Protein AF-0000000068845310 (afdb_homodimer)

Sequence (620 aa):
MHTVSLLTPPPPLRALRRQYALLASRKSPGTARPRLSRDAAVQPSPQHAVVQPSPGSVRSASELSSASQCERVERERLPPKSVFRRQLPAPLVAFSSPQGRRNFAEAMAAGQLEPYFPLSEQFVTQDEPTFCGLTTLTMVLNALNIDPRRRWRDEAGPGWRWWSDEMLPASCTVPLEQVRAEGTTMDDFARLAVANGARVRTRYACGESLDSFRASLVERTTSAAATFAVTSFCRARLGQTGGGHFSPIGGYHAESDSALVLDVARFKYPPFWVPVEQLWEATLAVDEVTGRARGWFELSAAPLNERRRGMHTVSLLTPPPPLRALRRQYALLASRKSPGTARPRLSRDAAVQPSPQHAVVQPSPGSVRSASELSSASQCERVERERLPPKSVFRRQLPAPLVAFSSPQGRRNFAEAMAAGQLEPYFPLSEQFVTQDEPTFCGLTTLTMVLNALNIDPRRRWRDEAGPGWRWWSDEMLPASCTVPLEQVRAEGTTMDDFARLAVANGARVRTRYACGESLDSFRASLVERTTSAAATFAVTSFCRARLGQTGGGHFSPIGGYHAESDSALVLDVARFKYPPFWVPVEQLWEATLAVDEVTGRARGWFELSAAPLNERRRG

Radius of gyration: 35.62 Å; Cα contacts (8 Å, |Δi|>4): 1039; chains: 2; bounding box: 86×128×130 Å

Foldseek 3Di:
DDDDDDDDDDDDDDDDYDDDDDDDDDDDDDDDDDDYDDDYYDYDDDDDDDDDDDDDDPPDDPPVPPVPPPPPPPPDPDPPPDDFADDQDPPWAFCPDPVNVVLVVQQVVVQFQLQQVLLVVQQAAAPAPQQQLLSQLLSLCVSLVQFQVAFDPPPPDPGDTGDDSCSQVVQDPDDPVNCRVPHAALVRSCRSNVSRFKDKDFDQLVPHDLVVLLVVSRCQRNDNASKWKKFWFAQVLSVFPGGIGIFTWRGARDVQQWTWTCGNNCSHGHTTTDRSVSRSVRQQDADPVVRGGHTMMMMHGHPPVSSVVD/DDDDDDDDDDDDDDDDDDDDDDDDDDDDDYDDDDDDDDDDDDDDDDDDDDDDDDDPPCPDDPPVPVVPPPPPPPPDPDPPPDDFADDQDPPWAFCPDPVNVVLVVQQVVVQFQLQQVLLVVQQAAAPAPQQQLLSQLQSLCVSLVQFQVAFDVPPPHPGDTGDDSCSQCVQDPDDPVNCRVQHAAPVRSCRSNLSRFKDKDFDQLVPHDLVVLLVVSRCQRNDNASKWKKFWFAQVLSVFPGGIGIFTWRGARDVQQWTWTCGNNCSHGHTTTDRSVSRSVRQQDADPVVRGGHTMMMMHGHPPVSSVVD

pLDDT: mean 74.45, std 32.51, range [13.54, 98.94]

Nearest PDB structures (foldseek):
  2bu3-assembly2_B  TM=9.441E-01  e=1.642E-22  Anabaena sp.
  2btw-assembly1_A  TM=9.284E-01  e=5.020E-22  Nostoc sp. PCC 7120 = FACHB-418
  2btw-assembly2_B  TM=9.259E-01  e=4.718E-22  Nostoc sp. PCC 7120 = FACHB-418
  6tjl-assembly1_B  TM=9.422E-01  e=1.535E-21  Nostoc sp. PCC 7120 = FACHB-418
  2bu3-assembly1_A  TM=9.487E-01  e=1.956E-20  Anabaena sp.

Organism: Emiliania huxleyi (strain CCMP1516) (NCBI:txid280463)

InterPro domains:
  IPR007719 Phytochelatin synthase, N-terminal catalytic domain [PF05023] (85-296)
  IPR007719 Phytochelatin synthase, N-terminal catalytic domain [PS51443] (78-304)
  IPR038156 Phytochelatin synthase, N-terminal domain superfamily [G3DSA:3.90.70.30] (91-302)
  IPR038765 Papain-like cysteine peptidase superfamily [SSF54001] (88-299)
  IPR040409 Phytochelatin synthase [PTHR33447] (81-302)

Solvent-accessible surface area (backbone atoms only — not comparable to full-atom values): 36216 Å² total; per-residue (Å²): 138,90,78,82,89,80,86,90,82,86,87,89,80,92,84,85,82,87,91,80,88,82,92,82,82,90,81,86,90,80,87,88,80,92,82,85,87,90,84,84,89,82,88,92,82,88,82,91,83,88,82,86,89,90,91,78,89,73,83,85,85,69,81,73,62,76,75,67,69,55,57,55,49,64,76,60,74,67,58,79,72,52,40,71,50,52,81,75,39,78,85,45,33,44,41,69,37,75,66,25,44,49,46,46,53,53,14,48,76,70,46,18,34,50,33,27,48,45,38,56,72,35,38,50,64,35,88,46,95,42,26,28,46,46,36,38,48,29,25,49,40,51,46,56,65,54,79,62,64,40,71,37,92,38,80,87,51,69,16,39,29,45,68,48,55,81,59,52,33,74,56,38,89,48,54,60,69,53,29,64,74,71,30,66,50,73,66,54,48,51,50,44,39,43,71,68,37,30,35,72,48,82,45,50,33,82,84,54,49,68,66,58,51,48,51,51,50,51,50,34,11,48,34,85,58,75,35,44,38,32,40,31,30,28,30,48,69,59,66,38,87,60,51,80,44,34,26,36,48,31,25,33,25,76,92,74,44,23,33,29,37,49,41,22,55,45,64,45,33,70,32,28,34,34,46,45,68,54,53,48,56,12,9,52,42,65,36,81,88,80,70,39,42,30,22,35,34,41,35,31,65,39,56,70,76,54,43,71,68,56,131,90,88,77,86,74,85,90,81,86,92,84,86,89,78,92,80,90,82,90,86,81,92,84,87,87,79,85,91,84,87,88,89,86,88,84,90,72,87,66,87,74,89,86,88,84,90,82,88,84,75,86,72,73,82,74,81,75,82,78,79,72,83,68,62,77,73,66,70,53,58,56,51,64,74,61,74,66,58,80,73,52,40,71,51,52,82,76,36,79,84,45,34,45,41,70,37,74,66,24,44,49,45,47,53,52,14,49,74,70,46,18,32,50,32,26,49,46,39,56,72,35,38,51,63,36,87,45,94,42,27,29,47,46,35,37,48,30,24,49,40,50,46,56,65,54,78,63,63,40,68,37,89,35,78,89,53,70,15,41,30,43,68,48,53,81,60,52,32,75,54,39,89,48,56,61,69,52,30,64,72,72,30,65,53,73,65,53,50,50,50,47,39,43,70,68,37,30,35,72,48,80,43,50,34,83,84,54,48,70,67,58,52,49,50,51,51,51,50,34,11,49,33,84,59,76,34,44,38,35,38,31,31,27,31,47,68,60,65,39,86,59,53,80,45,34,26,38,49,29,26,33,25,75,92,75,45,23,33,29,36,50,42,22,56,45,63,46,33,71,31,28,34,34,45,45,69,55,53,48,56,13,9,52,42,65,37,81,89,79,70,39,41,30,24,35,36,40,36,32,63,39,56,69,77,55,43,73,68,56

Secondary structure (DSSP, 8-state):
------------------------------------------------------------SGGGGGGS-----------SS-B---PPPTT-EETTSHHHHHHHHHHHHTT--TTHHHHHTT----SSTT-HHHHHHHHHHHHTT----S--S-SSSS-B----GGGSTTTSSS-HHHHHHH---HHHHHHHHHHTTEEEEEEEGGG--HHHHHHHHHHHHH--SSEEEEEEEEGGGGT-SSSEEEEEEEEEETTTTEEEE--S-TTT---EEEEHHHHHHHHTSEETTTTEE-EEEEEEEPPHHHHTT-/------------------------------------------------------------SGGGGGGTT----------SS-B---PPPTT-EETTSHHHHHHHHHHHHTT--TTHHHHHTT----SSTT-HHHHHHHHHHHHTT----S-SS-SSSS-B----GGGSTTTSSS-HHHHHHH---HHHHHHHHHHTTEEEEEEEGGG--HHHHHHHHHHHHH--SSEEEEEEEEGGGGT-SSSEEEEEEEEEETTTTEEEE--S-TTT---EEEEHHHHHHHHTSEETTTTEE-EEEEEEEPPHHHHTT-

Structure (mmCIF, N/CA/C/O backbone):
data_AF-0000000068845310-model_v1
#
loop_
_entity.id
_entity.type
_entity.pdbx_description
1 polymer 'glutathione gamma-glutamylcysteinyltransferase'
#
loop_
_atom_site.group_PDB
_atom_site.id
_atom_site.type_symbol
_atom_site.label_atom_id
_atom_site.label_alt_id
_atom_site.label_comp_id
_atom_site.label_asym_id
_atom_site.label_entity_id
_atom_site.label_seq_id
_atom_site.pdbx_PDB_ins_code
_atom_site.Cartn_x
_atom_site.Cartn_y
_atom_site.Cartn_z
_atom_site.occupancy
_atom_site.B_iso_or_equiv
_atom_site.auth_seq_id
_atom_site.auth_comp_id
_atom_site.auth_asym_id
_atom_site.auth_atom_id
_atom_site.pdbx_PDB_model_num
ATOM 1 N N . MET A 1 1 ? -20.25 32.781 59.312 1 20.39 1 MET A N 1
ATOM 2 C CA . MET A 1 1 ? -20.719 31.547 59.906 1 20.39 1 MET A CA 1
ATOM 3 C C . MET A 1 1 ? -21.984 31.047 59.25 1 20.39 1 MET A C 1
ATOM 5 O O . MET A 1 1 ? -22.234 29.844 59.188 1 20.39 1 MET A O 1
ATOM 9 N N . HIS A 1 2 ? -23.078 31.828 59 1 20.22 2 HIS A N 1
ATOM 10 C CA . HIS A 1 2 ? -24.469 31.547 59.344 1 20.22 2 HIS A CA 1
ATOM 11 C C . HIS A 1 2 ? -25.125 30.656 58.281 1 20.22 2 HIS A C 1
ATOM 13 O O . HIS A 1 2 ? -24.859 30.828 57.094 1 20.22 2 HIS A O 1
ATOM 19 N N . THR A 1 3 ? -26.016 29.578 58.625 1 22.16 3 THR A N 1
ATOM 20 C CA . THR A 1 3 ? -26.594 28.25 58.438 1 22.16 3 THR A CA 1
ATOM 21 C C . THR A 1 3 ? -27.844 28.297 57.594 1 22.16 3 THR A C 1
ATOM 23 O O . THR A 1 3 ? -28.469 27.266 57.312 1 22.16 3 THR A O 1
ATOM 26 N N . VAL A 1 4 ? -28.312 29.359 56.875 1 18.92 4 VAL A N 1
ATOM 27 C CA . VAL A 1 4 ? -29.734 29.516 57.094 1 18.92 4 VAL A CA 1
ATOM 28 C C . VAL A 1 4 ? -30.484 28.281 56.594 1 18.92 4 VAL A C 1
ATOM 30 O O . VAL A 1 4 ? -29.969 27.516 55.781 1 18.92 4 VAL A O 1
ATOM 33 N N . SER A 1 5 ? -31.812 28.438 56.25 1 17.88 5 SER A N 1
ATOM 34 C CA . SER A 1 5 ? -33.156 28.047 56.688 1 17.88 5 SER A CA 1
ATOM 35 C C . SER A 1 5 ? -33.656 26.875 55.844 1 17.88 5 SER A C 1
ATOM 37 O O . SER A 1 5 ? -33.281 26.703 54.688 1 17.88 5 SER A O 1
ATOM 39 N N . LEU A 1 6 ? -34.594 26.031 56.344 1 19.67 6 LEU A N 1
ATOM 40 C CA . LEU A 1 6 ? -35.219 24.734 56.625 1 19.67 6 LEU A CA 1
ATOM 41 C C . LEU A 1 6 ? -36.281 24.391 55.594 1 19.67 6 LEU A C 1
ATOM 43 O O . LEU A 1 6 ? -36.688 23.25 55.469 1 19.67 6 LEU A O 1
ATOM 47 N N . LEU A 1 7 ? -37.031 25.359 54.781 1 17.95 7 LEU A N 1
ATOM 48 C CA . LEU A 1 7 ? -38.438 25.172 55 1 17.95 7 LEU A CA 1
ATOM 49 C C . LEU A 1 7 ? -38.938 23.859 54.375 1 17.95 7 LEU A C 1
ATOM 51 O O . LEU A 1 7 ? -38.25 23.312 53.469 1 17.95 7 LEU A O 1
ATOM 55 N N . THR A 1 8 ? -40.375 23.734 54.031 1 18.02 8 THR A N 1
ATOM 56 C CA . THR A 1 8 ? -41.594 23.031 54.469 1 18.02 8 THR A CA 1
ATOM 57 C C . THR A 1 8 ? -41.906 21.844 53.562 1 18.02 8 THR A C 1
ATOM 59 O O . THR A 1 8 ? -41.469 21.812 52.406 1 18.02 8 THR A O 1
ATOM 62 N N . PRO A 1 9 ? -43.125 21.281 53.688 1 19.11 9 PRO A N 1
ATOM 63 C CA . PRO A 1 9 ? -43.719 19.969 54 1 19.11 9 PRO A CA 1
ATOM 64 C C . PRO A 1 9 ? -44.25 19.266 52.781 1 19.11 9 PRO A C 1
ATOM 66 O O . PRO A 1 9 ? -44.062 18.062 52.594 1 19.11 9 PRO A O 1
ATOM 69 N N . PRO A 1 10 ? -45.25 19.922 51.75 1 17.64 10 PRO A N 1
ATOM 70 C CA . PRO A 1 10 ? -46.562 19.375 52 1 17.64 10 PRO A CA 1
ATOM 71 C C . PRO A 1 10 ? -46.812 18.016 51.344 1 17.64 10 PRO A C 1
ATOM 73 O O . PRO A 1 10 ? -46.031 17.609 50.469 1 17.64 10 PRO A O 1
ATOM 76 N N . PRO A 1 11 ? -48.188 17.812 50.719 1 18 11 PRO A N 1
ATOM 77 C CA . PRO A 1 11 ? -49.312 16.953 51.094 1 18 11 PRO A CA 1
ATOM 78 C C . PRO A 1 11 ? -49.375 15.672 50.25 1 18 11 PRO A C 1
ATOM 80 O O . PRO A 1 11 ? -48.688 15.562 49.25 1 18 11 PRO A O 1
ATOM 83 N N . PRO A 1 12 ? -50.688 15.172 50.031 1 16.17 12 PRO A N 1
ATOM 84 C CA . PRO A 1 12 ? -51.5 14.008 50.375 1 16.17 12 PRO A CA 1
ATOM 85 C C . PRO A 1 12 ? -51.594 12.977 49.25 1 16.17 12 PRO A C 1
ATOM 87 O O . PRO A 1 12 ? -51.031 13.188 48.156 1 16.17 12 PRO A O 1
ATOM 90 N N . LEU A 1 13 ? -52.906 12.805 48.625 1 15.05 13 LEU A N 1
ATOM 91 C CA . LEU A 1 13 ? -53.906 11.766 48.812 1 15.05 13 LEU A CA 1
ATOM 92 C C . LEU A 1 13 ? -53.969 10.828 47.625 1 15.05 13 LEU A C 1
ATOM 94 O O . LEU A 1 13 ? -53.938 9.602 47.781 1 15.05 13 LEU A O 1
ATOM 98 N N . ARG A 1 14 ? -54.688 11.273 46.406 1 15.59 14 ARG A N 1
ATOM 99 C CA . ARG A 1 14 ? -55.969 10.617 46.156 1 15.59 14 ARG A CA 1
ATOM 100 C C . ARG A 1 14 ? -55.781 9.266 45.5 1 15.59 14 ARG A C 1
ATOM 102 O O . ARG A 1 14 ? -54.719 9.008 44.875 1 15.59 14 ARG A O 1
ATOM 109 N N . ALA A 1 15 ? -56.969 8.656 44.875 1 14.91 15 ALA A N 1
ATOM 110 C CA . ALA A 1 15 ? -57.969 7.602 44.969 1 14.91 15 ALA A CA 1
ATOM 111 C C . ALA A 1 15 ? -57.719 6.5 43.938 1 14.91 15 ALA A C 1
ATOM 113 O O . ALA A 1 15 ? -57.594 5.324 44.281 1 14.91 15 ALA A O 1
ATOM 114 N N . LEU A 1 16 ? -58.688 6.367 42.812 1 14.49 16 LEU A N 1
ATOM 115 C CA . LEU A 1 16 ? -59.75 5.367 42.781 1 14.49 16 LEU A CA 1
ATOM 116 C C . LEU A 1 16 ? -59.281 4.125 42.031 1 14.49 16 LEU A C 1
ATOM 118 O O . LEU A 1 16 ? -58.281 4.164 41.312 1 14.49 16 LEU A O 1
ATOM 122 N N . ARG A 1 17 ? -60.156 3.678 41 1 14.09 17 ARG A N 1
ATOM 123 C CA . ARG A 1 17 ? -61.125 2.568 41 1 14.09 17 ARG A CA 1
ATOM 124 C C . ARG A 1 17 ? -60.562 1.376 40.219 1 14.09 17 ARG A C 1
ATOM 126 O O . ARG A 1 17 ? -59.438 1.433 39.719 1 14.09 17 ARG A O 1
ATOM 133 N N . ARG A 1 18 ? -61.219 1.037 38.969 1 14.35 18 ARG A N 1
ATOM 134 C CA . ARG A 1 18 ? -62.188 -0.059 38.906 1 14.35 18 ARG A CA 1
ATOM 135 C C . ARG A 1 18 ? -61.5 -1.34 38.406 1 14.35 18 ARG A C 1
ATOM 137 O O . ARG A 1 18 ? -60.375 -1.305 37.906 1 14.35 18 ARG A O 1
ATOM 144 N N . GLN A 1 19 ? -62.25 -2.023 37.375 1 14.5 19 GLN A N 1
ATOM 145 C CA . GLN A 1 19 ? -63.062 -3.248 37.344 1 14.5 19 GLN A CA 1
ATOM 146 C C . GLN A 1 19 ? -62.219 -4.422 36.812 1 14.5 19 GLN A C 1
ATOM 148 O O . GLN A 1 19 ? -61.219 -4.223 36.125 1 14.5 19 GLN A O 1
ATOM 153 N N . TYR A 1 20 ? -62.875 -5.641 36.906 1 13.56 20 TYR A N 1
ATOM 154 C CA . TYR A 1 20 ? -62.938 -7.074 37.156 1 13.56 20 TYR A CA 1
ATOM 155 C C . TYR A 1 20 ? -62.5 -7.871 35.938 1 13.56 20 TYR A C 1
ATOM 157 O O . TYR A 1 20 ? -61.719 -8.812 36.031 1 13.56 20 TYR A O 1
ATOM 165 N N . ALA A 1 21 ? -63.312 -7.684 34.75 1 14.09 21 ALA A N 1
ATOM 166 C CA . ALA A 1 21 ? -64.125 -8.875 34.5 1 14.09 21 ALA A CA 1
ATOM 167 C C . ALA A 1 21 ? -63.281 -10.008 33.938 1 14.09 21 ALA A C 1
ATOM 169 O O . ALA A 1 21 ? -62.219 -9.766 33.375 1 14.09 21 ALA A O 1
ATOM 170 N N . LEU A 1 22 ? -64 -10.922 33.156 1 13.73 22 LEU A N 1
ATOM 171 C CA . LEU A 1 22 ? -64.5 -12.297 33.219 1 13.73 22 LEU A CA 1
ATOM 172 C C . LEU A 1 22 ? -63.656 -13.219 32.344 1 13.73 22 LEU A C 1
ATOM 174 O O . LEU A 1 22 ? -63.219 -14.281 32.812 1 13.73 22 LEU A O 1
ATOM 178 N N . LEU A 1 23 ? -63.969 -13.281 30.953 1 14.89 23 LEU A N 1
ATOM 179 C CA . LEU A 1 23 ? -64.688 -14.484 30.484 1 14.89 23 LEU A CA 1
ATOM 180 C C . LEU A 1 23 ? -63.656 -15.625 30.25 1 14.89 23 LEU A C 1
ATOM 182 O O . LEU A 1 23 ? -62.469 -15.375 30.031 1 14.89 23 LEU A O 1
ATOM 186 N N . ALA A 1 24 ? -64.188 -16.812 29.594 1 13.7 24 ALA A N 1
ATOM 187 C CA . ALA A 1 24 ? -64.562 -18.219 29.719 1 13.7 24 ALA A CA 1
ATOM 188 C C . ALA A 1 24 ? -63.562 -19.109 29.016 1 13.7 24 ALA A C 1
ATOM 190 O O . ALA A 1 24 ? -63 -20.047 29.609 1 13.7 24 ALA A O 1
ATOM 191 N N . SER A 1 25 ? -64.062 -19.641 27.828 1 13.86 25 SER A N 1
ATOM 192 C CA . SER A 1 25 ? -64.438 -21.031 27.766 1 13.86 25 SER A CA 1
ATOM 193 C C . SER A 1 25 ? -63.25 -21.922 27.391 1 13.86 25 SER A C 1
ATOM 195 O O . SER A 1 25 ? -62.844 -22.781 28.188 1 13.86 25 SER A O 1
ATOM 197 N N . ARG A 1 26 ? -63.438 -22.547 26.109 1 14.64 26 ARG A N 1
ATOM 198 C CA . ARG A 1 26 ? -63.812 -23.953 25.984 1 14.64 26 ARG A CA 1
ATOM 199 C C . ARG A 1 26 ? -62.562 -24.828 25.875 1 14.64 26 ARG A C 1
ATOM 201 O O . ARG A 1 26 ? -61.5 -24.359 25.531 1 14.64 26 ARG A O 1
ATOM 208 N N . LYS A 1 27 ? -62.938 -26.062 25.359 1 13.89 27 LYS A N 1
ATOM 209 C CA . LYS A 1 27 ? -62.906 -27.469 25.75 1 13.89 27 LYS A CA 1
ATOM 210 C C . LYS A 1 27 ? -61.688 -28.172 25.156 1 13.89 27 LYS A C 1
ATOM 212 O O . LYS A 1 27 ? -60.938 -28.812 25.891 1 13.89 27 LYS A O 1
ATOM 217 N N . SER A 1 28 ? -61.906 -28.891 23.938 1 13.93 28 SER A N 1
ATOM 218 C CA . SER A 1 28 ? -61.969 -30.359 24.016 1 13.93 28 SER A CA 1
ATOM 219 C C . SER A 1 28 ? -60.562 -30.969 23.875 1 13.93 28 SER A C 1
ATOM 221 O O . SER A 1 28 ? -59.625 -30.328 23.391 1 13.93 28 SER A O 1
ATOM 223 N N . PRO A 1 29 ? -60.625 -32.281 23.234 1 14.91 29 PRO A N 1
ATOM 224 C CA . PRO A 1 29 ? -60.312 -33.625 23.688 1 14.91 29 PRO A CA 1
ATOM 225 C C . PRO A 1 29 ? -58.906 -34.094 23.312 1 14.91 29 PRO A C 1
ATOM 227 O O . PRO A 1 29 ? -58.219 -33.406 22.562 1 14.91 29 PRO A O 1
ATOM 230 N N . GLY A 1 30 ? -58.938 -35.406 23.109 1 13.54 30 GLY A N 1
ATOM 231 C CA . GLY A 1 30 ? -58.312 -36.625 23.625 1 13.54 30 GLY A CA 1
ATOM 232 C C . GLY A 1 30 ? -57.156 -37.094 22.797 1 13.54 30 GLY A C 1
ATOM 233 O O . GLY A 1 30 ? -56.062 -37.312 23.328 1 13.54 30 GLY A O 1
ATOM 234 N N . THR A 1 31 ? -57.469 -37.938 21.688 1 14.34 31 THR A N 1
ATOM 235 C CA . THR A 1 31 ? -57.219 -39.375 21.812 1 14.34 31 THR A CA 1
ATOM 236 C C . THR A 1 31 ? -55.781 -39.719 21.391 1 14.34 31 THR A C 1
ATOM 238 O O . THR A 1 31 ? -55.094 -38.906 20.828 1 14.34 31 THR A O 1
ATOM 241 N N . ALA A 1 32 ? -55.719 -40.812 20.406 1 14.34 32 ALA A N 1
ATOM 242 C CA . ALA A 1 32 ? -55.375 -42.219 20.531 1 14.34 32 ALA A CA 1
ATOM 243 C C . ALA A 1 32 ? -53.938 -42.469 20.109 1 14.34 32 ALA A C 1
ATOM 245 O O . ALA A 1 32 ? -53.344 -41.656 19.391 1 14.34 32 ALA A O 1
ATOM 246 N N . ARG A 1 33 ? -53.688 -43.812 20.047 1 14.21 33 ARG A N 1
ATOM 247 C CA . ARG A 1 33 ? -52.75 -44.812 20.5 1 14.21 33 ARG A CA 1
ATOM 248 C C . ARG A 1 33 ? -51.656 -45.094 19.453 1 14.21 33 ARG A C 1
ATOM 250 O O . ARG A 1 33 ? -50.469 -45.062 19.766 1 14.21 33 ARG A O 1
ATOM 257 N N . PRO A 1 34 ? -51.969 -45.906 18.281 1 14.59 34 PRO A N 1
ATOM 258 C CA . PRO A 1 34 ? -51.438 -47.25 18.375 1 14.59 34 PRO A CA 1
ATOM 259 C C . PRO A 1 34 ? -50 -47.375 17.922 1 14.59 34 PRO A C 1
ATOM 261 O O . PRO A 1 34 ? -49.469 -46.438 17.266 1 14.59 34 PRO A O 1
ATOM 264 N N . ARG A 1 35 ? -49.688 -48.688 17.781 1 14.23 35 ARG A N 1
ATOM 265 C CA . ARG A 1 35 ? -48.719 -49.75 18.078 1 14.23 35 ARG A CA 1
ATOM 266 C C . ARG A 1 35 ? -47.688 -49.875 16.953 1 14.23 35 ARG A C 1
ATOM 268 O O . ARG A 1 35 ? -46.5 -49.875 17.203 1 14.23 35 ARG A O 1
ATOM 275 N N . LEU A 1 36 ? -48.062 -50.844 15.875 1 14.59 36 LEU A N 1
ATOM 276 C CA . LEU A 1 36 ? -47.438 -52.156 15.789 1 14.59 36 LEU A CA 1
ATOM 277 C C . LEU A 1 36 ? -46.156 -52.094 14.977 1 14.59 36 LEU A C 1
ATOM 279 O O . LEU A 1 36 ? -45.656 -51 14.648 1 14.59 36 LEU A O 1
ATOM 283 N N . SER A 1 37 ? -46.188 -53 13.852 1 13.99 37 SER A N 1
ATOM 284 C CA . SER A 1 37 ? -45.562 -54.312 13.672 1 13.99 37 SER A CA 1
ATOM 285 C C . SER A 1 37 ? -44.25 -54.219 12.914 1 13.99 37 SER A C 1
ATOM 287 O O . SER A 1 37 ? -43.938 -53.156 12.352 1 13.99 37 SER A O 1
ATOM 289 N N . ARG A 1 38 ? -44.281 -55.125 11.773 1 14.44 38 ARG A N 1
ATOM 290 C CA . ARG A 1 38 ? -43.656 -56.406 11.453 1 14.44 38 ARG A CA 1
ATOM 291 C C . ARG A 1 38 ? -42.375 -56.188 10.641 1 14.44 38 ARG A C 1
ATOM 293 O O . ARG A 1 38 ? -42.156 -55.125 10.078 1 14.44 38 ARG A O 1
ATOM 300 N N . ASP A 1 39 ? -42.062 -57.25 9.758 1 14.62 39 ASP A N 1
ATOM 301 C CA . ASP A 1 39 ? -41.125 -58.344 9.555 1 14.62 39 ASP A CA 1
ATOM 302 C C . ASP A 1 39 ? -40.094 -58 8.461 1 14.62 39 ASP A C 1
ATOM 304 O O . ASP A 1 39 ? -38.906 -58.031 8.695 1 14.62 39 ASP A O 1
ATOM 308 N N . ALA A 1 40 ? -40.25 -58.875 7.281 1 15.79 40 ALA A N 1
ATOM 309 C CA . ALA A 1 40 ? -39.406 -59.969 6.84 1 15.79 40 ALA A CA 1
ATOM 310 C C . ALA A 1 40 ? -38.344 -59.5 5.84 1 15.79 40 ALA A C 1
ATOM 312 O O . ALA A 1 40 ? -37.156 -59.75 6.027 1 15.79 40 ALA A O 1
ATOM 313 N N . ALA A 1 41 ? -38.406 -60.219 4.609 1 15.98 41 ALA A N 1
ATOM 314 C CA . ALA A 1 41 ? -37.594 -61.281 4.051 1 15.98 41 ALA A CA 1
ATOM 315 C C . ALA A 1 41 ? -36.5 -60.75 3.133 1 15.98 41 ALA A C 1
ATOM 317 O O . ALA A 1 41 ? -36.562 -59.562 2.725 1 15.98 41 ALA A O 1
ATOM 318 N N . VAL A 1 42 ? -36.375 -61.562 2.025 1 15.47 42 VAL A N 1
ATOM 319 C CA . VAL A 1 42 ? -35.438 -62.562 1.517 1 15.47 42 VAL A CA 1
ATOM 320 C C . VAL A 1 42 ? -34.562 -61.938 0.403 1 15.47 42 VAL A C 1
ATOM 322 O O . VAL A 1 42 ? -33.344 -61.969 0.464 1 15.47 42 VAL A O 1
ATOM 325 N N . GLN A 1 43 ? -34.844 -62.406 -0.971 1 15.14 43 GLN A N 1
ATOM 326 C CA . GLN A 1 43 ? -34.062 -63.375 -1.735 1 15.14 43 GLN A CA 1
ATOM 327 C C . GLN A 1 43 ? -33.094 -62.656 -2.674 1 15.14 43 GLN A C 1
ATOM 329 O O . GLN A 1 43 ? -33.188 -61.438 -2.883 1 15.14 43 GLN A O 1
ATOM 334 N N . PRO A 1 44 ? -33.031 -63.219 -4.102 1 16.31 44 PRO A N 1
ATOM 335 C CA . PRO A 1 44 ? -32.125 -64.062 -4.871 1 16.31 44 PRO A CA 1
ATOM 336 C C . PRO A 1 44 ? -31.203 -63.25 -5.777 1 16.31 44 PRO A C 1
ATOM 338 O O . PRO A 1 44 ? -31.375 -62.031 -5.898 1 16.31 44 PRO A O 1
ATOM 341 N N . SER A 1 45 ? -31.047 -63.812 -7.066 1 15.77 45 SER A N 1
ATOM 342 C CA . SER A 1 45 ? -30.062 -64.438 -7.918 1 15.77 45 SER A CA 1
ATOM 343 C C . SER A 1 45 ? -29.531 -63.5 -8.977 1 15.77 45 SER A C 1
ATOM 345 O O . SER A 1 45 ? -28.312 -63.344 -9.125 1 15.77 45 SER A O 1
ATOM 347 N N . PRO A 1 46 ? -30.062 -63.688 -10.289 1 16.23 46 PRO A N 1
ATOM 348 C CA . PRO A 1 46 ? -29.344 -64.312 -11.422 1 16.23 46 PRO A CA 1
ATOM 349 C C . PRO A 1 46 ? -28.609 -63.25 -12.266 1 16.23 46 PRO A C 1
ATOM 351 O O . PRO A 1 46 ? -27.375 -63.188 -12.273 1 16.23 46 PRO A O 1
ATOM 354 N N . GLN A 1 47 ? -29.062 -63.156 -13.641 1 15.66 47 GLN A N 1
ATOM 355 C CA . GLN A 1 47 ? -28.547 -63.625 -14.922 1 15.66 47 GLN A CA 1
ATOM 356 C C . GLN A 1 47 ? -27.938 -62.469 -15.727 1 15.66 47 GLN A C 1
ATOM 358 O O . GLN A 1 47 ? -26.828 -62.625 -16.25 1 15.66 47 GLN A O 1
ATOM 363 N N . HIS A 1 48 ? -28.75 -61.594 -16.391 1 16.12 48 HIS A N 1
ATOM 364 C CA . HIS A 1 48 ? -28.828 -61.688 -17.844 1 16.12 48 HIS A CA 1
ATOM 365 C C . HIS A 1 48 ? -27.703 -60.875 -18.5 1 16.12 48 HIS A C 1
ATOM 367 O O . HIS A 1 48 ? -27.141 -59.969 -17.875 1 16.12 48 HIS A O 1
ATOM 373 N N . ALA A 1 49 ? -27.953 -60.469 -19.859 1 17.64 49 ALA A N 1
ATOM 374 C CA . ALA A 1 49 ? -27.516 -60.688 -21.234 1 17.64 49 ALA A CA 1
ATOM 375 C C . ALA A 1 49 ? -26.656 -59.531 -21.719 1 17.64 49 ALA A C 1
ATOM 377 O O . ALA A 1 49 ? -25.562 -59.719 -22.234 1 17.64 49 ALA A O 1
ATOM 378 N N . VAL A 1 50 ? -27.297 -58.438 -22.266 1 16.86 50 VAL A N 1
ATOM 379 C CA . VAL A 1 50 ? -27.234 -58.25 -23.719 1 16.86 50 VAL A CA 1
ATOM 380 C C . VAL A 1 50 ? -26.031 -57.375 -24.078 1 16.86 50 VAL A C 1
ATOM 382 O O . VAL A 1 50 ? -25.578 -56.562 -23.25 1 16.86 50 VAL A O 1
ATOM 385 N N . VAL A 1 51 ? -25.781 -57.219 -25.391 1 17.45 51 VAL A N 1
ATOM 386 C CA . VAL A 1 51 ? -24.75 -57.219 -26.422 1 17.45 51 VAL A CA 1
ATOM 387 C C . VAL A 1 51 ? -24.25 -55.781 -26.656 1 17.45 51 VAL A C 1
ATOM 389 O O . VAL A 1 51 ? -23.047 -55.562 -26.734 1 17.45 51 VAL A O 1
ATOM 392 N N . GLN A 1 52 ? -25.094 -54.625 -26.766 1 17.08 52 GLN A N 1
ATOM 393 C CA . GLN A 1 52 ? -25.031 -54.156 -28.1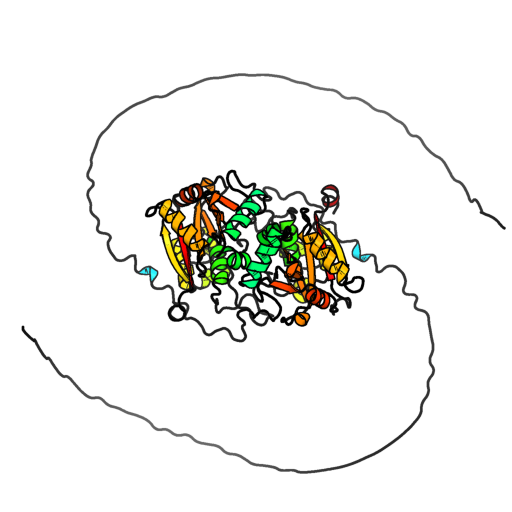41 1 17.08 52 GLN A CA 1
ATOM 394 C C . GLN A 1 52 ? -23.781 -53.312 -28.391 1 17.08 52 GLN A C 1
ATOM 396 O O . GLN A 1 52 ? -23.219 -52.75 -27.438 1 17.08 52 GLN A O 1
ATOM 401 N N . PRO A 1 53 ? -23.859 -52.531 -29.672 1 17.69 53 PRO A N 1
ATOM 402 C CA . PRO A 1 53 ? -22.938 -52.344 -30.812 1 17.69 53 PRO A CA 1
ATOM 403 C C . PRO A 1 53 ? -22 -51.156 -30.625 1 17.69 53 PRO A C 1
ATOM 405 O O . PRO A 1 53 ? -20.828 -51.344 -30.312 1 17.69 53 PRO A O 1
ATOM 408 N N . SER A 1 54 ? -22.312 -49.938 -31.359 1 17.48 54 SER A N 1
ATOM 409 C CA . SER A 1 54 ? -21.672 -49.562 -32.625 1 17.48 54 SER A CA 1
ATOM 410 C C . SER A 1 54 ? -20.656 -48.469 -32.406 1 17.48 54 SER A C 1
ATOM 412 O O . SER A 1 54 ? -19.469 -48.625 -32.688 1 17.48 54 SER A O 1
ATOM 414 N N . PRO A 1 55 ? -20.828 -47.125 -33.188 1 20.05 55 PRO A N 1
ATOM 415 C CA . PRO A 1 55 ? -20.031 -46.531 -34.281 1 20.05 55 PRO A CA 1
ATOM 416 C C . PRO A 1 55 ? -19.062 -45.469 -33.781 1 20.05 55 PRO A C 1
ATOM 418 O O . PRO A 1 55 ? -19.141 -45.062 -32.594 1 20.05 55 PRO A O 1
ATOM 421 N N . GLY A 1 56 ? -18.922 -44.219 -34.625 1 19.59 56 GLY A N 1
ATOM 422 C CA . GLY A 1 56 ? -17.969 -43.531 -35.469 1 19.59 56 GLY A CA 1
ATOM 423 C C . GLY A 1 56 ? -17.484 -42.219 -34.875 1 19.59 56 GLY A C 1
ATOM 424 O O . GLY A 1 56 ? -16.641 -41.531 -35.469 1 19.59 56 GLY A O 1
ATOM 425 N N . SER A 1 57 ? -18.031 -41.438 -33.875 1 19.64 57 SER A N 1
ATOM 426 C CA . SER A 1 57 ? -18.031 -40.031 -34.188 1 19.64 57 SER A CA 1
ATOM 427 C C . SER A 1 57 ? -16.656 -39.406 -33.969 1 19.64 57 SER A C 1
ATOM 429 O O . SER A 1 57 ? -16.094 -39.531 -32.875 1 19.64 57 SER A O 1
ATOM 431 N N . VAL A 1 58 ? -16.047 -38.875 -35.031 1 23.59 58 VAL A N 1
ATOM 432 C CA . VAL A 1 58 ? -14.82 -38.188 -35.438 1 23.59 58 VAL A CA 1
ATOM 433 C C . VAL A 1 58 ? -14.781 -36.812 -34.812 1 23.59 58 VAL A C 1
ATOM 435 O O . VAL A 1 58 ? -15.32 -35.844 -35.375 1 23.59 58 VAL A O 1
ATOM 438 N N . ARG A 1 59 ? -15.32 -36.344 -33.75 1 23.58 59 ARG A N 1
ATOM 439 C CA . ARG A 1 59 ? -15.367 -34.875 -33.688 1 23.58 59 ARG A CA 1
ATOM 440 C C . ARG A 1 59 ? -13.969 -34.281 -33.562 1 23.58 59 ARG A C 1
ATOM 442 O O . ARG A 1 59 ? -13.219 -34.625 -32.656 1 23.58 59 ARG A O 1
ATOM 449 N N . SER A 1 60 ? -13.484 -33.688 -34.688 1 19.34 60 SER A N 1
ATOM 450 C CA . SER A 1 60 ? -12.289 -33.031 -35.219 1 19.34 60 SER A CA 1
ATOM 451 C C . SER A 1 60 ? -11.828 -31.891 -34.312 1 19.34 60 SER A C 1
ATOM 453 O O . SER A 1 60 ? -12.555 -31.484 -33.406 1 19.34 60 SER A O 1
ATOM 455 N N . ALA A 1 61 ? -11.273 -30.641 -35.219 1 24.09 61 ALA A N 1
ATOM 456 C CA . ALA A 1 61 ? -10.219 -29.625 -35.375 1 24.09 61 ALA A CA 1
ATOM 457 C C . ALA A 1 61 ? -10.547 -28.375 -34.562 1 24.09 61 ALA A C 1
ATOM 459 O O . ALA A 1 61 ? -9.648 -27.688 -34.094 1 24.09 61 ALA A O 1
ATOM 460 N N . SER A 1 62 ? -11.703 -27.719 -34.75 1 23.03 62 SER A N 1
ATOM 461 C CA . SER A 1 62 ? -11.891 -26.281 -34.812 1 23.03 62 SER A CA 1
ATOM 462 C C . SER A 1 62 ? -11.969 -25.656 -33.438 1 23.03 62 SER A C 1
ATOM 464 O O . SER A 1 62 ? -12.125 -24.453 -33.281 1 23.03 62 SER A O 1
ATOM 466 N N . GLU A 1 63 ? -12.109 -26.219 -32.344 1 26.84 63 GLU A N 1
ATOM 467 C CA . GLU A 1 63 ? -12.578 -25.453 -31.188 1 26.84 63 GLU A CA 1
ATOM 468 C C . GLU A 1 63 ? -11.445 -24.641 -30.578 1 26.84 63 GLU A C 1
ATOM 470 O O . GLU A 1 63 ? -11.617 -24.031 -29.516 1 26.84 63 GLU A O 1
ATOM 475 N N . LEU A 1 64 ? -10.234 -24.781 -31.094 1 29.53 64 LEU A N 1
ATOM 476 C CA . LEU A 1 64 ? -9.164 -23.984 -30.5 1 29.53 64 LEU A CA 1
ATOM 477 C C . LEU A 1 64 ? -9.289 -22.516 -30.891 1 29.53 64 LEU A C 1
ATOM 479 O O . LEU A 1 64 ? -8.43 -21.703 -30.562 1 29.53 64 LEU A O 1
ATOM 483 N N . SER A 1 65 ? -10.109 -22.094 -31.984 1 29.67 65 SER A N 1
ATOM 484 C CA . SER A 1 65 ? -10.117 -20.766 -32.594 1 29.67 65 SER A CA 1
ATOM 485 C C . SER A 1 65 ? -10.641 -19.719 -31.625 1 29.67 65 SER A C 1
ATOM 487 O O . SER A 1 65 ? -10.727 -18.531 -31.984 1 29.67 65 SER A O 1
ATOM 489 N N . SER A 1 66 ? -11.352 -20.016 -30.625 1 31 66 SER A N 1
ATOM 490 C CA . SER A 1 66 ? -12.023 -18.938 -29.922 1 31 66 SER A CA 1
ATOM 491 C C . SER A 1 66 ? -11.039 -18.125 -29.078 1 31 66 SER A C 1
ATOM 493 O O . SER A 1 66 ? -11.438 -17.219 -28.344 1 31 66 SER A O 1
ATOM 495 N N . ALA A 1 67 ? -9.836 -18.438 -28.922 1 35.06 67 ALA A N 1
ATOM 496 C CA . ALA A 1 67 ? -8.812 -17.625 -28.25 1 35.06 67 ALA A CA 1
ATOM 497 C C . ALA A 1 67 ? -8.555 -16.328 -29.016 1 35.06 67 ALA A C 1
ATOM 499 O O . ALA A 1 67 ? -7.812 -15.461 -28.547 1 35.06 67 ALA A O 1
ATOM 500 N N . SER A 1 68 ? -8.859 -16.125 -30.391 1 34.47 68 SER A N 1
ATOM 501 C CA . SER A 1 68 ? -8.398 -15.094 -31.312 1 34.47 68 SER A CA 1
ATOM 502 C C . SER A 1 68 ? -9.125 -13.773 -31.062 1 34.47 68 SER A C 1
ATOM 504 O O . SER A 1 68 ? -8.695 -12.719 -31.531 1 34.47 68 SER A O 1
ATOM 506 N N . GLN A 1 69 ? -10.383 -13.797 -30.734 1 34.31 69 GLN A N 1
ATOM 507 C CA . GLN A 1 69 ? -11.07 -12.516 -30.875 1 34.31 69 GLN A CA 1
ATOM 508 C C . GLN A 1 69 ? -10.758 -11.586 -29.703 1 34.31 69 GLN A C 1
ATOM 510 O O . GLN A 1 69 ? -11.648 -10.891 -29.203 1 34.31 69 GLN A O 1
ATOM 515 N N . CYS A 1 70 ? -9.828 -11.914 -28.812 1 41.5 70 CYS A N 1
ATOM 516 C CA . CYS A 1 70 ? -9.578 -10.766 -27.953 1 41.5 70 CYS A CA 1
ATOM 517 C C . CYS A 1 70 ? -9.461 -9.484 -28.766 1 41.5 70 CYS A C 1
ATOM 519 O O . CYS A 1 70 ? -8.539 -9.344 -29.578 1 41.5 70 CYS A O 1
ATOM 521 N N . GLU A 1 71 ? -10.57 -8.938 -29.234 1 38.28 71 GLU A N 1
ATOM 522 C CA . GLU A 1 71 ? -10.508 -7.629 -29.859 1 38.28 71 GLU A CA 1
ATOM 523 C C . GLU A 1 71 ?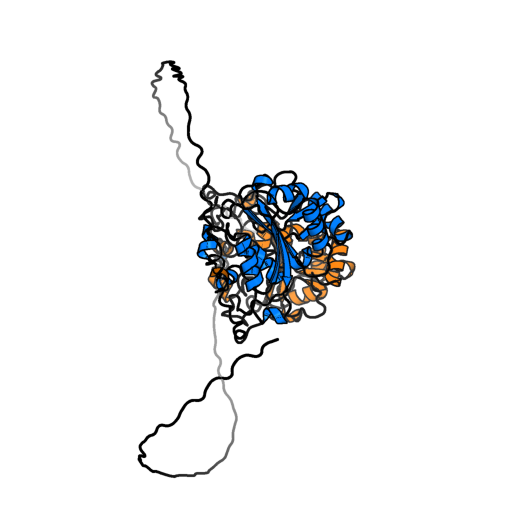 -9.336 -6.809 -29.312 1 38.28 71 GLU A C 1
ATOM 525 O O . GLU A 1 71 ? -9.211 -6.637 -28.109 1 38.28 71 GLU A O 1
ATOM 530 N N . ARG A 1 72 ? -8.273 -6.93 -29.938 1 40.56 72 ARG A N 1
ATOM 531 C CA . ARG A 1 72 ? -7.23 -5.961 -29.641 1 40.56 72 ARG A CA 1
ATOM 532 C C . ARG A 1 72 ? -7.828 -4.633 -29.188 1 40.56 72 ARG A C 1
ATOM 534 O O . ARG A 1 72 ? -8.555 -3.986 -29.953 1 40.56 72 ARG A O 1
ATOM 541 N N . VAL A 1 73 ? -8.055 -4.504 -27.984 1 42.44 73 VAL A N 1
ATOM 542 C CA . VAL A 1 73 ? -8.422 -3.148 -27.594 1 42.44 73 VAL A CA 1
ATOM 543 C C . VAL A 1 73 ? -7.699 -2.135 -28.469 1 42.44 73 VAL A C 1
ATOM 545 O O . VAL A 1 73 ? -6.469 -2.074 -28.484 1 42.44 73 VAL A O 1
ATOM 548 N N . GLU A 1 74 ? -8.023 -1.985 -29.672 1 43.22 74 GLU A N 1
ATOM 549 C CA . GLU A 1 74 ? -7.52 -0.872 -30.469 1 43.22 74 GLU A CA 1
ATOM 550 C C . GLU A 1 74 ? -6.93 0.22 -29.578 1 43.22 74 GLU A C 1
ATOM 552 O O . GLU A 1 74 ? -7.594 0.709 -28.672 1 43.22 74 GLU A O 1
ATOM 557 N N . ARG A 1 75 ? -5.676 0.053 -29.188 1 49.91 75 ARG A N 1
ATOM 558 C CA . ARG A 1 75 ? -5.047 1.15 -28.469 1 49.91 75 ARG A CA 1
ATOM 559 C C . ARG A 1 75 ? -5.613 2.496 -28.906 1 49.91 75 ARG A C 1
ATOM 561 O O . ARG A 1 75 ? -5.32 2.967 -30 1 49.91 75 ARG A O 1
ATOM 568 N N . GLU A 1 76 ? -6.832 2.701 -28.562 1 56.53 76 GLU A N 1
ATOM 569 C CA . GLU A 1 76 ? -7.664 3.891 -28.719 1 56.53 76 GLU A CA 1
ATOM 570 C C . GLU A 1 76 ? -6.863 5.164 -28.469 1 56.53 76 GLU A C 1
ATOM 572 O O . GLU A 1 76 ? -5.844 5.129 -27.766 1 56.53 76 GLU A O 1
ATOM 577 N N . ARG A 1 77 ? -6.938 6.164 -29.219 1 71.88 77 ARG A N 1
ATOM 578 C CA . ARG A 1 77 ? -6.543 7.547 -28.969 1 71.88 77 ARG A CA 1
ATOM 579 C C . ARG A 1 77 ? -6.633 7.895 -27.5 1 71.88 77 ARG A C 1
ATOM 581 O O . ARG A 1 77 ? -7.566 7.473 -26.812 1 71.88 77 ARG A O 1
ATOM 588 N N . LEU A 1 78 ? -5.445 8.328 -27.031 1 81.19 78 LEU A N 1
ATOM 589 C CA . LEU A 1 78 ? -5.453 8.812 -25.656 1 81.19 78 LEU A CA 1
ATOM 590 C C . LEU A 1 78 ? -6.672 9.688 -25.391 1 81.19 78 LEU A C 1
ATOM 592 O O . LEU A 1 78 ? -7.078 10.469 -26.266 1 81.19 78 LEU A O 1
ATOM 596 N N . PRO A 1 79 ? -7.273 9.438 -24.297 1 82.06 79 PRO A N 1
ATOM 597 C CA . PRO A 1 79 ? -8.359 10.367 -23.953 1 82.06 79 PRO A CA 1
ATOM 598 C C . PRO A 1 79 ? -7.898 11.82 -23.906 1 82.06 79 PRO A C 1
ATOM 600 O O . PRO A 1 79 ? -6.777 12.109 -23.484 1 82.06 79 PRO A O 1
ATOM 603 N N . PRO A 1 80 ? -8.711 12.641 -24.469 1 79.5 80 PRO A N 1
ATOM 604 C CA . PRO A 1 80 ? -8.352 14.055 -24.438 1 79.5 80 PRO A CA 1
ATOM 605 C C . PRO A 1 80 ? -8.172 14.578 -23 1 79.5 80 PRO A C 1
ATOM 607 O O . PRO A 1 80 ? -8.867 14.125 -22.094 1 79.5 80 PRO A O 1
ATOM 610 N N . LYS A 1 81 ? -7.242 15.445 -22.797 1 82.75 81 LYS A N 1
ATOM 611 C CA . LYS A 1 81 ? -6.957 16.125 -21.531 1 82.75 81 LYS A CA 1
ATOM 612 C C . LYS A 1 81 ? -6.723 15.117 -20.406 1 82.75 81 LYS A C 1
ATOM 614 O O . LYS A 1 81 ? -7.48 15.078 -19.438 1 82.75 81 LYS A O 1
ATOM 619 N N . SER A 1 82 ? -5.852 14.242 -20.547 1 88.19 82 SER A N 1
ATOM 620 C CA . SER A 1 82 ? -5.512 13.25 -19.531 1 88.19 82 SER A CA 1
ATOM 621 C C . SER A 1 82 ? -4.027 13.289 -19.203 1 88.19 82 SER A C 1
ATOM 623 O O . SER A 1 82 ? -3.219 13.781 -19.984 1 88.19 82 SER A O 1
ATOM 625 N N . VAL A 1 83 ? -3.664 12.906 -18.016 1 90.12 83 VAL A N 1
ATOM 626 C CA . VAL A 1 83 ? -2.295 12.969 -17.516 1 90.12 83 VAL A CA 1
ATOM 627 C C . VAL A 1 83 ? -1.906 11.617 -16.922 1 90.12 83 VAL A C 1
ATOM 629 O O . VAL A 1 83 ? -2.668 11.023 -16.141 1 90.12 83 VAL A O 1
ATOM 632 N N . PHE A 1 84 ? -0.804 11.117 -17.406 1 92.25 84 PHE A N 1
ATOM 633 C CA . PHE A 1 84 ? -0.218 9.922 -16.812 1 92.25 84 PHE A CA 1
ATOM 634 C C . PHE A 1 84 ? 0.896 10.281 -15.844 1 92.25 84 PHE A C 1
ATOM 636 O O . PHE A 1 84 ? 2.006 10.625 -16.266 1 92.25 84 PHE A O 1
ATOM 643 N N . ARG A 1 85 ? 0.631 10.383 -14.57 1 88.44 85 ARG A N 1
ATOM 644 C CA . ARG A 1 85 ? 1.546 10.688 -13.477 1 88.44 85 ARG A CA 1
ATOM 645 C C . ARG A 1 85 ? 2.291 11.992 -13.734 1 88.44 85 ARG A C 1
ATOM 647 O O . ARG A 1 85 ? 2.209 12.555 -14.828 1 88.44 85 ARG A O 1
ATOM 654 N N . ARG A 1 86 ? 2.904 12.484 -12.711 1 91.88 86 ARG A N 1
ATOM 655 C CA . ARG A 1 86 ? 3.723 13.688 -12.773 1 91.88 86 ARG A CA 1
ATOM 656 C C . ARG A 1 86 ? 5.125 13.422 -12.234 1 91.88 86 ARG A C 1
ATOM 658 O O . ARG A 1 86 ? 5.32 12.547 -11.391 1 91.88 86 ARG A O 1
ATOM 665 N N . GLN A 1 87 ? 5.973 14.203 -12.75 1 93.06 87 GLN A N 1
ATOM 666 C CA . GLN A 1 87 ? 7.344 14.109 -12.266 1 93.06 87 GLN A CA 1
ATOM 667 C C . GLN A 1 87 ? 7.504 14.836 -10.93 1 93.06 87 GLN A C 1
ATOM 669 O O . GLN A 1 87 ? 7.012 15.953 -10.758 1 93.06 87 GLN A O 1
ATOM 674 N N . LEU A 1 88 ? 8.141 14.188 -10.039 1 96.25 88 LEU A N 1
ATOM 675 C CA . LEU A 1 88 ? 8.422 14.797 -8.742 1 96.25 88 LEU A CA 1
ATOM 676 C C . LEU A 1 88 ? 9.391 15.969 -8.891 1 96.25 88 LEU A C 1
ATOM 678 O O . LEU A 1 88 ? 10.461 15.828 -9.477 1 96.25 88 LEU A O 1
ATOM 682 N N . PRO A 1 89 ? 9.07 17.141 -8.398 1 96.06 89 PRO A N 1
ATOM 683 C CA . PRO A 1 89 ? 9.984 18.281 -8.5 1 96.06 89 PRO A CA 1
ATOM 684 C C . PRO A 1 89 ? 11.203 18.141 -7.59 1 96.06 89 PRO A C 1
ATOM 686 O O . PRO A 1 89 ? 11.094 17.609 -6.484 1 96.06 89 PRO A O 1
ATOM 689 N N . ALA A 1 90 ? 12.289 18.641 -8.086 1 91.62 90 ALA A N 1
ATOM 690 C CA . ALA A 1 90 ? 13.453 18.781 -7.211 1 91.62 90 ALA A CA 1
ATOM 691 C C . ALA A 1 90 ? 13.164 19.734 -6.055 1 91.62 90 ALA A C 1
ATOM 693 O O . ALA A 1 90 ? 12.438 20.703 -6.219 1 91.62 90 ALA A O 1
ATOM 694 N N . PRO A 1 91 ? 13.68 19.547 -4.871 1 95.06 91 PRO A N 1
ATOM 695 C CA . PRO A 1 91 ? 14.664 18.516 -4.5 1 95.06 91 PRO A CA 1
ATOM 696 C C . PRO A 1 91 ? 14.016 17.266 -3.906 1 95.06 91 PRO A C 1
ATOM 698 O O . PRO A 1 91 ? 14.664 16.531 -3.15 1 95.06 91 PRO A O 1
ATOM 701 N N . LEU A 1 92 ? 12.781 17.094 -4.109 1 98.38 92 LEU A N 1
ATOM 702 C CA . LEU A 1 92 ? 12.109 15.891 -3.619 1 98.38 92 LEU A CA 1
ATOM 703 C C . LEU A 1 92 ? 12.719 14.633 -4.242 1 98.38 92 LEU A C 1
ATOM 705 O O . LEU A 1 92 ? 13.039 14.617 -5.434 1 98.38 92 LEU A O 1
ATOM 709 N N . VAL A 1 93 ? 12.922 13.648 -3.424 1 98.69 93 VAL A N 1
ATOM 710 C CA . VAL A 1 93 ? 13.562 12.422 -3.875 1 98.69 93 VAL A CA 1
ATOM 711 C C . VAL A 1 93 ? 12.562 11.273 -3.854 1 98.69 93 VAL A C 1
ATOM 713 O O . VAL A 1 93 ? 12.016 10.93 -2.799 1 98.69 93 VAL A O 1
ATOM 716 N N . ALA A 1 94 ? 12.383 10.664 -4.953 1 98.44 94 ALA A N 1
ATOM 717 C CA . ALA A 1 94 ? 11.414 9.578 -5.07 1 98.44 94 ALA A CA 1
ATOM 718 C C . ALA A 1 94 ? 11.836 8.375 -4.23 1 98.44 94 ALA A C 1
ATOM 720 O O . ALA A 1 94 ? 13.023 8.031 -4.184 1 98.44 94 ALA A O 1
ATOM 721 N N . PHE A 1 95 ? 10.945 7.73 -3.598 1 98.44 95 PHE A N 1
ATOM 722 C CA . PHE A 1 95 ? 11.133 6.598 -2.701 1 98.44 95 PHE A CA 1
ATOM 723 C C . PHE A 1 95 ? 11.906 5.484 -3.395 1 98.44 95 PHE A C 1
ATOM 725 O O . PHE A 1 95 ? 12.875 4.961 -2.842 1 98.44 95 PHE A O 1
ATOM 732 N N . SER A 1 96 ? 11.539 5.152 -4.625 1 96.69 96 SER A N 1
ATOM 733 C CA . SER A 1 96 ? 12.086 3.984 -5.305 1 96.69 96 SER A CA 1
ATOM 734 C C . SER A 1 96 ? 13.32 4.355 -6.129 1 96.69 96 SER A C 1
ATOM 736 O O . SER A 1 96 ? 13.891 3.506 -6.816 1 96.69 96 SER A O 1
ATOM 738 N N . SER A 1 97 ? 13.758 5.637 -6.133 1 96.81 97 SER A N 1
ATOM 739 C CA . SER A 1 97 ? 15 6.031 -6.797 1 96.81 97 SER A CA 1
ATOM 740 C C . SER A 1 97 ? 16.219 5.477 -6.066 1 96.81 97 SER A C 1
ATOM 742 O O . SER A 1 97 ? 16.109 5.059 -4.91 1 96.81 97 SER A O 1
ATOM 744 N N . PRO A 1 98 ? 17.359 5.48 -6.758 1 96.5 98 PRO A N 1
ATOM 745 C CA . PRO A 1 98 ? 18.578 5.016 -6.074 1 96.5 98 PRO A CA 1
ATOM 746 C C . PRO A 1 98 ? 18.859 5.789 -4.789 1 96.5 98 PRO A C 1
ATOM 748 O O . PRO A 1 98 ? 19.156 5.188 -3.754 1 96.5 98 PRO A O 1
ATOM 751 N N . GLN A 1 99 ? 18.703 7.09 -4.828 1 98.31 99 GLN A N 1
ATOM 752 C CA . GLN A 1 99 ? 18.922 7.895 -3.631 1 98.31 99 GLN A CA 1
ATOM 753 C C . GLN A 1 99 ? 17.859 7.613 -2.58 1 98.31 99 GLN A C 1
ATOM 755 O O . GLN A 1 99 ? 18.156 7.551 -1.386 1 98.31 99 GLN A O 1
ATOM 760 N N . GLY A 1 100 ? 16.609 7.469 -3.029 1 98.44 100 GLY A N 1
ATOM 761 C CA . GLY A 1 100 ? 15.539 7.156 -2.094 1 98.44 100 GLY A CA 1
ATOM 762 C C . GLY A 1 100 ? 15.758 5.848 -1.358 1 98.44 100 GLY A C 1
ATOM 763 O O . GLY A 1 100 ? 15.492 5.754 -0.158 1 98.44 100 GLY A O 1
ATOM 764 N N . ARG A 1 101 ? 16.266 4.887 -2.07 1 97.5 101 ARG A N 1
ATOM 765 C CA . ARG A 1 101 ? 16.562 3.582 -1.484 1 97.5 101 ARG A CA 1
ATOM 766 C C . ARG A 1 101 ? 17.703 3.68 -0.483 1 97.5 101 ARG A C 1
ATOM 768 O O . ARG A 1 101 ? 17.672 3.023 0.561 1 97.5 101 ARG A O 1
ATOM 775 N N . ARG A 1 102 ? 18.672 4.461 -0.807 1 98.06 102 ARG A N 1
ATOM 776 C CA . ARG A 1 102 ? 19.781 4.668 0.111 1 98.06 102 ARG A CA 1
ATOM 777 C C . ARG A 1 102 ? 19.328 5.352 1.393 1 98.06 102 ARG A C 1
ATOM 779 O O . ARG A 1 102 ? 19.703 4.941 2.492 1 98.06 102 ARG A O 1
ATOM 786 N N . ASN A 1 103 ? 18.516 6.445 1.194 1 98.69 103 ASN A N 1
ATOM 787 C CA . ASN A 1 103 ? 17.953 7.102 2.367 1 98.69 103 ASN A CA 1
ATOM 788 C C . ASN A 1 103 ? 17.188 6.113 3.256 1 98.69 103 ASN A C 1
ATOM 790 O O . ASN A 1 103 ? 17.328 6.148 4.48 1 98.69 103 ASN A O 1
ATOM 794 N N . PHE A 1 104 ? 16.484 5.273 2.619 1 98.62 104 PHE A N 1
ATOM 795 C CA . PHE A 1 104 ? 15.672 4.285 3.326 1 98.62 104 PHE A CA 1
ATOM 796 C C . PHE A 1 104 ? 16.562 3.33 4.117 1 98.62 104 PHE A C 1
ATOM 798 O O . PHE A 1 104 ? 16.312 3.08 5.297 1 98.62 104 PHE A O 1
ATOM 805 N N . ALA A 1 105 ? 17.531 2.812 3.475 1 97.5 105 ALA A N 1
ATOM 806 C CA . ALA A 1 105 ? 18.453 1.863 4.113 1 97.5 105 ALA A CA 1
ATOM 807 C C . ALA A 1 105 ? 19.156 2.496 5.309 1 97.5 105 ALA A C 1
ATOM 809 O O . ALA A 1 105 ? 19.266 1.878 6.371 1 97.5 105 ALA A O 1
ATOM 810 N N . GLU A 1 106 ? 19.562 3.693 5.145 1 98.19 106 GLU A N 1
ATOM 811 C CA . GLU A 1 106 ? 20.281 4.391 6.211 1 98.19 106 GLU A CA 1
ATOM 812 C C . GLU A 1 106 ? 19.344 4.73 7.367 1 98.19 106 GLU A C 1
ATOM 814 O O . GLU A 1 106 ? 19.703 4.598 8.539 1 98.19 106 GLU A O 1
ATOM 819 N N . ALA A 1 107 ? 18.141 5.141 7.02 1 98.5 107 ALA A N 1
ATOM 820 C CA . ALA A 1 107 ? 17.156 5.422 8.055 1 98.5 107 ALA A CA 1
ATOM 821 C C . ALA A 1 107 ? 16.781 4.156 8.82 1 98.5 107 ALA A C 1
ATOM 823 O O . ALA A 1 107 ? 16.594 4.195 10.039 1 98.5 107 ALA A O 1
ATOM 824 N N . MET A 1 108 ? 16.641 3.082 8.078 1 96.75 108 MET A N 1
ATOM 825 C CA . MET A 1 108 ? 16.328 1.805 8.711 1 96.75 108 MET A CA 1
ATOM 826 C C . MET A 1 108 ? 17.422 1.4 9.695 1 96.75 108 MET A C 1
ATOM 828 O O . MET A 1 108 ? 17.125 0.985 10.82 1 96.75 108 MET A O 1
ATOM 832 N N . ALA A 1 109 ? 18.641 1.514 9.281 1 95.69 109 ALA A N 1
ATOM 833 C CA . ALA A 1 109 ? 19.781 1.163 10.125 1 95.69 109 ALA A CA 1
ATOM 834 C C . ALA A 1 109 ? 19.828 2.033 11.375 1 95.69 109 ALA A C 1
ATOM 836 O O . ALA A 1 109 ? 20.25 1.583 12.445 1 95.69 109 ALA A O 1
ATOM 837 N N . ALA A 1 110 ? 19.328 3.246 11.25 1 96.94 110 ALA A N 1
ATOM 838 C CA . ALA A 1 110 ? 19.359 4.195 12.359 1 96.94 110 ALA A CA 1
ATOM 839 C C . ALA A 1 110 ? 18.109 4.062 13.227 1 96.94 110 ALA A C 1
ATOM 841 O O . ALA A 1 110 ? 17.953 4.785 14.219 1 96.94 110 ALA A O 1
ATOM 842 N N . GLY A 1 111 ? 17.172 3.178 12.859 1 96.06 111 GLY A N 1
ATOM 843 C CA . GLY A 1 111 ? 15.945 2.988 13.633 1 96.06 111 GLY A CA 1
ATOM 844 C C . GLY A 1 111 ? 14.945 4.117 13.453 1 96.06 111 GLY A C 1
ATOM 845 O O . GLY A 1 111 ? 14.188 4.43 14.375 1 96.06 111 GLY A O 1
ATOM 846 N N . GLN A 1 112 ? 14.938 4.727 12.328 1 97.75 112 GLN A N 1
ATOM 847 C CA . GLN A 1 112 ? 14.109 5.906 12.109 1 97.75 112 GLN A CA 1
ATOM 848 C C . GLN A 1 112 ? 12.992 5.625 11.109 1 97.75 112 GLN A C 1
ATOM 850 O O . GLN A 1 112 ? 12.555 6.523 10.383 1 97.75 112 GLN A O 1
ATOM 855 N N . LEU A 1 113 ? 12.602 4.324 11.023 1 97.75 113 LEU A N 1
ATOM 856 C CA . LEU A 1 113 ? 11.539 3.893 10.117 1 97.75 113 LEU A CA 1
ATOM 857 C C . LEU A 1 113 ? 10.469 3.109 10.867 1 97.75 113 LEU A C 1
ATOM 859 O O . LEU A 1 113 ? 9.727 2.33 10.266 1 97.75 113 LEU A O 1
ATOM 863 N N . GLU A 1 114 ? 10.352 3.316 12.164 1 96.88 114 GLU A N 1
ATOM 864 C CA . GLU A 1 114 ? 9.453 2.516 12.992 1 96.88 114 GLU A CA 1
ATOM 865 C C . GLU A 1 114 ? 8.023 2.566 12.461 1 96.88 114 GLU A C 1
ATOM 867 O O . GLU A 1 114 ? 7.348 1.537 12.383 1 96.88 114 GLU A O 1
ATOM 872 N N . PRO A 1 115 ? 7.562 3.742 12.055 1 97.94 115 PRO A N 1
ATOM 873 C CA . PRO A 1 115 ? 6.172 3.752 11.594 1 97.94 115 PRO A CA 1
ATOM 874 C C . PRO A 1 115 ? 6.012 3.199 10.18 1 97.94 115 PRO A C 1
ATOM 876 O O . PRO A 1 115 ? 4.891 2.93 9.742 1 97.94 115 PRO A O 1
ATOM 879 N N . TYR A 1 116 ? 7.109 3.096 9.43 1 98.25 116 TYR A N 1
ATOM 880 C CA . TYR A 1 116 ? 7.016 2.725 8.023 1 98.25 116 TYR A CA 1
ATOM 881 C C . TYR A 1 116 ? 6.324 1.376 7.859 1 98.25 116 TYR A C 1
ATOM 883 O O . TYR A 1 116 ? 5.453 1.218 7 1 98.25 116 TYR A O 1
ATOM 891 N N . PHE A 1 117 ? 6.676 0.415 8.641 1 97.62 117 PHE A N 1
ATOM 892 C CA . PHE A 1 117 ? 6.281 -0.969 8.406 1 97.62 117 PHE A CA 1
ATOM 893 C C . PHE A 1 117 ? 4.777 -1.142 8.602 1 97.62 117 PHE A C 1
ATOM 895 O O . PHE A 1 117 ? 4.07 -1.561 7.688 1 97.62 117 PHE A O 1
ATOM 902 N N . PRO A 1 118 ? 4.242 -0.721 9.742 1 97.19 118 PRO A N 1
ATOM 903 C CA . PRO A 1 118 ? 2.785 -0.846 9.836 1 97.19 118 PRO A CA 1
ATOM 904 C C . PRO A 1 118 ? 2.049 0.047 8.844 1 97.19 118 PRO A C 1
ATOM 906 O O . PRO A 1 118 ? 0.989 -0.33 8.336 1 97.19 118 PRO A O 1
ATOM 909 N N . LEU A 1 119 ? 2.537 1.199 8.5 1 98.06 119 LEU A N 1
ATOM 910 C CA . LEU A 1 119 ? 1.877 2.1 7.559 1 98.06 119 LEU A CA 1
ATOM 911 C C . LEU A 1 119 ? 1.915 1.532 6.145 1 98.06 119 LEU A C 1
ATOM 913 O O . LEU A 1 119 ? 0.937 1.641 5.398 1 98.06 119 LEU A O 1
ATOM 917 N N . SER A 1 120 ? 3.045 0.979 5.77 1 97.62 120 SER A N 1
ATOM 918 C CA . SER A 1 120 ? 3.182 0.456 4.414 1 97.62 120 SER A CA 1
ATOM 919 C C . SER A 1 120 ? 2.225 -0.707 4.172 1 97.62 120 SER A C 1
ATOM 921 O O . SER A 1 120 ? 1.764 -0.914 3.047 1 97.62 120 SER A O 1
ATOM 923 N N . GLU A 1 121 ? 1.87 -1.446 5.215 1 96.81 121 GLU A N 1
ATOM 924 C CA . GLU A 1 121 ? 0.894 -2.525 5.102 1 96.81 121 GLU A CA 1
ATOM 925 C C . GLU A 1 121 ? -0.487 -1.983 4.738 1 96.81 121 GLU A C 1
ATOM 927 O O . GLU A 1 121 ? -1.328 -2.717 4.215 1 96.81 121 GLU A O 1
ATOM 932 N N . GLN A 1 122 ? -0.609 -0.734 5.035 1 96.31 122 GLN A N 1
ATOM 933 C CA . GLN A 1 122 ? -1.928 -0.13 4.875 1 96.31 122 GLN A CA 1
ATOM 934 C C . GLN A 1 122 ? -1.898 0.985 3.834 1 96.31 122 GLN A C 1
ATOM 936 O O . GLN A 1 122 ? -2.854 1.756 3.715 1 96.31 122 GLN A O 1
ATOM 941 N N . PHE A 1 123 ? -0.759 1.113 3.186 1 96.56 123 PHE A N 1
ATOM 942 C CA . PHE A 1 123 ? -0.594 2.168 2.191 1 96.56 123 PHE A CA 1
ATOM 943 C C . PHE A 1 123 ? -1.594 1.999 1.053 1 96.56 123 PHE A C 1
ATOM 945 O O . PHE A 1 123 ? -1.725 0.911 0.49 1 96.56 123 PHE A O 1
ATOM 952 N N . VAL A 1 124 ? -2.348 3.096 0.805 1 93.25 124 VAL A N 1
ATOM 953 C CA . VAL A 1 124 ? -3.406 2.965 -0.19 1 93.25 124 VAL A CA 1
ATOM 954 C C . VAL A 1 124 ? -3.561 4.277 -0.957 1 93.25 124 VAL A C 1
ATOM 956 O O . VAL A 1 124 ? -3.225 5.348 -0.443 1 93.25 124 VAL A O 1
ATOM 959 N N . THR A 1 125 ? -4.02 4.109 -2.141 1 93.06 125 THR A N 1
ATOM 960 C CA . THR A 1 125 ? -4.312 5.262 -2.984 1 93.06 125 THR A CA 1
ATOM 961 C C . THR A 1 125 ? -5.648 5.887 -2.6 1 93.06 125 THR A C 1
ATOM 963 O O . THR A 1 125 ? -6.641 5.18 -2.41 1 93.06 125 THR A O 1
ATOM 966 N N . GLN A 1 126 ? -5.617 7.188 -2.529 1 92.5 126 GLN A N 1
ATOM 967 C CA . GLN A 1 126 ? -6.891 7.84 -2.244 1 92.5 126 GLN A CA 1
ATOM 968 C C . GLN A 1 126 ? -7.93 7.512 -3.311 1 92.5 126 GLN A C 1
ATOM 970 O O . GLN A 1 126 ? -7.609 7.449 -4.5 1 92.5 126 GLN A O 1
ATOM 975 N N . ASP A 1 127 ? -9.141 7.414 -2.893 1 84.88 127 ASP A N 1
ATOM 976 C CA . ASP A 1 127 ? -10.219 6.934 -3.754 1 84.88 127 ASP A CA 1
ATOM 977 C C . ASP A 1 127 ? -10.719 8.047 -4.68 1 84.88 127 ASP A C 1
ATOM 979 O O . ASP A 1 127 ? -11.266 7.766 -5.75 1 84.88 127 ASP A O 1
ATOM 983 N N . GLU A 1 128 ? -10.656 9.234 -4.266 1 83.88 128 GLU A N 1
ATOM 984 C CA . GLU A 1 128 ? -11.055 10.422 -5.016 1 83.88 128 GLU A CA 1
ATOM 985 C C . GLU A 1 128 ? -10.047 11.555 -4.836 1 83.88 128 GLU A C 1
ATOM 987 O O . GLU A 1 128 ? -9.328 11.602 -3.834 1 83.88 128 GLU A O 1
ATOM 992 N N . PRO A 1 129 ? -9.984 12.445 -5.703 1 82.94 129 PRO A N 1
ATOM 993 C CA . PRO A 1 129 ? -8.984 13.508 -5.637 1 82.94 129 PRO A CA 1
ATOM 994 C C . PRO A 1 129 ? -9.055 14.305 -4.332 1 82.94 129 PRO A C 1
ATOM 996 O O . PRO A 1 129 ? -8.039 14.836 -3.877 1 82.94 129 PRO A O 1
ATOM 999 N N . THR A 1 130 ? -10.219 14.406 -3.721 1 88.38 130 THR A N 1
ATOM 1000 C CA . THR A 1 130 ? -10.375 15.227 -2.525 1 88.38 130 THR A CA 1
ATOM 1001 C C . THR A 1 130 ? -10.328 14.367 -1.268 1 88.38 130 THR A C 1
ATOM 1003 O O . THR A 1 130 ? -10.578 14.852 -0.163 1 88.38 130 THR A O 1
ATOM 1006 N N . PHE A 1 131 ? -9.945 13.031 -1.374 1 92.5 131 PHE A N 1
ATOM 1007 C CA . PHE A 1 131 ?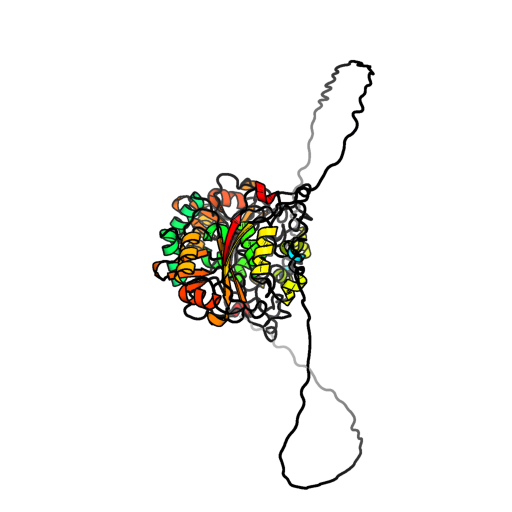 -10.086 12.102 -0.264 1 92.5 131 PHE A CA 1
ATOM 1008 C C . PHE A 1 131 ? -8.758 11.891 0.442 1 92.5 131 PHE A C 1
ATOM 1010 O O . PHE A 1 131 ? -8.602 10.945 1.224 1 92.5 131 PHE A O 1
ATOM 1017 N N . CYS A 1 132 ? -7.805 12.781 0.216 1 96.25 132 CYS A N 1
ATOM 1018 C CA . CYS A 1 132 ? -6.496 12.547 0.816 1 96.25 132 CYS A CA 1
ATOM 1019 C C . CYS A 1 132 ? -6.594 12.492 2.336 1 96.25 132 CYS A C 1
ATOM 1021 O O . CYS A 1 132 ? -5.93 11.672 2.975 1 96.25 132 CYS A O 1
ATOM 1023 N N . GLY A 1 133 ? -7.418 13.391 2.918 1 96.31 133 GLY A N 1
ATOM 1024 C CA . GLY A 1 133 ? -7.602 13.359 4.359 1 96.31 133 GLY A CA 1
ATOM 1025 C C . GLY A 1 133 ? -8.234 12.07 4.852 1 96.31 133 GLY A C 1
ATOM 1026 O O . GLY A 1 133 ? -7.754 11.453 5.801 1 96.31 133 GLY A O 1
ATOM 1027 N N . LEU A 1 134 ? -9.32 11.641 4.211 1 95.5 134 LEU A N 1
ATOM 1028 C CA . LEU A 1 134 ? -10.016 10.414 4.582 1 95.5 134 LEU A CA 1
ATOM 1029 C C . LEU A 1 134 ? -9.102 9.203 4.422 1 95.5 134 LEU A C 1
ATOM 1031 O O . LEU A 1 134 ? -9.008 8.367 5.324 1 95.5 134 LEU A O 1
ATOM 1035 N N . THR A 1 135 ? -8.438 9.133 3.301 1 96.88 135 THR A N 1
ATOM 1036 C CA . THR A 1 135 ? -7.59 7.988 2.992 1 96.88 135 THR A CA 1
ATOM 1037 C C . THR A 1 135 ? -6.422 7.902 3.975 1 96.88 135 THR A C 1
ATOM 1039 O O . THR A 1 135 ? -6.078 6.812 4.441 1 96.88 135 THR A O 1
ATOM 1042 N N . THR A 1 136 ? -5.852 9.039 4.254 1 98.44 136 THR A N 1
ATOM 1043 C CA . THR A 1 136 ? -4.777 9.094 5.242 1 98.44 136 THR A CA 1
ATOM 1044 C C . THR A 1 136 ? -5.25 8.547 6.586 1 98.44 136 THR A C 1
ATOM 1046 O O . THR A 1 136 ? -4.559 7.746 7.219 1 98.44 136 THR A O 1
ATOM 1049 N N . LEU A 1 137 ? -6.402 9.016 6.969 1 97.12 137 LEU A N 1
ATOM 1050 C CA . LEU A 1 137 ? -6.941 8.555 8.25 1 97.12 137 LEU A CA 1
ATOM 1051 C C . LEU A 1 137 ? -7.223 7.059 8.211 1 97.12 137 LEU A C 1
ATOM 1053 O O . LEU A 1 137 ? -6.914 6.344 9.172 1 97.12 137 LEU A O 1
ATOM 1057 N N . THR A 1 138 ? -7.805 6.59 7.145 1 96.44 138 THR A N 1
ATOM 1058 C CA . THR A 1 138 ? -8.055 5.164 6.969 1 96.44 138 THR A CA 1
ATOM 1059 C C . THR A 1 138 ? -6.766 4.363 7.141 1 96.44 138 THR A C 1
ATOM 1061 O O . THR A 1 138 ? -6.742 3.363 7.859 1 96.44 138 THR A O 1
ATOM 1064 N N . MET A 1 139 ? -5.734 4.773 6.496 1 97.25 139 MET A N 1
ATOM 1065 C CA . MET A 1 139 ? -4.43 4.129 6.598 1 97.25 139 MET A CA 1
ATOM 1066 C C . MET A 1 139 ? -3.965 4.066 8.047 1 97.25 139 MET A C 1
ATOM 1068 O O . MET A 1 139 ? -3.516 3.02 8.516 1 97.25 139 MET A O 1
ATOM 1072 N N . VAL A 1 140 ? -4.102 5.164 8.711 1 98.31 140 VAL A N 1
ATOM 1073 C CA . VAL A 1 140 ? -3.596 5.273 10.078 1 98.31 140 VAL A CA 1
ATOM 1074 C C . VAL A 1 140 ? -4.445 4.414 11.016 1 98.31 140 VAL A C 1
ATOM 1076 O O . VAL A 1 140 ? -3.912 3.705 11.875 1 98.31 140 VAL A O 1
ATOM 1079 N N . LEU A 1 141 ? -5.77 4.453 10.891 1 97.06 141 LEU A N 1
ATOM 1080 C CA . LEU A 1 141 ? -6.645 3.66 11.742 1 97.06 141 LEU A CA 1
ATOM 1081 C C . LEU A 1 141 ? -6.371 2.17 11.562 1 97.06 141 LEU A C 1
ATOM 1083 O O . LEU A 1 141 ? -6.336 1.42 12.539 1 97.06 141 LEU A O 1
ATOM 1087 N N . ASN A 1 142 ? -6.195 1.717 10.352 1 96.81 142 ASN A N 1
ATOM 1088 C CA . ASN A 1 142 ? -5.836 0.324 10.102 1 96.81 142 ASN A CA 1
ATOM 1089 C C . ASN A 1 142 ? -4.469 -0.016 10.688 1 96.81 142 ASN A C 1
ATOM 1091 O O . ASN A 1 142 ? -4.285 -1.083 11.273 1 96.81 142 ASN A O 1
ATOM 1095 N N . ALA A 1 143 ? -3.533 0.893 10.508 1 97.12 143 ALA A N 1
ATOM 1096 C CA . ALA A 1 143 ? -2.188 0.668 11.031 1 97.12 143 ALA A CA 1
ATOM 1097 C C . ALA A 1 143 ? -2.193 0.593 12.555 1 97.12 143 ALA A C 1
ATOM 1099 O O . ALA A 1 143 ? -1.386 -0.125 13.148 1 97.12 143 ALA A O 1
ATOM 1100 N N . LEU A 1 144 ? -3.119 1.336 13.148 1 97.12 144 LEU A N 1
ATOM 1101 C CA . LEU A 1 144 ? -3.258 1.335 14.602 1 97.12 144 LEU A CA 1
ATOM 1102 C C . LEU A 1 144 ? -4.039 0.113 15.07 1 97.12 144 LEU A C 1
ATOM 1104 O O . LEU A 1 144 ? -4.191 -0.108 16.281 1 97.12 144 LEU A O 1
ATOM 1108 N N . ASN A 1 145 ? -4.551 -0.652 14.141 1 94.56 145 ASN A N 1
ATOM 1109 C CA . ASN A 1 145 ? -5.336 -1.846 14.43 1 94.56 145 ASN A CA 1
ATOM 1110 C C . ASN A 1 145 ? -6.586 -1.51 15.234 1 94.56 145 ASN A C 1
ATOM 1112 O O . ASN A 1 145 ? -6.953 -2.242 16.156 1 94.56 145 ASN A O 1
ATOM 1116 N N . ILE A 1 146 ? -7.141 -0.398 14.93 1 94.69 146 ILE A N 1
ATOM 1117 C CA . ILE A 1 146 ? -8.422 -0.046 15.531 1 94.69 146 ILE A CA 1
ATOM 1118 C C . ILE A 1 146 ? -9.555 -0.746 14.781 1 94.69 146 ILE A C 1
ATOM 1120 O O . ILE A 1 146 ? -9.664 -0.624 13.562 1 94.69 146 ILE A O 1
ATOM 1124 N N . ASP A 1 147 ? -10.383 -1.456 15.477 1 93.94 147 ASP A N 1
ATOM 1125 C CA . ASP A 1 147 ? -11.508 -2.172 14.898 1 93.94 147 ASP A CA 1
ATOM 1126 C C . ASP A 1 147 ? -12.633 -1.21 14.516 1 93.94 147 ASP A C 1
ATOM 1128 O O . ASP A 1 147 ? -13.172 -0.503 15.367 1 93.94 147 ASP A O 1
ATOM 1132 N N . PRO A 1 148 ? -13.008 -1.162 13.227 1 92.38 148 PRO A N 1
ATOM 1133 C CA . PRO A 1 148 ? -14.117 -0.281 12.844 1 92.38 148 PRO A CA 1
ATOM 1134 C C . PRO A 1 148 ? -15.453 -0.73 13.43 1 92.38 148 PRO A C 1
ATOM 1136 O O . PRO A 1 148 ? -16.422 0.038 13.43 1 92.38 148 PRO A O 1
ATOM 1139 N N . ARG A 1 149 ? -15.508 -2.049 13.82 1 90.25 149 ARG A N 1
ATOM 1140 C CA . ARG A 1 149 ? -16.719 -2.662 14.352 1 90.25 149 ARG A CA 1
ATOM 1141 C C . ARG A 1 149 ? -17.859 -2.59 13.344 1 90.25 149 ARG A C 1
ATOM 1143 O O . ARG A 1 149 ? -19.031 -2.508 13.719 1 90.25 149 ARG A O 1
ATOM 1150 N N . ARG A 1 150 ? -17.531 -2.469 12.125 1 88.06 150 ARG A N 1
ATOM 1151 C CA . ARG A 1 150 ? -18.438 -2.486 10.977 1 88.06 150 ARG A CA 1
ATOM 1152 C C . ARG A 1 150 ? -17.891 -3.389 9.875 1 88.06 150 ARG A C 1
ATOM 1154 O O . ARG A 1 150 ? -16.672 -3.479 9.68 1 88.06 150 ARG A O 1
ATOM 1161 N N . ARG A 1 151 ? -18.828 -3.922 9.156 1 88.81 151 ARG A N 1
ATOM 1162 C CA . ARG A 1 151 ? -18.438 -4.805 8.062 1 88.81 151 ARG A CA 1
ATOM 1163 C C . ARG A 1 151 ? -17.938 -4.004 6.867 1 88.81 151 ARG A C 1
ATOM 1165 O O . ARG A 1 151 ? -18.5 -2.959 6.531 1 88.81 151 ARG A O 1
ATOM 1172 N N . TRP A 1 152 ? -16.859 -4.617 6.309 1 87.75 152 TRP A N 1
ATOM 1173 C CA . TRP A 1 152 ? -16.312 -4.105 5.055 1 87.75 152 TRP A CA 1
ATOM 1174 C C . TRP A 1 152 ? -16.828 -4.906 3.865 1 87.75 152 TRP A C 1
ATOM 1176 O O . TRP A 1 152 ? -16.578 -6.105 3.758 1 87.75 152 TRP A O 1
ATOM 1186 N N . ARG A 1 153 ? -17.641 -4.566 2.885 1 72.12 153 ARG A N 1
ATOM 1187 C CA . ARG A 1 153 ? -18.141 -5.031 1.596 1 72.12 153 ARG A CA 1
ATOM 1188 C C . ARG A 1 153 ? -18.844 -6.379 1.733 1 72.12 153 ARG A C 1
ATOM 1190 O O . ARG A 1 153 ? -19.562 -6.805 0.825 1 72.12 153 ARG A O 1
ATOM 1197 N N . ASP A 1 154 ? -18.562 -7.406 2.908 1 64.31 154 ASP A N 1
ATOM 1198 C CA . ASP A 1 154 ? -18.672 -8.859 2.883 1 64.31 154 ASP A CA 1
ATOM 1199 C C . ASP A 1 154 ? -20.141 -9.297 2.873 1 64.31 154 ASP A C 1
ATOM 1201 O O . ASP A 1 154 ? -20.719 -9.586 3.924 1 64.31 154 ASP A O 1
ATOM 1205 N N . GLU A 1 155 ? -20.859 -9.039 1.644 1 58.62 155 GLU A N 1
ATOM 1206 C CA . GLU A 1 155 ? -22.109 -9.781 1.786 1 58.62 155 GLU A CA 1
ATOM 1207 C C . GLU A 1 155 ? -21.875 -11.281 1.604 1 58.62 155 GLU A C 1
ATOM 1209 O O . GLU A 1 155 ? -22.547 -12.102 2.246 1 58.62 155 GLU A O 1
ATOM 1214 N N . ALA A 1 156 ? -20.797 -11.609 0.895 1 57.03 156 ALA A N 1
ATOM 1215 C CA . ALA A 1 156 ? -20.625 -13.031 0.604 1 57.03 156 ALA A CA 1
ATOM 1216 C C . ALA A 1 156 ? -19.562 -13.648 1.503 1 57.03 156 ALA A C 1
ATOM 1218 O O . ALA A 1 156 ? -19.406 -14.875 1.548 1 57.03 156 ALA A O 1
ATOM 1219 N N . GLY A 1 157 ? -18.906 -12.883 2.32 1 65.12 157 GLY A N 1
ATOM 1220 C CA . GLY A 1 157 ? -17.844 -13.414 3.162 1 65.12 157 GLY A CA 1
ATOM 1221 C C . GLY A 1 157 ? -18.203 -13.43 4.637 1 65.12 157 GLY A C 1
ATOM 1222 O O . GLY A 1 157 ? -19.359 -13.242 5 1 65.12 157 GLY A O 1
ATOM 1223 N N . PRO A 1 158 ? -17.234 -13.891 5.449 1 77 158 PRO A N 1
ATOM 1224 C CA . PRO A 1 158 ? -17.469 -13.992 6.895 1 77 158 PRO A CA 1
ATOM 1225 C C . PRO A 1 158 ? -17.781 -12.641 7.531 1 77 158 PRO A C 1
ATOM 1227 O O . PRO A 1 158 ? -18.062 -12.57 8.727 1 77 158 PRO A O 1
ATOM 1230 N N . GLY A 1 159 ? -17.766 -11.594 6.652 1 86.44 159 GLY A N 1
ATOM 1231 C CA . GLY A 1 159 ? -18.047 -10.273 7.188 1 86.44 159 GLY A CA 1
ATOM 1232 C C . GLY A 1 159 ? -16.812 -9.594 7.758 1 86.44 159 GLY A C 1
ATOM 1233 O O . GLY A 1 159 ? -16.797 -9.211 8.93 1 86.44 159 GLY A O 1
AT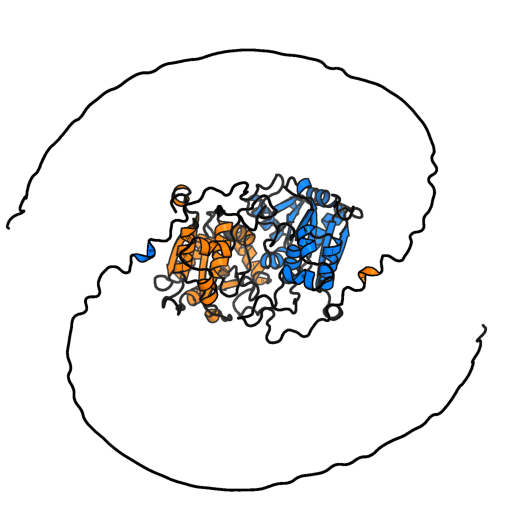OM 1234 N N . TRP A 1 160 ? -15.883 -9.234 6.949 1 89.56 160 TRP A N 1
ATOM 1235 C CA . TRP A 1 160 ? -14.617 -8.656 7.391 1 89.56 160 TRP A CA 1
ATOM 1236 C C . TRP A 1 160 ? -14.828 -7.242 7.926 1 89.56 160 TRP A C 1
ATOM 1238 O O . TRP A 1 160 ? -15.586 -6.457 7.352 1 89.56 160 TRP A O 1
ATOM 1248 N N . ARG A 1 161 ? -14.211 -6.961 8.984 1 92.06 161 ARG A N 1
ATOM 1249 C CA . ARG A 1 161 ? -14.203 -5.609 9.539 1 92.06 161 ARG A CA 1
ATOM 1250 C C . ARG A 1 161 ? -12.875 -4.914 9.266 1 92.06 161 ARG A C 1
ATOM 1252 O O . ARG A 1 161 ? -11.844 -5.285 9.828 1 92.06 161 ARG A O 1
ATOM 1259 N N . TRP A 1 162 ? -12.914 -3.943 8.422 1 92.44 162 TRP A N 1
ATOM 1260 C CA . TRP A 1 162 ? -11.742 -3.25 7.887 1 92.44 162 TRP A CA 1
ATOM 1261 C C . TRP A 1 162 ? -12.094 -1.821 7.488 1 92.44 162 TRP A C 1
ATOM 1263 O O . TRP A 1 162 ? -13.141 -1.578 6.879 1 92.44 162 TRP A O 1
ATOM 1273 N N . TRP A 1 163 ? -11.234 -0.866 7.863 1 92.94 163 TRP A N 1
ATOM 1274 C CA . TRP A 1 163 ? -11.531 0.534 7.578 1 92.94 163 TRP A CA 1
ATOM 1275 C C . TRP A 1 163 ? -11.43 0.818 6.086 1 92.94 163 TRP A C 1
ATOM 1277 O O . TRP A 1 163 ? -10.461 0.42 5.434 1 92.94 163 TRP A O 1
ATOM 1287 N N . SER A 1 164 ? -12.383 1.452 5.578 1 91.12 164 SER A N 1
ATOM 1288 C CA . SER A 1 164 ? -12.383 2.074 4.258 1 91.12 164 SER A CA 1
ATOM 1289 C C . SER A 1 164 ? -12.844 3.525 4.328 1 91.12 164 SER A C 1
ATOM 1291 O O . SER A 1 164 ? -13.5 3.928 5.293 1 91.12 164 SER A O 1
ATOM 1293 N N . ASP A 1 165 ? -12.508 4.32 3.34 1 90.88 165 ASP A N 1
ATOM 1294 C CA . ASP A 1 165 ? -12.758 5.758 3.355 1 90.88 165 ASP A CA 1
ATOM 1295 C C . ASP A 1 165 ? -14.242 6.055 3.58 1 90.88 165 ASP A C 1
ATOM 1297 O O . ASP A 1 165 ? -14.586 6.98 4.32 1 90.88 165 ASP A O 1
ATOM 1301 N N . GLU A 1 166 ? -15.07 5.309 2.982 1 87.25 166 GLU A N 1
ATOM 1302 C CA . GLU A 1 166 ? -16.5 5.605 2.977 1 87.25 166 GLU A CA 1
ATOM 1303 C C . GLU A 1 166 ? -17.109 5.406 4.363 1 87.25 166 GLU A C 1
ATOM 1305 O O . GLU A 1 166 ? -18.203 5.898 4.641 1 87.25 166 GLU A O 1
ATOM 1310 N N . MET A 1 167 ? -16.453 4.727 5.25 1 87.94 167 MET A N 1
ATOM 1311 C CA . MET A 1 167 ? -16.953 4.441 6.59 1 87.94 167 MET A CA 1
ATOM 1312 C C . MET A 1 167 ? -16.797 5.656 7.5 1 87.94 167 MET A C 1
ATOM 1314 O O . MET A 1 167 ? -17.453 5.75 8.539 1 87.94 167 MET A O 1
ATOM 1318 N N . LEU A 1 168 ? -15.898 6.551 7.195 1 89.88 168 LEU A N 1
ATOM 1319 C CA . LEU A 1 168 ? -15.453 7.574 8.133 1 89.88 168 LEU A CA 1
ATOM 1320 C C . LEU A 1 168 ? -16.531 8.648 8.312 1 89.88 168 LEU A C 1
ATOM 1322 O O . LEU A 1 168 ? -16.875 9.008 9.438 1 89.88 168 LEU A O 1
ATOM 1326 N N . PRO A 1 169 ? -17.109 9.164 7.301 1 76.5 169 PRO A N 1
ATOM 1327 C CA . PRO A 1 169 ? -18.109 10.219 7.508 1 76.5 169 PRO A CA 1
ATOM 1328 C C . PRO A 1 169 ? -19.406 9.688 8.125 1 76.5 169 PRO A C 1
ATOM 1330 O O . PRO A 1 169 ? -20.203 10.469 8.641 1 76.5 169 PRO A O 1
ATOM 1333 N N . ALA A 1 170 ? -19.578 8.445 7.969 1 62.19 170 ALA A N 1
ATOM 1334 C CA . ALA A 1 170 ? -20.812 7.891 8.516 1 62.19 170 ALA A CA 1
ATOM 1335 C C . ALA A 1 170 ? -20.828 7.973 10.039 1 62.19 170 ALA A C 1
ATOM 1337 O O . ALA A 1 170 ? -21.891 7.93 10.656 1 62.19 170 ALA A O 1
ATOM 1338 N N . SER A 1 171 ? -19.812 8.164 10.594 1 56.78 171 SER A N 1
ATOM 1339 C CA . SER A 1 171 ? -19.75 8.188 12.047 1 56.78 171 SER A CA 1
ATOM 1340 C C . SER A 1 171 ? -19.75 9.617 12.578 1 56.78 171 SER A C 1
ATOM 1342 O O . SER A 1 171 ? -20.094 9.859 13.734 1 56.78 171 SER A O 1
ATOM 1344 N N . CYS A 1 172 ? -19.281 10.492 11.656 1 63.41 172 CYS A N 1
ATOM 1345 C CA . CYS A 1 172 ? -19.078 11.867 12.102 1 63.41 172 CYS A CA 1
ATOM 1346 C C . CYS A 1 172 ? -20 12.828 11.367 1 63.41 172 CYS A C 1
ATOM 1348 O O . CYS A 1 172 ? -20.703 12.43 10.438 1 63.41 172 CYS A O 1
ATOM 1350 N N . THR A 1 173 ? -20.172 14 11.883 1 63.84 173 THR A N 1
ATOM 1351 C CA . THR A 1 173 ? -21.062 15.078 11.477 1 63.84 173 THR A CA 1
ATOM 1352 C C . THR A 1 173 ? -20.656 15.625 10.109 1 63.84 173 THR A C 1
ATOM 1354 O O . THR A 1 173 ? -21.281 16.578 9.609 1 63.84 173 THR A O 1
ATOM 1357 N N . VAL A 1 174 ? -19.625 14.961 9.508 1 75.69 174 VAL A N 1
ATOM 1358 C CA . VAL A 1 174 ? -19.25 15.516 8.211 1 75.69 174 VAL A CA 1
ATOM 1359 C C . VAL A 1 174 ? -19.797 14.617 7.094 1 75.69 174 VAL A C 1
ATOM 1361 O O . VAL A 1 174 ? -19.344 13.477 6.934 1 75.69 174 VAL A O 1
ATOM 1364 N N . PRO A 1 175 ? -20.703 15.109 6.32 1 82 175 PRO A N 1
ATOM 1365 C CA . PRO A 1 175 ? -21.219 14.289 5.219 1 82 175 PRO A CA 1
ATOM 1366 C C . PRO A 1 175 ? -20.156 14.031 4.145 1 82 175 PRO A C 1
ATOM 1368 O O . PRO A 1 175 ? -19.344 14.906 3.848 1 82 175 PRO A O 1
ATOM 1371 N N . LEU A 1 176 ? -20.141 12.82 3.586 1 84.56 176 LEU A N 1
ATOM 1372 C CA . LEU A 1 176 ? -19.203 12.422 2.547 1 84.56 176 LEU A CA 1
ATOM 1373 C C . LEU A 1 176 ? -19.25 13.383 1.362 1 84.56 176 LEU A C 1
ATOM 1375 O O . LEU A 1 176 ? -18.234 13.688 0.753 1 84.56 176 LEU A O 1
ATOM 1379 N N . GLU A 1 177 ? -20.453 13.828 1.063 1 84.44 177 GLU A N 1
ATOM 1380 C CA . GLU A 1 177 ? -20.656 14.734 -0.063 1 84.44 177 GLU A CA 1
ATOM 1381 C C . GLU A 1 177 ? -19.906 16.047 0.154 1 84.44 177 GLU A C 1
ATOM 1383 O O . GLU A 1 177 ? -19.391 16.641 -0.797 1 84.44 177 GLU A O 1
ATOM 1388 N N . GLN A 1 178 ? -19.875 16.469 1.334 1 84.88 178 GLN A N 1
ATOM 1389 C CA . GLN A 1 178 ? -19.141 17.688 1.651 1 84.88 178 GLN A CA 1
ATOM 1390 C C . GLN A 1 178 ? -17.641 17.484 1.476 1 84.88 178 GLN A C 1
ATOM 1392 O O . GLN A 1 178 ? -16.938 18.344 0.939 1 84.88 178 GLN A O 1
ATOM 1397 N N . VAL A 1 179 ? -17.125 16.375 1.897 1 86.12 179 VAL A N 1
ATOM 1398 C CA . VAL A 1 179 ? -15.711 16.062 1.736 1 86.12 179 VAL A CA 1
ATOM 1399 C C . VAL A 1 179 ? -15.367 15.984 0.251 1 86.12 179 VAL A C 1
ATOM 1401 O O . VAL A 1 179 ? -14.305 16.453 -0.171 1 86.12 179 VAL A O 1
ATOM 1404 N N . ARG A 1 180 ? -16.234 15.422 -0.522 1 85.19 180 ARG A N 1
ATOM 1405 C CA . ARG A 1 180 ? -16.031 15.305 -1.962 1 85.19 180 ARG A CA 1
ATOM 1406 C C . ARG A 1 180 ? -15.922 16.688 -2.611 1 85.19 180 ARG A C 1
ATOM 1408 O O . ARG A 1 180 ? -15.125 16.875 -3.531 1 85.19 180 ARG A O 1
ATOM 1415 N N . ALA A 1 181 ? -16.672 17.594 -2.104 1 83.5 181 ALA A N 1
ATOM 1416 C CA . ALA A 1 181 ? -16.734 18.922 -2.711 1 83.5 181 ALA A CA 1
ATOM 1417 C C . ALA A 1 181 ? -15.609 19.812 -2.205 1 83.5 181 ALA A C 1
ATOM 1419 O O . ALA A 1 181 ? -15.023 20.578 -2.977 1 83.5 181 ALA A O 1
ATOM 1420 N N . GLU A 1 182 ? -15.305 19.688 -0.918 1 84.44 182 GLU A N 1
ATOM 1421 C CA . GLU A 1 182 ? -14.484 20.719 -0.301 1 84.44 182 GLU A CA 1
ATOM 1422 C C . GLU A 1 182 ? -13.195 20.141 0.272 1 84.44 182 GLU A C 1
ATOM 1424 O O . GLU A 1 182 ? -12.297 20.875 0.677 1 84.44 182 GLU A O 1
ATOM 1429 N N . GLY A 1 183 ? -13.117 18.891 0.329 1 89.19 183 GLY A N 1
ATOM 1430 C CA . GLY A 1 183 ? -11.992 18.266 0.997 1 89.19 183 GLY A CA 1
ATOM 1431 C C . GLY A 1 183 ? -12.141 18.219 2.506 1 89.19 183 GLY A C 1
ATOM 1432 O O . GLY A 1 183 ? -13.25 18.328 3.027 1 89.19 183 GLY A O 1
ATOM 1433 N N . THR A 1 184 ? -11.094 17.969 3.168 1 92.69 184 THR A N 1
ATOM 1434 C CA . THR A 1 184 ? -11.062 17.812 4.617 1 92.69 184 THR A CA 1
ATOM 1435 C C . THR A 1 184 ? -10.203 18.906 5.262 1 92.69 184 THR A C 1
ATOM 1437 O O . THR A 1 184 ? -9.094 19.172 4.801 1 92.69 184 THR A O 1
ATOM 1440 N N . THR A 1 185 ? -10.719 19.562 6.258 1 94.31 185 THR A N 1
ATOM 1441 C CA . THR A 1 185 ? -9.914 20.5 7.031 1 94.31 185 THR A CA 1
ATOM 1442 C C . THR A 1 185 ? -9.172 19.781 8.156 1 94.31 185 THR A C 1
ATOM 1444 O O . THR A 1 185 ? -9.469 18.625 8.461 1 94.31 185 THR A O 1
ATOM 1447 N N . MET A 1 186 ? -8.219 20.453 8.789 1 96.69 186 MET A N 1
ATOM 1448 C CA . MET A 1 186 ? -7.512 19.859 9.922 1 96.69 186 MET A CA 1
ATOM 1449 C C . MET A 1 186 ? -8.477 19.562 11.062 1 96.69 186 MET A C 1
ATOM 1451 O O . MET A 1 186 ? -8.359 18.531 11.719 1 96.69 186 MET A O 1
ATOM 1455 N N . ASP A 1 187 ? -9.422 20.438 11.258 1 94.31 187 ASP A N 1
ATOM 1456 C CA . ASP A 1 187 ? -10.414 20.203 12.305 1 94.31 187 ASP A CA 1
ATOM 1457 C C . ASP A 1 187 ? -11.258 18.969 11.992 1 94.31 187 ASP A C 1
ATOM 1459 O O . ASP A 1 187 ? -11.523 18.156 12.883 1 94.31 187 ASP A O 1
ATOM 1463 N N . ASP A 1 188 ? -11.695 18.922 10.773 1 92.81 188 ASP A N 1
ATOM 1464 C CA . ASP A 1 188 ? -12.477 17.766 10.352 1 92.81 188 ASP A CA 1
ATOM 1465 C C . ASP A 1 188 ? -11.688 16.469 10.555 1 92.81 188 ASP A C 1
ATOM 1467 O O . ASP A 1 188 ? -12.227 15.477 11.055 1 92.81 188 ASP A O 1
ATOM 1471 N N . PHE A 1 189 ? -10.453 16.5 10.156 1 96.06 189 PHE A N 1
ATOM 1472 C CA . PHE A 1 189 ? -9.578 15.344 10.281 1 96.06 189 PHE A CA 1
ATOM 1473 C C . PHE A 1 189 ? -9.477 14.891 11.734 1 96.06 189 PHE A C 1
ATOM 1475 O O . PHE A 1 189 ? -9.656 13.703 12.031 1 96.06 189 PHE A O 1
ATOM 1482 N N . ALA A 1 190 ? -9.227 15.805 12.594 1 96.06 190 ALA A N 1
ATOM 1483 C CA . ALA A 1 190 ? -9.078 15.492 14.016 1 96.06 190 ALA A CA 1
ATOM 1484 C C . ALA A 1 190 ? -10.383 14.938 14.594 1 96.06 190 ALA A C 1
ATOM 1486 O O . ALA A 1 190 ? -10.359 13.969 15.359 1 96.06 190 ALA A O 1
ATOM 1487 N N . ARG A 1 191 ? -11.445 15.555 14.234 1 93.19 191 ARG A N 1
ATOM 1488 C CA . ARG A 1 191 ? -12.742 15.109 14.734 1 93.19 191 ARG A CA 1
ATOM 1489 C C . ARG A 1 191 ? -13.047 13.68 14.281 1 93.19 191 ARG A C 1
ATOM 1491 O O . ARG A 1 191 ? -13.508 12.859 15.078 1 93.19 191 ARG A O 1
ATOM 1498 N N . LEU A 1 192 ? -12.805 13.414 13.039 1 93.81 192 LEU A N 1
ATOM 1499 C CA . LEU A 1 192 ? -13.023 12.07 12.508 1 93.81 192 LEU A CA 1
ATOM 1500 C C . LEU A 1 192 ? -12.148 11.047 13.211 1 93.81 192 LEU A C 1
ATOM 1502 O O . LEU A 1 192 ? -12.602 9.945 13.523 1 93.81 192 LEU A O 1
ATOM 1506 N N . ALA A 1 193 ? -10.93 11.422 13.43 1 95.62 193 ALA A N 1
ATOM 1507 C CA . ALA A 1 193 ? -9.992 10.516 14.094 1 95.62 193 ALA A CA 1
ATOM 1508 C C . ALA A 1 193 ? -10.477 10.156 15.5 1 95.62 193 ALA A C 1
ATOM 1510 O O . ALA A 1 193 ? -10.562 8.977 15.844 1 95.62 193 ALA A O 1
ATOM 1511 N N . VAL A 1 194 ? -10.828 11.141 16.234 1 93.69 194 VAL A N 1
ATOM 1512 C CA . VAL A 1 194 ? -11.258 10.938 17.609 1 93.69 194 VAL A CA 1
ATOM 1513 C C . VAL A 1 194 ? -12.57 10.148 17.641 1 93.69 194 VAL A C 1
ATOM 1515 O O . VAL A 1 194 ? -12.719 9.211 18.422 1 93.69 194 VAL A O 1
ATOM 1518 N N . ALA A 1 195 ? -13.414 10.484 16.781 1 91.19 195 ALA A N 1
ATOM 1519 C CA . ALA A 1 195 ? -14.719 9.82 16.719 1 91.19 195 ALA A CA 1
ATOM 1520 C C . ALA A 1 195 ? -14.562 8.336 16.406 1 91.19 195 ALA A C 1
ATOM 1522 O O . ALA A 1 195 ? -15.445 7.539 16.719 1 91.19 195 ALA A O 1
ATOM 1523 N N . ASN A 1 196 ? -13.461 8.008 15.836 1 91.94 196 ASN A N 1
ATOM 1524 C CA . ASN A 1 196 ? -13.305 6.629 15.406 1 91.94 196 ASN A CA 1
ATOM 1525 C C . ASN A 1 196 ? -12.219 5.906 16.203 1 91.94 196 ASN A C 1
ATOM 1527 O O . ASN A 1 196 ? -11.609 4.953 15.719 1 91.94 196 ASN A O 1
ATOM 1531 N N . GLY A 1 197 ? -11.883 6.402 17.359 1 92.69 197 GLY A N 1
ATOM 1532 C CA . GLY A 1 197 ? -11.141 5.613 18.344 1 92.69 197 GLY A CA 1
ATOM 1533 C C . GLY A 1 197 ? -9.672 5.977 18.406 1 92.69 197 GLY A C 1
ATOM 1534 O O . GLY A 1 197 ? -8.891 5.285 19.062 1 92.69 197 GLY A O 1
ATOM 1535 N N . ALA A 1 198 ? -9.328 7.062 17.766 1 96.12 198 ALA A N 1
ATOM 1536 C CA . ALA A 1 198 ? -7.941 7.504 17.859 1 96.12 198 ALA A CA 1
ATOM 1537 C C . ALA A 1 198 ? -7.793 8.664 18.828 1 96.12 198 ALA A C 1
ATOM 1539 O O . ALA A 1 198 ? -8.75 9.398 19.094 1 96.12 198 ALA A O 1
ATOM 1540 N N . ARG A 1 199 ? -6.641 8.688 19.406 1 96.94 199 ARG A N 1
ATOM 1541 C CA . ARG A 1 199 ? -6.176 9.898 20.078 1 96.94 199 ARG A CA 1
ATOM 1542 C C . ARG A 1 199 ? -5.355 10.766 19.125 1 96.94 199 ARG A C 1
ATOM 1544 O O . ARG A 1 199 ? -4.508 10.258 18.391 1 96.94 199 ARG A O 1
ATOM 1551 N N . VAL A 1 200 ? -5.668 12.078 19.234 1 97.44 200 VAL A N 1
ATOM 1552 C CA . VAL A 1 200 ? -5.008 12.969 18.281 1 97.44 200 VAL A CA 1
ATOM 1553 C C . VAL A 1 200 ? -4.43 14.172 19.016 1 97.44 200 VAL A C 1
ATOM 1555 O O . VAL A 1 200 ? -5.102 14.773 19.859 1 97.44 200 VAL A O 1
ATOM 1558 N N . ARG A 1 201 ? -3.227 14.469 18.781 1 97.75 201 ARG A N 1
ATOM 1559 C CA . ARG A 1 201 ? -2.623 15.758 19.109 1 97.75 201 ARG A CA 1
ATOM 1560 C C . ARG A 1 201 ? -2.436 16.594 17.844 1 97.75 201 ARG A C 1
ATOM 1562 O O . ARG A 1 201 ? -1.601 16.281 17 1 97.75 201 ARG A O 1
ATOM 1569 N N . THR A 1 202 ? -3.232 17.656 17.75 1 98.06 202 THR A N 1
ATOM 1570 C CA . THR A 1 202 ? -3.174 18.547 16.594 1 98.06 202 THR A CA 1
ATOM 1571 C C . THR A 1 202 ? -2.178 19.672 16.828 1 98.06 202 THR A C 1
ATOM 1573 O O . THR A 1 202 ? -2.225 20.344 17.875 1 98.06 202 THR A O 1
ATOM 1576 N N . ARG A 1 203 ? -1.291 19.906 15.906 1 98.12 203 ARG A N 1
ATOM 1577 C CA . ARG A 1 203 ? -0.321 21 15.984 1 98.12 203 ARG A CA 1
ATOM 1578 C C . ARG A 1 203 ? -0.407 21.891 14.75 1 98.12 203 ARG A C 1
ATOM 1580 O O . ARG A 1 203 ? 0.058 21.516 13.672 1 98.12 203 ARG A O 1
ATOM 1587 N N . TYR A 1 204 ? -0.935 23.062 14.945 1 97.81 204 TYR A N 1
ATOM 1588 C CA . TYR A 1 204 ? -0.952 24.047 13.875 1 97.81 204 TYR A CA 1
ATOM 1589 C C . TYR A 1 204 ? 0.405 24.734 13.734 1 97.81 204 TYR A C 1
ATOM 1591 O O . TYR A 1 204 ? 1.051 25.047 14.742 1 97.81 204 TYR A O 1
ATOM 1599 N N . ALA A 1 205 ? 0.804 24.953 12.555 1 97.56 205 ALA A N 1
ATOM 1600 C CA . ALA A 1 205 ? 2.141 25.484 12.305 1 97.56 205 ALA A CA 1
ATOM 1601 C C . ALA A 1 205 ? 2.297 26.891 12.906 1 97.56 205 ALA A C 1
ATOM 1603 O O . ALA A 1 205 ? 3.385 27.25 13.359 1 97.56 205 ALA A O 1
ATOM 1604 N N . CYS A 1 206 ? 1.319 27.781 12.852 1 94.12 206 CYS A N 1
ATOM 1605 C CA . CYS A 1 206 ? 1.388 29.156 13.336 1 94.12 206 CYS A CA 1
ATOM 1606 C C . CYS A 1 206 ? 1.866 29.203 14.781 1 94.12 206 CYS A C 1
ATOM 1608 O O . CYS A 1 206 ? 2.564 30.141 15.18 1 94.12 206 CYS A O 1
ATOM 1610 N N . GLY A 1 207 ? 1.636 28.281 15.625 1 92.12 207 GLY A N 1
ATOM 1611 C CA . GLY A 1 207 ? 2.049 28.266 17.016 1 92.12 207 GLY A CA 1
ATOM 1612 C C . GLY A 1 207 ? 3.26 27.375 17.266 1 92.12 207 GLY A C 1
ATOM 1613 O O . GLY A 1 207 ? 3.602 27.094 18.422 1 92.12 207 GLY A O 1
ATOM 1614 N N . GLU A 1 208 ? 3.943 26.984 16.203 1 97.5 208 GLU A N 1
ATOM 1615 C CA . GLU A 1 208 ? 5.039 26.031 16.312 1 97.5 208 GLU A CA 1
ATOM 1616 C C . GLU A 1 208 ? 6.285 26.531 15.586 1 97.5 208 GLU A C 1
ATOM 1618 O O . GLU A 1 208 ? 6.312 27.672 15.109 1 97.5 208 GLU A O 1
ATOM 1623 N N . SER A 1 209 ? 7.379 25.812 15.656 1 98.44 209 SER A N 1
ATOM 1624 C CA . SER A 1 209 ? 8.641 26.141 15.008 1 98.44 209 SER A CA 1
ATOM 1625 C C . SER A 1 209 ? 9.164 24.969 14.18 1 98.44 209 SER A C 1
ATOM 1627 O O . SER A 1 209 ? 8.711 23.844 14.344 1 98.44 209 SER A O 1
ATOM 1629 N N . LEU A 1 210 ? 10.07 25.297 13.336 1 98.62 210 LEU A N 1
ATOM 1630 C CA . LEU A 1 210 ? 10.758 24.25 12.586 1 98.62 210 LEU A CA 1
ATOM 1631 C C . LEU A 1 210 ? 11.367 23.203 13.516 1 98.62 210 LEU A C 1
ATOM 1633 O O . LEU A 1 210 ? 11.281 22 13.258 1 98.62 210 LEU A O 1
ATOM 1637 N N . ASP A 1 211 ? 11.945 23.641 14.57 1 98.56 211 ASP A N 1
ATOM 1638 C CA . ASP A 1 211 ? 12.586 22.75 15.516 1 98.56 211 ASP A CA 1
ATOM 1639 C C . ASP A 1 211 ? 11.57 21.812 16.172 1 98.56 211 ASP A C 1
ATOM 1641 O O . ASP A 1 211 ? 11.828 20.625 16.328 1 98.56 211 ASP A O 1
ATOM 1645 N N . SER A 1 212 ? 10.469 22.375 16.562 1 98.31 212 SER A N 1
ATOM 1646 C CA . SER A 1 212 ? 9.438 21.547 17.172 1 98.31 212 SER A CA 1
ATOM 1647 C C . SER A 1 212 ? 8.867 20.547 16.156 1 98.31 212 SER A C 1
ATOM 1649 O O . SER A 1 212 ? 8.539 19.422 16.516 1 98.31 212 SER A O 1
ATOM 1651 N N . PHE A 1 213 ? 8.695 21 14.945 1 98.69 213 PHE A N 1
ATOM 1652 C CA . PHE A 1 213 ? 8.242 20.125 13.875 1 98.69 213 PHE A CA 1
ATOM 1653 C C . PHE A 1 213 ? 9.219 18.969 13.672 1 98.69 213 PHE A C 1
ATOM 1655 O O . PHE A 1 213 ? 8.82 17.797 13.664 1 98.69 213 PHE A O 1
ATOM 1662 N N . ARG A 1 214 ? 10.43 19.328 13.594 1 98.75 214 ARG A N 1
ATOM 1663 C CA . ARG A 1 214 ? 11.484 18.344 13.43 1 98.75 214 ARG A CA 1
ATOM 1664 C C . ARG A 1 214 ? 11.5 17.359 14.594 1 98.75 214 ARG A C 1
ATOM 1666 O O . ARG A 1 214 ? 11.617 16.141 14.391 1 98.75 214 ARG A O 1
ATOM 1673 N N . ALA A 1 215 ? 11.43 17.859 15.75 1 98.25 215 ALA A N 1
ATOM 1674 C CA . ALA A 1 215 ? 11.438 17.016 16.953 1 98.25 215 ALA A CA 1
ATOM 1675 C C . ALA A 1 215 ? 10.289 16.031 16.922 1 98.25 215 ALA A C 1
ATOM 1677 O O . ALA A 1 215 ? 10.453 14.867 17.312 1 98.25 215 ALA A O 1
ATOM 1678 N N . SER A 1 216 ? 9.141 16.484 16.531 1 98 216 SER A N 1
ATOM 1679 C CA . SER A 1 216 ? 7.973 15.617 16.422 1 98 216 SER A CA 1
ATOM 1680 C C . SER A 1 216 ? 8.203 14.492 15.422 1 98 216 SER A C 1
ATOM 1682 O O . SER A 1 216 ? 7.875 13.336 15.688 1 98 216 SER A O 1
ATOM 1684 N N . LEU A 1 217 ? 8.766 14.859 14.258 1 98.44 217 LEU A N 1
ATOM 1685 C CA . LEU A 1 217 ? 9.031 13.867 13.227 1 98.44 217 LEU A CA 1
ATOM 1686 C C . LEU A 1 217 ? 10.031 12.82 13.719 1 98.44 217 LEU A C 1
ATOM 1688 O O . LEU A 1 217 ? 9.812 11.625 13.555 1 98.44 217 LEU A O 1
ATOM 1692 N N . VAL A 1 218 ? 11.07 13.297 14.328 1 98.38 218 VAL A N 1
ATOM 1693 C CA . VAL A 1 218 ? 12.102 12.398 14.82 1 98.38 218 VAL A CA 1
ATOM 1694 C C . VAL A 1 218 ? 11.516 11.477 15.891 1 98.38 218 VAL A C 1
ATOM 1696 O O . VAL A 1 218 ? 11.734 10.266 15.867 1 98.38 218 VAL A O 1
ATOM 1699 N N . GLU A 1 219 ? 10.766 12.031 16.781 1 97.81 219 GLU A N 1
ATOM 1700 C CA . GLU A 1 219 ? 10.18 11.258 17.859 1 97.81 219 GLU A CA 1
ATOM 1701 C C . GLU A 1 219 ? 9.242 10.18 17.328 1 97.81 219 GLU A C 1
ATOM 1703 O O . GLU A 1 219 ? 9.305 9.023 17.75 1 97.81 219 GLU A O 1
ATOM 1708 N N . ARG A 1 220 ? 8.445 10.516 16.391 1 97 220 ARG A N 1
ATOM 1709 C CA . ARG A 1 220 ? 7.422 9.609 15.898 1 97 220 ARG A CA 1
ATOM 1710 C C . ARG A 1 220 ? 8.023 8.539 14.992 1 97 220 ARG A C 1
ATOM 1712 O O . ARG A 1 220 ? 7.453 7.461 14.828 1 97 220 ARG A O 1
ATOM 1719 N N . THR A 1 221 ? 9.156 8.805 14.414 1 97.81 221 THR A N 1
ATOM 1720 C CA . THR A 1 221 ? 9.742 7.848 13.484 1 97.81 221 THR A CA 1
ATOM 1721 C C . THR A 1 221 ? 10.711 6.918 14.211 1 97.81 221 THR A C 1
ATOM 1723 O O . THR A 1 221 ? 11.188 5.938 13.633 1 97.81 221 THR A O 1
ATOM 1726 N N . THR A 1 222 ? 11.008 7.223 15.477 1 96.5 222 THR A N 1
ATOM 1727 C CA . THR A 1 222 ? 11.953 6.402 16.219 1 96.5 222 THR A CA 1
ATOM 1728 C C . THR A 1 222 ? 11.234 5.617 17.328 1 96.5 222 THR A C 1
ATOM 1730 O O . THR A 1 222 ? 11.766 4.637 17.844 1 96.5 222 THR A O 1
ATOM 1733 N N . SER A 1 223 ? 10.07 6.043 17.609 1 90.44 223 SER A N 1
ATOM 1734 C CA . SER A 1 223 ? 9.328 5.418 18.688 1 90.44 223 SER A CA 1
ATOM 1735 C C . SER A 1 223 ? 8.797 4.047 18.281 1 90.44 223 SER A C 1
ATOM 1737 O O . SER A 1 223 ? 8.273 3.883 17.188 1 90.44 223 SER A O 1
ATOM 1739 N N . ALA A 1 224 ? 8.906 3.141 19.188 1 84.19 224 ALA A N 1
ATOM 1740 C CA . ALA A 1 224 ? 8.367 1.803 18.938 1 84.19 224 ALA A CA 1
ATOM 1741 C C . ALA A 1 224 ? 6.863 1.764 19.172 1 84.19 224 ALA A C 1
ATOM 1743 O O . ALA A 1 224 ? 6.184 0.825 18.75 1 84.19 224 ALA A O 1
ATOM 1744 N N . ALA A 1 225 ? 6.457 2.764 19.844 1 84.5 225 ALA A N 1
ATOM 1745 C CA . ALA A 1 225 ? 5.016 2.836 20.078 1 84.5 225 ALA A CA 1
ATOM 1746 C C . ALA A 1 225 ? 4.266 3.074 18.766 1 84.5 225 ALA A C 1
ATOM 1748 O O . ALA A 1 225 ? 4.797 3.691 17.844 1 84.5 225 ALA A O 1
ATOM 1749 N N . ALA A 1 226 ? 3.084 2.482 18.766 1 90.38 226 ALA A N 1
ATOM 1750 C CA . ALA A 1 226 ? 2.25 2.697 17.594 1 90.38 226 ALA A CA 1
ATOM 1751 C C . ALA A 1 226 ? 1.688 4.117 17.562 1 90.38 226 ALA A C 1
ATOM 1753 O O . ALA A 1 226 ? 0.542 4.344 17.953 1 90.38 226 ALA A O 1
ATOM 1754 N N . THR A 1 227 ? 2.434 5.035 17.25 1 95.75 227 THR A N 1
ATOM 1755 C CA . THR A 1 227 ? 2.082 6.438 17.047 1 95.75 227 THR A CA 1
ATOM 1756 C C . THR A 1 227 ? 2.525 6.914 15.664 1 95.75 227 THR A C 1
ATOM 1758 O O . THR A 1 227 ? 3.637 6.609 15.227 1 95.75 227 THR A O 1
ATOM 1761 N N . PHE A 1 228 ? 1.659 7.633 15.047 1 98.38 228 PHE A N 1
ATOM 1762 C CA . PHE A 1 228 ? 1.93 8.023 13.672 1 98.38 228 PHE A CA 1
ATOM 1763 C C . PHE A 1 228 ? 1.795 9.531 13.5 1 98.38 228 PHE A C 1
ATOM 1765 O O . PHE A 1 228 ? 0.898 10.148 14.078 1 98.38 228 PHE A O 1
ATOM 1772 N N . ALA A 1 229 ? 2.666 10.102 12.758 1 98.75 229 ALA A N 1
ATOM 1773 C CA . ALA A 1 229 ? 2.574 11.508 12.367 1 98.75 229 ALA A CA 1
ATOM 1774 C C . ALA A 1 229 ? 1.917 11.656 11 1 98.75 229 ALA A C 1
ATOM 1776 O O . ALA A 1 229 ? 2.205 10.891 10.078 1 98.75 229 ALA A O 1
ATOM 1777 N N . VAL A 1 230 ? 0.991 12.555 10.898 1 98.88 230 VAL A N 1
ATOM 1778 C CA . VAL A 1 230 ? 0.364 12.961 9.641 1 98.88 230 VAL A CA 1
ATOM 1779 C C . VAL A 1 230 ? 0.583 14.453 9.414 1 98.88 230 VAL A C 1
ATOM 1781 O O . VAL A 1 230 ? 0.413 15.258 10.328 1 98.88 230 VAL A O 1
ATOM 1784 N N . THR A 1 231 ? 0.933 14.828 8.234 1 98.88 231 THR A N 1
ATOM 1785 C CA . THR A 1 231 ? 1.135 16.234 7.926 1 98.88 231 THR A CA 1
ATOM 1786 C C . THR A 1 231 ? 0.074 16.734 6.945 1 98.88 231 THR A C 1
ATOM 1788 O O . THR A 1 231 ? -0.296 16.031 6.012 1 98.88 231 THR A O 1
ATOM 1791 N N . SER A 1 232 ? -0.471 17.859 7.195 1 98.75 232 SER A N 1
ATOM 1792 C CA . SER A 1 232 ? -1.222 18.672 6.238 1 98.75 232 SER A CA 1
ATOM 1793 C C . SER A 1 232 ? -0.358 19.781 5.652 1 98.75 232 SER A C 1
ATOM 1795 O O . SER A 1 232 ? 0.203 20.594 6.395 1 98.75 232 SER A O 1
ATOM 1797 N N . PHE A 1 233 ? -0.203 19.828 4.379 1 98.69 233 PHE A N 1
ATOM 1798 C CA . PHE A 1 233 ? 0.717 20.766 3.754 1 98.69 233 PHE A CA 1
ATOM 1799 C C . PHE A 1 233 ? 0.191 21.219 2.395 1 98.69 233 PHE A C 1
ATOM 1801 O O . PHE A 1 233 ? -0.753 20.625 1.864 1 98.69 233 PHE A O 1
ATOM 1808 N N . CYS A 1 234 ? 0.768 22.266 1.888 1 98.31 234 CYS A N 1
ATOM 1809 C CA . CYS A 1 234 ? 0.412 22.797 0.574 1 98.31 234 CYS A CA 1
ATOM 1810 C C . CYS A 1 234 ? 1.354 22.25 -0.499 1 98.31 234 CYS A C 1
ATOM 1812 O O . CYS A 1 234 ? 2.547 22.562 -0.494 1 98.31 234 CYS A O 1
ATOM 1814 N N . ARG A 1 235 ? 0.827 21.531 -1.436 1 97.75 235 ARG A N 1
ATOM 1815 C CA . ARG A 1 235 ? 1.61 20.922 -2.502 1 97.75 235 ARG A CA 1
ATOM 1816 C C . ARG A 1 235 ? 2.354 21.969 -3.314 1 97.75 235 ARG A C 1
ATOM 1818 O O . ARG A 1 235 ? 3.5 21.766 -3.715 1 97.75 235 ARG A O 1
ATOM 1825 N N . ALA A 1 236 ? 1.73 23.094 -3.529 1 97.12 236 ALA A N 1
ATOM 1826 C CA . ALA A 1 236 ? 2.316 24.141 -4.363 1 97.12 236 ALA A CA 1
ATOM 1827 C C . ALA A 1 236 ? 3.625 24.641 -3.768 1 97.12 236 ALA A C 1
ATOM 1829 O O . ALA A 1 236 ? 4.551 25 -4.5 1 97.12 236 ALA A O 1
ATOM 1830 N N . ARG A 1 237 ? 3.68 24.641 -2.533 1 97.44 237 ARG A N 1
ATOM 1831 C CA . ARG A 1 237 ? 4.875 25.109 -1.851 1 97.44 237 ARG A CA 1
ATOM 1832 C C . ARG A 1 237 ? 6.035 24.141 -2.027 1 97.44 237 ARG A C 1
ATOM 1834 O O . ARG A 1 237 ? 7.191 24.484 -1.784 1 97.44 237 ARG A O 1
ATOM 1841 N N . LEU A 1 238 ? 5.766 22.953 -2.432 1 98.12 238 LEU A N 1
ATOM 1842 C CA . LEU A 1 238 ? 6.793 21.953 -2.705 1 98.12 238 LEU A CA 1
ATOM 1843 C C . LEU A 1 238 ? 7.039 21.828 -4.203 1 98.12 238 LEU A C 1
ATOM 1845 O O . LEU A 1 238 ? 7.684 20.875 -4.652 1 98.12 238 LEU A O 1
ATOM 1849 N N . GLY A 1 239 ? 6.422 22.734 -4.984 1 97.38 239 GLY A N 1
ATOM 1850 C CA . GLY A 1 239 ? 6.566 22.688 -6.43 1 97.38 239 GLY A CA 1
ATOM 1851 C C . GLY A 1 239 ? 5.652 21.672 -7.094 1 97.38 239 GLY A C 1
ATOM 1852 O O . GLY A 1 239 ? 5.789 21.391 -8.289 1 97.38 239 GLY A O 1
ATOM 1853 N N . GLN A 1 240 ? 4.785 21.078 -6.32 1 96.94 240 GLN A N 1
ATOM 1854 C CA . GLN A 1 240 ? 3.844 20.109 -6.859 1 96.94 240 GLN A CA 1
ATOM 1855 C C . GLN A 1 240 ? 2.562 20.781 -7.336 1 96.94 240 GLN A C 1
ATOM 1857 O O . GLN A 1 240 ? 2.32 21.953 -7.031 1 96.94 240 GLN A O 1
ATOM 1862 N N . THR A 1 241 ? 1.835 20.031 -8.102 1 92.31 241 THR A N 1
ATOM 1863 C CA . THR A 1 241 ? 0.538 20.547 -8.531 1 92.31 241 THR A CA 1
ATOM 1864 C C . THR A 1 241 ? -0.526 20.281 -7.469 1 92.31 241 THR A C 1
ATOM 1866 O O . THR A 1 241 ? -0.576 19.203 -6.883 1 92.31 241 THR A O 1
ATOM 1869 N N . GLY A 1 242 ? -1.339 21.375 -7.25 1 90.06 242 GLY A N 1
ATOM 1870 C CA . GLY A 1 242 ? -2.418 21.234 -6.285 1 90.06 242 GLY A CA 1
ATOM 1871 C C . GLY A 1 242 ? -2.193 22.062 -5.027 1 90.06 242 GLY A C 1
ATOM 1872 O O . GLY A 1 242 ? -1.147 22.688 -4.867 1 90.06 242 GLY A O 1
ATOM 1873 N N . GLY A 1 243 ? -3.193 22.031 -4.164 1 92.69 243 GLY A N 1
ATOM 1874 C CA . GLY A 1 243 ? -3.166 22.797 -2.922 1 92.69 243 GLY A CA 1
ATOM 1875 C C . GLY A 1 243 ? -3.012 21.922 -1.693 1 92.69 243 GLY A C 1
ATOM 1876 O O . GLY A 1 243 ? -2.107 21.078 -1.628 1 92.69 243 GLY A O 1
ATOM 1877 N N . GLY A 1 244 ? -3.926 22.078 -0.771 1 95.94 244 GLY A N 1
ATOM 1878 C CA . GLY A 1 244 ? -3.885 21.344 0.486 1 95.94 244 GLY A CA 1
ATOM 1879 C C . GLY A 1 244 ? -3.844 19.844 0.301 1 95.94 244 GLY A C 1
ATOM 1880 O O . GLY A 1 244 ? -4.52 19.297 -0.576 1 95.94 244 GLY A O 1
ATOM 1881 N N . HIS A 1 245 ? -3.098 19.141 1.208 1 97.56 245 HIS A N 1
ATOM 1882 C CA . HIS A 1 245 ? -2.895 17.703 1.113 1 97.56 245 HIS A CA 1
ATOM 1883 C C . HIS A 1 245 ? -2.586 17.094 2.48 1 97.56 245 HIS A C 1
ATOM 1885 O O . HIS A 1 245 ? -2.078 17.781 3.367 1 97.56 245 HIS A O 1
ATOM 1891 N N . PHE A 1 246 ? -2.998 15.898 2.697 1 98.56 246 PHE A N 1
ATOM 1892 C CA . PHE A 1 246 ? -2.703 15.117 3.891 1 98.56 246 PHE A CA 1
ATOM 1893 C C . PHE A 1 246 ? -1.954 13.844 3.529 1 98.56 246 PHE A C 1
ATOM 1895 O O . PHE A 1 246 ? -2.303 13.164 2.559 1 98.56 246 PHE A O 1
ATOM 1902 N N . SER A 1 247 ? -0.965 13.484 4.25 1 98.81 247 SER A N 1
ATOM 1903 C CA . SER A 1 247 ? -0.32 12.18 4.109 1 98.81 247 SER A CA 1
ATOM 1904 C C . SER A 1 247 ? 0.44 11.805 5.375 1 98.81 247 SER A C 1
ATOM 1906 O O . SER A 1 247 ? 0.893 12.68 6.117 1 98.81 247 SER A O 1
ATOM 1908 N N . PRO A 1 248 ? 0.608 10.523 5.629 1 98.75 248 PRO A N 1
ATOM 1909 C CA . PRO A 1 248 ? 1.422 10.07 6.758 1 98.75 248 PRO A CA 1
ATOM 1910 C C . PRO A 1 248 ? 2.92 10.227 6.508 1 98.75 248 PRO A C 1
ATOM 1912 O O . PRO A 1 248 ? 3.355 10.25 5.352 1 98.75 248 PRO A O 1
ATOM 1915 N N . ILE A 1 249 ? 3.623 10.328 7.582 1 98.88 249 ILE A N 1
ATOM 1916 C CA . ILE A 1 249 ? 5.082 10.305 7.562 1 98.88 249 ILE A CA 1
ATOM 1917 C C . ILE A 1 249 ? 5.586 8.906 7.91 1 98.88 249 ILE A C 1
ATOM 1919 O O . ILE A 1 249 ? 5.277 8.383 8.984 1 98.88 249 ILE A O 1
ATOM 1923 N N . GLY A 1 250 ? 6.379 8.367 7.035 1 98.56 250 GLY A N 1
ATOM 1924 C CA . GLY A 1 250 ? 6.801 6.988 7.203 1 98.56 250 GLY A CA 1
ATOM 1925 C C . GLY A 1 250 ? 8.188 6.859 7.805 1 98.56 250 GLY A C 1
ATOM 1926 O O . GLY A 1 250 ? 8.57 5.781 8.266 1 98.56 250 GLY A O 1
ATOM 1927 N N . GLY A 1 251 ? 8.922 7.984 7.793 1 98.69 251 GLY A N 1
ATOM 1928 C CA . GLY A 1 251 ? 10.289 7.887 8.273 1 98.69 251 GLY A CA 1
ATOM 1929 C C . GLY A 1 251 ? 11.023 9.211 8.258 1 98.69 251 GLY A C 1
ATOM 1930 O O . GLY A 1 251 ? 10.484 10.219 7.785 1 98.69 251 GLY A O 1
ATOM 1931 N N . TYR A 1 252 ? 12.18 9.164 8.844 1 98.88 252 TYR A N 1
ATOM 1932 C CA . TYR A 1 252 ? 13.094 10.297 8.93 1 98.88 252 TYR A CA 1
ATOM 1933 C C . TYR A 1 252 ? 14.523 9.867 8.602 1 98.88 252 TYR A C 1
ATOM 1935 O O . TYR A 1 252 ? 14.984 8.82 9.062 1 98.88 252 TYR A O 1
ATOM 1943 N N . HIS A 1 253 ? 15.102 10.578 7.762 1 98.81 253 HIS A N 1
ATOM 1944 C CA . HIS A 1 253 ? 16.5 10.344 7.422 1 98.81 253 HIS A CA 1
ATOM 1945 C C . HIS A 1 253 ? 17.391 11.453 7.977 1 98.81 253 HIS A C 1
ATOM 1947 O O . HIS A 1 253 ? 17.406 12.562 7.445 1 98.81 253 HIS A O 1
ATOM 1953 N N . ALA A 1 254 ? 18.188 11.133 8.898 1 98.38 254 ALA A N 1
ATOM 1954 C CA . ALA A 1 254 ? 18.953 12.117 9.664 1 98.38 254 ALA A CA 1
ATOM 1955 C C . ALA A 1 254 ? 20.047 12.758 8.805 1 98.38 254 ALA A C 1
ATOM 1957 O O . ALA A 1 254 ? 20.266 13.961 8.883 1 98.38 254 ALA A O 1
ATOM 1958 N N . GLU A 1 255 ? 20.688 12 7.992 1 98.19 255 GLU A N 1
ATOM 1959 C CA . GLU A 1 255 ? 21.828 12.508 7.234 1 98.19 255 GLU A CA 1
ATOM 1960 C C . GLU A 1 255 ? 21.406 13.617 6.277 1 98.19 255 GLU A C 1
ATOM 1962 O O . GLU A 1 255 ? 22.125 14.617 6.137 1 98.19 255 GLU A O 1
ATOM 1967 N N . SER A 1 256 ? 20.297 13.477 5.699 1 98.44 256 SER A N 1
ATOM 1968 C CA . SER A 1 256 ? 19.844 14.5 4.762 1 98.44 256 SER A CA 1
ATOM 1969 C C . SER A 1 256 ? 18.781 15.391 5.391 1 98.44 256 SER A C 1
ATOM 1971 O O . SER A 1 256 ? 18.25 16.297 4.734 1 98.44 256 SER A O 1
ATOM 1973 N N . ASP A 1 257 ? 18.391 15.156 6.621 1 98.69 257 ASP A N 1
ATOM 1974 C CA . ASP A 1 257 ? 17.312 15.875 7.293 1 98.69 257 ASP A CA 1
ATOM 1975 C C . ASP A 1 257 ? 16.047 15.875 6.441 1 98.69 257 ASP A C 1
ATOM 1977 O O . ASP A 1 257 ? 15.508 16.938 6.117 1 98.69 257 ASP A O 1
ATOM 1981 N N . SER A 1 258 ? 15.602 14.648 6.176 1 98.88 258 SER A N 1
ATOM 1982 C CA . SER A 1 258 ? 14.438 14.492 5.305 1 98.88 258 SER A CA 1
ATOM 1983 C C . SER A 1 258 ? 13.391 13.578 5.934 1 98.88 258 SER A C 1
ATOM 1985 O O . SER A 1 258 ? 13.727 12.672 6.691 1 98.88 258 SER A O 1
ATOM 1987 N N . ALA A 1 259 ? 12.195 13.883 5.625 1 98.94 259 ALA A N 1
ATOM 1988 C CA . ALA A 1 259 ? 11.07 13.047 6.023 1 98.94 259 ALA A CA 1
ATOM 1989 C C . ALA A 1 259 ? 10.523 12.258 4.84 1 98.94 259 ALA A C 1
ATOM 1991 O O . ALA A 1 259 ? 10.477 12.766 3.715 1 98.94 259 ALA A O 1
ATOM 1992 N N . LEU A 1 260 ? 10.141 11.039 5.055 1 98.94 260 LEU A N 1
ATOM 1993 C CA . LEU A 1 260 ? 9.484 10.219 4.039 1 98.94 260 LEU A CA 1
ATOM 1994 C C . LEU A 1 260 ? 7.973 10.422 4.066 1 98.94 260 LEU A C 1
ATOM 1996 O O . LEU A 1 260 ? 7.305 10.031 5.023 1 98.94 260 LEU A O 1
ATOM 2000 N N . VAL A 1 261 ? 7.445 11.047 3.045 1 98.94 261 VAL A N 1
ATOM 2001 C CA . VAL A 1 261 ? 6.008 11.242 2.902 1 98.94 261 VAL A CA 1
ATOM 2002 C C . VAL A 1 261 ? 5.406 10.078 2.111 1 98.94 261 VAL A C 1
ATOM 2004 O O . VAL A 1 261 ? 5.773 9.852 0.958 1 98.94 261 VAL A O 1
ATOM 2007 N N . LEU A 1 262 ? 4.539 9.328 2.729 1 98.69 262 LEU A N 1
ATOM 2008 C CA . LEU A 1 262 ? 3.773 8.297 2.031 1 98.69 262 LEU A CA 1
ATOM 2009 C C . LEU A 1 262 ? 2.553 8.898 1.345 1 98.69 262 LEU A C 1
ATOM 2011 O O . LEU A 1 262 ? 1.427 8.742 1.824 1 98.69 262 LEU A O 1
ATOM 2015 N N . ASP A 1 263 ? 2.812 9.531 0.298 1 98.25 263 ASP A N 1
ATOM 2016 C CA . ASP A 1 263 ? 1.801 10.297 -0.428 1 98.25 263 ASP A CA 1
ATOM 2017 C C . ASP A 1 263 ? 0.639 9.398 -0.853 1 98.25 263 ASP A C 1
ATOM 2019 O O . ASP A 1 263 ? 0.824 8.461 -1.627 1 98.25 263 ASP A O 1
ATOM 2023 N N . VAL A 1 264 ? -0.545 9.766 -0.452 1 97.56 264 VAL A N 1
ATOM 2024 C CA . VAL A 1 264 ? -1.698 8.914 -0.714 1 97.56 264 VAL A CA 1
ATOM 2025 C C . VAL A 1 264 ? -2.25 9.203 -2.109 1 97.56 264 VAL A C 1
ATOM 2027 O O . VAL A 1 264 ? -3.076 8.445 -2.625 1 97.56 264 VAL A O 1
ATOM 2030 N N . ALA A 1 265 ? -1.875 10.305 -2.689 1 95.19 265 ALA A N 1
ATOM 2031 C CA . ALA A 1 265 ? -2.232 10.547 -4.086 1 95.19 265 ALA A CA 1
ATOM 2032 C C . ALA A 1 265 ? -1.243 9.867 -5.027 1 95.19 265 ALA A C 1
ATOM 2034 O O . ALA A 1 265 ? -0.582 10.531 -5.828 1 95.19 265 ALA A O 1
ATOM 2035 N N . ARG A 1 266 ? -1.241 8.594 -5.047 1 95.06 266 ARG A N 1
ATOM 2036 C CA . ARG A 1 266 ? -0.211 7.793 -5.699 1 95.06 266 ARG A CA 1
ATOM 2037 C C . ARG A 1 266 ? -0.353 7.852 -7.215 1 95.06 266 ARG A C 1
ATOM 2039 O O . ARG A 1 266 ? 0.582 7.516 -7.945 1 95.06 266 ARG A O 1
ATOM 2046 N N . PHE A 1 267 ? -1.542 8.242 -7.711 1 92 267 PHE A N 1
ATOM 2047 C CA . PHE A 1 267 ? -1.738 8.422 -9.148 1 92 267 PHE A CA 1
ATOM 2048 C C . PHE A 1 267 ? -0.98 9.641 -9.656 1 92 267 PHE A C 1
ATOM 2050 O O . PHE A 1 267 ? -0.712 9.758 -10.852 1 92 267 PHE A O 1
ATOM 2057 N N . LYS A 1 268 ? -0.631 10.516 -8.758 1 93 268 LYS A N 1
ATOM 2058 C CA . LYS A 1 268 ? 0.029 11.766 -9.117 1 93 268 LYS A CA 1
ATOM 2059 C C . LYS A 1 268 ? 1.538 11.672 -8.906 1 93 268 LYS A C 1
ATOM 2061 O O . LYS A 1 268 ? 2.314 11.906 -9.836 1 93 268 LYS A O 1
ATOM 2066 N N . TYR A 1 269 ? 1.925 11.383 -7.699 1 95.88 269 TYR A N 1
ATOM 2067 C CA . TYR A 1 269 ? 3.328 11.312 -7.305 1 95.88 269 TYR A CA 1
ATOM 2068 C C . TYR A 1 269 ? 3.605 10.055 -6.496 1 95.88 269 TYR A C 1
ATOM 2070 O O . TYR A 1 269 ? 2.73 9.562 -5.777 1 95.88 269 TYR A O 1
ATOM 2078 N N . PRO A 1 270 ? 4.832 9.523 -6.621 1 96.94 270 PRO A N 1
ATOM 2079 C CA . PRO A 1 270 ? 5.234 8.469 -5.691 1 96.94 270 PRO A CA 1
ATOM 2080 C C . PRO A 1 270 ? 5.484 8.992 -4.277 1 96.94 270 PRO A C 1
ATOM 2082 O O . PRO A 1 270 ? 5.562 10.203 -4.07 1 96.94 270 PRO A O 1
ATOM 2085 N N . PRO A 1 271 ? 5.52 8.078 -3.287 1 98.31 271 PRO A N 1
ATOM 2086 C CA . PRO A 1 271 ? 6.098 8.531 -2.02 1 98.31 271 PRO A CA 1
ATOM 2087 C C . PRO A 1 271 ? 7.492 9.133 -2.186 1 98.31 271 PRO A C 1
ATOM 2089 O O . PRO A 1 271 ? 8.211 8.781 -3.123 1 98.31 271 PRO A O 1
ATOM 2092 N N . PHE A 1 272 ? 7.848 10.07 -1.253 1 98.88 272 PHE A N 1
ATOM 2093 C CA . PHE A 1 272 ? 9.086 10.797 -1.508 1 98.88 272 PHE A CA 1
ATOM 2094 C C . PHE A 1 272 ? 9.711 11.273 -0.202 1 98.88 272 PHE A C 1
ATOM 2096 O O . PHE A 1 272 ? 9.008 11.453 0.797 1 98.88 272 PHE A O 1
ATOM 2103 N N . TRP A 1 273 ? 10.992 11.422 -0.292 1 98.94 273 TRP A N 1
ATOM 2104 C CA . TRP A 1 273 ? 11.742 12.117 0.741 1 98.94 273 TRP A CA 1
ATOM 2105 C C . TRP A 1 273 ? 11.742 13.625 0.494 1 98.94 273 TRP A C 1
ATOM 2107 O O . TRP A 1 273 ? 11.992 14.078 -0.625 1 98.94 273 TRP A O 1
ATOM 2117 N N . VAL A 1 274 ? 11.461 14.383 1.502 1 98.94 274 VAL A N 1
ATOM 2118 C CA . VAL A 1 274 ? 11.414 15.836 1.41 1 98.94 274 VAL A CA 1
ATOM 2119 C C . VAL A 1 274 ? 12.242 16.453 2.537 1 98.94 274 VAL A C 1
ATOM 2121 O O . VAL A 1 274 ? 12.141 16.031 3.693 1 98.94 274 VAL A O 1
ATOM 2124 N N . PRO A 1 275 ? 13.094 17.422 2.232 1 98.81 275 PRO A N 1
ATOM 2125 C CA . PRO A 1 275 ? 13.758 18.109 3.336 1 98.81 275 PRO A CA 1
ATOM 2126 C C . PRO A 1 275 ? 12.773 18.656 4.363 1 98.81 275 PRO A C 1
ATOM 2128 O O . PRO A 1 275 ? 11.75 19.25 3.994 1 98.81 275 PRO A O 1
ATOM 2131 N N . VAL A 1 276 ? 13.062 18.484 5.594 1 98.88 276 VAL A N 1
ATOM 2132 C CA . VAL A 1 276 ? 12.148 18.812 6.68 1 98.88 276 VAL A CA 1
ATOM 2133 C C . VAL A 1 276 ? 11.82 20.312 6.641 1 98.88 276 VAL A C 1
ATOM 2135 O O . VAL A 1 276 ? 10.672 20.703 6.852 1 98.88 276 VAL A O 1
ATOM 2138 N N . GLU A 1 277 ? 12.773 21.109 6.34 1 98.75 277 GLU A N 1
ATOM 2139 C CA . GLU A 1 277 ? 12.555 22.562 6.277 1 98.75 277 GLU A CA 1
ATOM 2140 C C . GLU A 1 277 ? 11.531 22.906 5.199 1 98.75 277 GLU A C 1
ATOM 2142 O O . GLU A 1 277 ? 10.68 23.781 5.41 1 98.75 277 GLU A O 1
ATOM 2147 N N . GLN A 1 278 ? 11.594 22.266 4.094 1 98.69 278 GLN A N 1
ATOM 2148 C CA . GLN A 1 278 ? 10.648 22.547 3.02 1 98.69 278 GLN A CA 1
ATOM 2149 C C . GLN A 1 278 ? 9.25 22.047 3.383 1 98.69 278 GLN A C 1
ATOM 2151 O O . GLN A 1 278 ? 8.258 22.703 3.061 1 98.69 278 GLN A O 1
ATOM 2156 N N . LEU A 1 279 ? 9.195 20.922 3.963 1 98.81 279 LEU A N 1
ATOM 2157 C CA . LEU A 1 279 ? 7.898 20.422 4.41 1 98.81 279 LEU A CA 1
ATOM 2158 C C . LEU A 1 279 ? 7.285 21.359 5.445 1 98.81 279 LEU A C 1
ATOM 2160 O O . LEU A 1 279 ? 6.086 21.656 5.402 1 98.81 279 LEU A O 1
ATOM 2164 N N . TRP A 1 280 ? 8.125 21.859 6.352 1 98.75 280 TRP A N 1
ATOM 2165 C CA . TRP A 1 280 ? 7.691 22.828 7.352 1 98.75 280 TRP A CA 1
ATOM 2166 C C . TRP A 1 280 ? 7.109 24.062 6.688 1 98.75 280 TRP A C 1
ATOM 2168 O O . TRP A 1 280 ? 6.02 24.516 7.047 1 98.75 280 TRP A O 1
ATOM 2178 N N . GLU A 1 281 ? 7.742 24.578 5.73 1 98.31 281 GLU A N 1
ATOM 2179 C CA . GLU A 1 281 ? 7.258 25.766 5.016 1 98.31 281 GLU A CA 1
ATOM 2180 C C . GLU A 1 281 ? 5.914 25.484 4.348 1 98.31 281 GLU A C 1
ATOM 2182 O O . GLU A 1 281 ? 5.051 26.359 4.297 1 98.31 281 GLU A O 1
ATOM 2187 N N . ALA A 1 282 ? 5.789 24.297 3.861 1 98.62 282 ALA A N 1
ATOM 2188 C CA . ALA A 1 282 ? 4.543 23.938 3.197 1 98.62 282 ALA A CA 1
ATOM 2189 C C . ALA A 1 282 ? 3.393 23.859 4.195 1 98.62 282 ALA A C 1
ATOM 2191 O O . ALA A 1 282 ? 2.229 24.016 3.828 1 98.62 282 ALA A O 1
ATOM 2192 N N . THR A 1 283 ? 3.662 23.562 5.453 1 98.56 283 THR A N 1
ATOM 2193 C CA . THR A 1 283 ? 2.619 23.516 6.473 1 98.56 283 THR A CA 1
ATOM 2194 C C . THR A 1 283 ? 2.195 24.922 6.887 1 98.56 283 THR A C 1
ATOM 2196 O O . THR A 1 283 ? 1.108 25.109 7.438 1 98.56 283 THR A O 1
ATOM 2199 N N . LEU A 1 284 ? 3.029 25.922 6.613 1 98.12 284 LEU A N 1
ATOM 2200 C CA . LEU A 1 284 ? 2.744 27.297 7.008 1 98.12 284 LEU A CA 1
ATOM 2201 C C . LEU A 1 284 ? 1.708 27.922 6.078 1 98.12 284 LEU A C 1
ATOM 2203 O O . LEU A 1 284 ? 1.13 28.969 6.398 1 98.12 284 LEU A O 1
ATOM 2207 N N . ALA A 1 285 ? 1.535 27.281 4.953 1 96.81 285 ALA A N 1
ATOM 2208 C CA . ALA A 1 285 ? 0.561 27.828 4.012 1 96.81 285 ALA A CA 1
ATOM 2209 C C . ALA A 1 285 ? -0.834 27.875 4.629 1 96.81 285 ALA A C 1
ATOM 2211 O O . ALA A 1 285 ? -1.254 26.922 5.293 1 96.81 285 ALA A O 1
ATOM 2212 N N . VAL A 1 286 ? -1.535 28.938 4.352 1 96.25 286 VAL A N 1
ATOM 2213 C CA . VAL A 1 286 ? -2.867 29.141 4.914 1 96.25 286 VAL A CA 1
ATOM 2214 C C . VAL A 1 286 ? -3.896 28.359 4.105 1 96.25 286 VAL A C 1
ATOM 2216 O O . VAL A 1 286 ? -3.865 28.359 2.873 1 96.25 286 VAL A O 1
ATOM 2219 N N . ASP A 1 287 ? -4.715 27.609 4.805 1 94.94 287 ASP A N 1
ATOM 2220 C CA . ASP A 1 287 ? -5.902 27 4.215 1 94.94 287 ASP A CA 1
ATOM 2221 C C . ASP A 1 287 ? -7.008 28.031 4.012 1 94.94 287 ASP A C 1
ATOM 2223 O O . ASP A 1 287 ? -7.535 28.594 4.977 1 94.94 287 ASP A O 1
ATOM 2227 N N . GLU A 1 288 ? -7.43 28.203 2.828 1 91.38 288 GLU A N 1
ATOM 2228 C CA . GLU A 1 288 ? -8.398 29.25 2.51 1 91.38 288 GLU A CA 1
ATOM 2229 C C . GLU A 1 288 ? -9.758 28.953 3.127 1 91.38 288 GLU A C 1
ATOM 2231 O O . GLU A 1 288 ? -10.531 29.859 3.41 1 91.38 288 GLU A O 1
ATOM 2236 N N . VAL A 1 289 ? -9.992 27.703 3.352 1 90.06 289 VAL A N 1
ATOM 2237 C CA . VAL A 1 289 ? -11.273 27.312 3.93 1 90.06 289 VAL A CA 1
ATOM 2238 C C . VAL A 1 289 ? -11.328 27.719 5.398 1 90.06 289 VAL A C 1
ATOM 2240 O O . VAL A 1 289 ? -12.344 28.25 5.859 1 90.06 289 VAL A O 1
ATOM 2243 N N . THR A 1 290 ? -10.297 27.625 6.172 1 93.44 290 THR A N 1
ATOM 2244 C CA . THR A 1 290 ? -10.305 27.859 7.613 1 93.44 290 THR A CA 1
ATOM 2245 C C . THR A 1 290 ? -9.656 29.203 7.953 1 93.44 290 THR A C 1
ATOM 2247 O O . THR A 1 290 ? -9.852 29.719 9.055 1 93.44 290 THR A O 1
ATOM 2250 N N . GLY A 1 291 ? -8.836 29.672 7.012 1 95.12 291 GLY A N 1
ATOM 2251 C CA . GLY A 1 291 ? -8.086 30.891 7.27 1 95.12 291 GLY A CA 1
ATOM 2252 C C . GLY A 1 291 ? -6.898 30.672 8.188 1 95.12 291 GLY A C 1
ATOM 2253 O O . GLY A 1 291 ? -6.32 31.641 8.695 1 95.12 291 GLY A O 1
ATOM 2254 N N . ARG A 1 292 ? -6.562 29.469 8.461 1 95.94 292 ARG A N 1
ATOM 2255 C CA . ARG A 1 292 ? -5.457 29.125 9.352 1 95.94 292 ARG A CA 1
ATOM 2256 C C . ARG A 1 292 ? -4.375 28.344 8.602 1 95.94 292 ARG A C 1
ATOM 2258 O O . ARG A 1 292 ? -4.652 27.688 7.598 1 95.94 292 ARG A O 1
ATOM 2265 N N . ALA A 1 293 ? -3.189 28.453 9.164 1 97.06 293 ALA A N 1
ATOM 2266 C CA . ALA A 1 293 ? -2.109 27.609 8.648 1 97.06 293 ALA A CA 1
ATOM 2267 C C . ALA A 1 293 ? -2.422 26.141 8.852 1 97.06 293 ALA A C 1
ATOM 2269 O O . ALA A 1 293 ? -3.172 25.766 9.766 1 97.06 293 ALA A O 1
ATOM 2270 N N . ARG A 1 294 ? -1.852 25.391 8.062 1 97.88 294 ARG A N 1
ATOM 2271 C CA . ARG A 1 294 ? -1.975 23.953 8.219 1 97.88 294 ARG A CA 1
ATOM 2272 C C . ARG A 1 294 ? -1.095 23.453 9.359 1 97.88 294 ARG A C 1
ATOM 2274 O O . ARG A 1 294 ? -0.957 24.109 10.383 1 97.88 294 ARG A O 1
ATOM 2281 N N . GLY A 1 295 ? -0.557 22.25 9.281 1 98.62 295 GLY A N 1
ATOM 2282 C CA . GLY A 1 295 ? 0.224 21.688 10.375 1 98.62 295 GLY A CA 1
ATOM 2283 C C . GLY A 1 295 ? 0.332 20.172 10.305 1 98.62 295 GLY A C 1
ATOM 2284 O O . GLY A 1 295 ? 0.484 19.594 9.227 1 98.62 295 GLY A O 1
ATOM 2285 N N . TRP A 1 296 ? 0.365 19.578 11.523 1 98.81 296 TRP A N 1
ATOM 2286 C CA . TRP A 1 296 ? 0.506 18.125 11.562 1 98.81 296 TRP A CA 1
ATOM 2287 C C . TRP A 1 296 ? -0.199 17.531 12.773 1 98.81 296 TRP A C 1
ATOM 2289 O O . TRP A 1 296 ? -0.719 18.266 13.617 1 98.81 296 TRP A O 1
ATOM 2299 N N . PHE A 1 297 ? -0.297 16.266 12.727 1 98.75 297 PHE A N 1
ATOM 2300 C CA . PHE A 1 297 ? -0.986 15.5 13.758 1 98.75 297 PHE A CA 1
ATOM 2301 C C . PHE A 1 297 ? -0.096 14.375 14.289 1 98.75 297 PHE A C 1
ATOM 2303 O O . PHE A 1 297 ? 0.75 13.852 13.562 1 98.75 297 PHE A O 1
ATOM 2310 N N . GLU A 1 298 ? -0.297 14.055 15.492 1 98.19 298 GLU A N 1
ATOM 2311 C CA . GLU A 1 298 ? 0.183 12.82 16.094 1 98.19 298 GLU A CA 1
ATOM 2312 C C . GLU A 1 298 ? -0.978 11.938 16.547 1 98.19 298 GLU A C 1
ATOM 2314 O O . GLU A 1 298 ? -1.806 12.359 17.359 1 98.19 298 GLU A O 1
ATOM 2319 N N . LEU A 1 299 ? -1.022 10.773 16.016 1 98.12 299 LEU A N 1
ATOM 2320 C CA . LEU A 1 299 ? -2.166 9.898 16.266 1 98.12 299 LEU A CA 1
ATOM 2321 C C . LEU A 1 299 ? -1.731 8.625 16.969 1 98.12 299 LEU A C 1
ATOM 2323 O O . LEU A 1 299 ? -0.678 8.062 16.656 1 98.12 299 LEU A O 1
ATOM 2327 N N . SER A 1 300 ? -2.479 8.148 17.875 1 97.31 300 SER A N 1
ATOM 2328 C CA . SER A 1 300 ? -2.363 6.867 18.547 1 97.31 300 SER A CA 1
ATOM 2329 C C . SER A 1 300 ? -3.736 6.273 18.844 1 97.31 300 SER A C 1
ATOM 2331 O O . SER A 1 300 ? -4.762 6.926 18.641 1 97.31 300 SER A O 1
ATOM 2333 N N . ALA A 1 301 ? -3.715 5.039 19.234 1 95.38 301 ALA A N 1
ATOM 2334 C CA . ALA A 1 301 ? -4.988 4.426 19.609 1 95.38 301 ALA A CA 1
ATOM 2335 C C . ALA A 1 301 ? -5.461 4.926 20.969 1 95.38 301 ALA A C 1
ATOM 2337 O O . ALA A 1 301 ? -4.672 5.035 21.906 1 95.38 301 ALA A O 1
ATOM 2338 N N . ALA A 1 302 ? -6.672 5.23 20.984 1 90.44 302 ALA A N 1
ATOM 2339 C CA . ALA A 1 302 ? -7.238 5.59 22.297 1 90.44 302 ALA A CA 1
ATOM 2340 C C . ALA A 1 302 ? -7.316 4.371 23.203 1 90.44 302 ALA A C 1
ATOM 2342 O O . ALA A 1 302 ? -7.484 3.244 22.734 1 90.44 302 ALA A O 1
ATOM 2343 N N . PRO A 1 303 ? -7.062 4.594 24.453 1 80 303 PRO A N 1
ATOM 2344 C CA . PRO A 1 303 ? -7.211 3.469 25.375 1 80 303 PRO A CA 1
ATOM 2345 C C . PRO A 1 303 ? -8.594 2.83 25.312 1 80 303 PRO A C 1
ATOM 2347 O O . PRO A 1 303 ? -9.578 3.51 25 1 80 303 PRO A O 1
ATOM 2350 N N . LEU A 1 304 ? -8.594 1.478 25.453 1 68.31 304 LEU A N 1
ATOM 2351 C CA . LEU A 1 304 ? -9.812 0.682 25.328 1 68.31 304 LEU A CA 1
ATOM 2352 C C . LEU A 1 304 ? -10.945 1.297 26.156 1 68.31 304 LEU A C 1
ATOM 2354 O O . LEU A 1 304 ? -12.102 1.278 25.734 1 68.31 304 LEU A O 1
ATOM 2358 N N . ASN A 1 305 ? -10.641 1.729 27.328 1 51.28 305 ASN A N 1
ATOM 2359 C CA . ASN A 1 305 ? -11.672 2.312 28.172 1 51.28 305 ASN A CA 1
ATOM 2360 C C . ASN A 1 305 ? -12.281 3.561 27.547 1 51.28 305 ASN A C 1
ATOM 2362 O O . ASN A 1 305 ? -13.453 3.861 27.766 1 51.28 305 ASN A O 1
ATOM 2366 N N . GLU A 1 306 ? -11.633 4.293 26.859 1 48.38 306 GLU A N 1
ATOM 2367 C CA . GLU A 1 306 ? -12.102 5.496 26.172 1 48.38 306 GLU A CA 1
ATOM 2368 C C . GLU A 1 306 ? -12.766 5.152 24.844 1 48.38 306 GLU A C 1
ATOM 2370 O O . GLU A 1 306 ? -13.602 5.914 24.344 1 48.38 306 GLU A O 1
ATOM 2375 N N . ARG A 1 307 ? -12.383 4.113 24.25 1 50.84 307 ARG A N 1
ATOM 2376 C CA . ARG A 1 307 ? -12.938 3.705 22.969 1 50.84 307 ARG A CA 1
ATOM 2377 C C . ARG A 1 307 ? -14.398 3.295 23.109 1 50.84 307 ARG A C 1
ATOM 2379 O O . ARG A 1 307 ? -15.172 3.395 22.156 1 50.84 307 ARG A O 1
ATOM 2386 N N . ARG A 1 308 ? -14.648 2.799 24.359 1 44.44 308 ARG A N 1
ATOM 2387 C CA . ARG A 1 308 ? -16 2.359 24.703 1 44.44 308 ARG A CA 1
ATOM 2388 C C . ARG A 1 308 ? -16.906 3.551 25 1 44.44 308 ARG A C 1
ATOM 2390 O O . ARG A 1 308 ? -18.125 3.408 25.078 1 44.44 308 ARG A O 1
ATOM 2397 N N . ARG A 1 309 ? -16.172 4.582 25.281 1 37.44 309 ARG A N 1
ATOM 2398 C CA . ARG A 1 309 ? -16.969 5.73 25.688 1 37.44 309 ARG A CA 1
ATOM 2399 C C . ARG A 1 309 ? -17.391 6.562 24.469 1 37.44 309 ARG A C 1
ATOM 2401 O O . ARG A 1 309 ? -18.234 7.453 24.578 1 37.44 309 ARG A O 1
ATOM 2408 N N . GLY A 1 310 ? -16.625 6.512 23.453 1 33.72 310 GLY A N 1
ATOM 2409 C CA . GLY A 1 310 ? -17.094 7.285 22.328 1 33.72 310 GLY A CA 1
ATOM 2410 C C . GLY A 1 310 ? -18.078 6.535 21.453 1 33.72 310 GLY A C 1
ATOM 2411 O O . GLY A 1 310 ? -18.109 5.301 21.453 1 33.72 310 GLY A O 1
ATOM 2412 N N . MET B 1 1 ? 9.75 -45.812 -57.375 1 19.75 1 MET B N 1
ATOM 2413 C CA . MET B 1 1 ? 10.102 -44.844 -58.406 1 19.75 1 MET B CA 1
ATOM 2414 C C . MET B 1 1 ? 8.93 -43.906 -58.719 1 19.75 1 MET B C 1
ATOM 2416 O O . MET B 1 1 ? 9.117 -42.719 -58.938 1 19.75 1 MET B O 1
ATOM 2420 N N . HIS B 1 2 ? 7.746 -44.156 -59.125 1 19.25 2 HIS B N 1
ATOM 2421 C CA . HIS B 1 2 ? 7.328 -43.25 -60.219 1 19.25 2 HIS B CA 1
ATOM 2422 C C . HIS B 1 2 ? 6.82 -41.938 -59.688 1 19.25 2 HIS B C 1
ATOM 2424 O O . HIS B 1 2 ? 6.453 -41.844 -58.5 1 19.25 2 HIS B O 1
ATOM 2430 N N . THR B 1 3 ? 6.125 -41 -60.562 1 19.88 3 THR B N 1
ATOM 2431 C CA . THR B 1 3 ? 6.09 -39.719 -61.281 1 19.88 3 THR B CA 1
ATOM 2432 C C . THR B 1 3 ? 5.145 -38.75 -60.562 1 19.88 3 THR B C 1
ATOM 2434 O O . THR B 1 3 ? 4.121 -39.156 -60.031 1 19.88 3 THR B O 1
ATOM 2437 N N . VAL B 1 4 ? 5.551 -37.375 -60.438 1 23.38 4 VAL B N 1
ATOM 2438 C CA . VAL B 1 4 ? 5.676 -35.938 -60.156 1 23.38 4 VAL B CA 1
ATOM 2439 C C . VAL B 1 4 ? 4.617 -35.188 -60.969 1 23.38 4 VAL B C 1
ATOM 2441 O O . VAL B 1 4 ? 4.73 -33.969 -61.156 1 23.38 4 VAL B O 1
ATOM 2444 N N . SER B 1 5 ? 3.412 -35.719 -61.219 1 18.05 5 SER B N 1
ATOM 2445 C CA . SER B 1 5 ? 2.865 -35 -62.344 1 18.05 5 SER B CA 1
ATOM 2446 C C . SER B 1 5 ? 2.654 -33.531 -62.062 1 18.05 5 SER B C 1
ATOM 2448 O O . SER B 1 5 ? 2.297 -33.156 -60.938 1 18.05 5 SER B O 1
ATOM 2450 N N . LEU B 1 6 ? 2.912 -32.5 -63.031 1 18.75 6 LEU B N 1
ATOM 2451 C CA . LEU B 1 6 ? 3.283 -31.219 -63.625 1 18.75 6 LEU B CA 1
ATOM 2452 C C . LEU B 1 6 ? 2.088 -30.266 -63.688 1 18.75 6 LEU B C 1
ATOM 2454 O O . LEU B 1 6 ? 2.209 -29.141 -64.125 1 18.75 6 LEU B O 1
ATOM 2458 N N . LEU B 1 7 ? 0.795 -30.469 -63.281 1 18.38 7 LEU B N 1
ATOM 2459 C CA . LEU B 1 7 ? -0.012 -29.859 -64.312 1 18.38 7 LEU B CA 1
ATOM 2460 C C . LEU B 1 7 ? 0.122 -28.328 -64.312 1 18.38 7 LEU B C 1
ATOM 2462 O O . LEU B 1 7 ? 0.464 -27.766 -63.281 1 18.38 7 LEU B O 1
ATOM 2466 N N . THR B 1 8 ? -0.803 -27.547 -65.125 1 17.48 8 THR B N 1
ATOM 2467 C CA . THR B 1 8 ? -0.788 -26.656 -66.312 1 17.48 8 THR B CA 1
ATOM 2468 C C . THR B 1 8 ? -0.881 -25.203 -65.875 1 17.48 8 THR B C 1
ATOM 2470 O O . THR B 1 8 ? -1.337 -24.906 -64.75 1 17.48 8 THR B O 1
ATOM 2473 N N . PRO B 1 9 ? -1.629 -24.328 -66.688 1 17.84 9 PRO B N 1
ATOM 2474 C CA . PRO B 1 9 ? -1.137 -23.25 -67.562 1 17.84 9 PRO B CA 1
ATOM 2475 C C . PRO B 1 9 ? -1.433 -21.859 -67 1 17.84 9 PRO B C 1
ATOM 2477 O O . PRO B 1 9 ? -0.54 -21.016 -66.938 1 17.84 9 PRO B O 1
ATOM 2480 N N . PRO B 1 10 ? -2.838 -21.219 -67 1 17.88 10 PRO B N 1
ATOM 2481 C CA . PRO B 1 10 ? -2.885 -20.281 -68.125 1 17.88 10 PRO B CA 1
ATOM 2482 C C . PRO B 1 10 ? -2.477 -18.859 -67.75 1 17.88 10 PRO B C 1
ATOM 2484 O O . PRO B 1 10 ? -2.385 -18.547 -66.562 1 17.88 10 PRO B O 1
ATOM 2487 N N . PRO B 1 11 ? -3.307 -17.797 -68.375 1 17.8 11 PRO B N 1
ATOM 2488 C CA . PRO B 1 11 ? -2.846 -16.75 -69.312 1 17.8 11 PRO B CA 1
ATOM 2489 C C . PRO B 1 11 ? -2.596 -15.422 -68.625 1 17.8 11 PRO B C 1
ATOM 2491 O O . PRO B 1 11 ? -2.994 -15.234 -67.438 1 17.8 11 PRO B O 1
ATOM 2494 N N . PRO B 1 12 ? -2.947 -14.273 -69.375 1 15.82 12 PRO B N 1
ATOM 2495 C CA . PRO B 1 12 ? -2.186 -13.156 -69.938 1 15.82 12 PRO B CA 1
ATOM 2496 C C . PRO B 1 12 ? -2.359 -11.867 -69.125 1 15.82 12 PRO B C 1
ATOM 2498 O O . PRO B 1 12 ? -1.371 -11.219 -68.75 1 15.82 12 PRO B O 1
ATOM 2501 N N . LEU B 1 13 ? -3.574 -11.055 -69.312 1 15.48 13 LEU B N 1
ATOM 2502 C CA . LEU B 1 13 ? -3.443 -9.898 -70.188 1 15.48 13 LEU B CA 1
ATOM 2503 C C . LEU B 1 13 ? -3.061 -8.656 -69.438 1 15.48 13 LEU B C 1
ATOM 2505 O O . LEU B 1 13 ? -3.18 -8.633 -68.188 1 15.48 13 LEU B O 1
ATOM 2509 N N . ARG B 1 14 ? -3.92 -7.473 -69.688 1 15.45 14 ARG B N 1
ATOM 2510 C CA . ARG B 1 14 ? -3.605 -6.23 -70.375 1 15.45 14 ARG B CA 1
ATOM 2511 C C . ARG B 1 14 ? -3.246 -5.121 -69.438 1 15.45 14 ARG B C 1
ATOM 2513 O O . ARG B 1 14 ? -3.66 -5.156 -68.25 1 15.45 14 ARG B O 1
ATOM 2520 N N . ALA B 1 15 ? -2.709 -3.961 -69.938 1 15.27 15 ALA B N 1
ATOM 2521 C CA . ALA B 1 15 ? -1.758 -2.852 -70 1 15.27 15 ALA B CA 1
ATOM 2522 C C . ALA B 1 15 ? -2.357 -1.594 -69.375 1 15.27 15 ALA B C 1
ATOM 2524 O O . ALA B 1 15 ? -1.628 -0.704 -68.938 1 15.27 15 ALA B O 1
ATOM 2525 N N . LEU B 1 16 ? -3.723 -1.22 -69.438 1 15.09 16 LEU B N 1
ATOM 2526 C CA . LEU B 1 16 ? -3.826 0.092 -70.062 1 15.09 16 LEU B CA 1
ATOM 2527 C C . LEU B 1 16 ? -3.281 1.182 -69.125 1 15.09 16 LEU B C 1
ATOM 2529 O O . LEU B 1 16 ? -3.373 1.069 -67.875 1 15.09 16 LEU B O 1
ATOM 2533 N N . ARG B 1 17 ? -3.047 2.355 -69.75 1 14.34 17 ARG B N 1
ATOM 2534 C CA . ARG B 1 17 ? -2.182 3.508 -70 1 14.34 17 ARG B CA 1
ATOM 2535 C C . ARG B 1 17 ? -2.463 4.609 -69 1 14.34 17 ARG B C 1
ATOM 2537 O O . ARG B 1 17 ? -1.546 5.102 -68.312 1 14.34 17 ARG B O 1
ATOM 2544 N N . ARG B 1 18 ? -3.393 5.621 -69.375 1 14.66 18 ARG B N 1
ATOM 2545 C CA . ARG B 1 18 ? -2.896 6.914 -69.812 1 14.66 18 ARG B CA 1
ATOM 2546 C C . ARG B 1 18 ? -2.781 7.898 -68.688 1 14.66 18 ARG B C 1
ATOM 2548 O O . ARG B 1 18 ? -3.314 7.652 -67.562 1 14.66 18 ARG B O 1
ATOM 2555 N N . GLN B 1 19 ? -3.346 9.211 -68.938 1 13.93 19 GLN B N 1
ATOM 2556 C CA . GLN B 1 19 ? -2.766 10.516 -69.188 1 13.93 19 GLN B CA 1
ATOM 2557 C C . GLN B 1 19 ? -2.857 11.453 -68 1 13.93 19 GLN B C 1
ATOM 2559 O O . GLN B 1 19 ? -1.86 12.055 -67.625 1 13.93 19 GLN B O 1
ATOM 2564 N N . TYR B 1 20 ? -4.02 12.297 -67.938 1 14.36 20 TYR B N 1
ATOM 2565 C CA . TYR B 1 20 ? -3.955 13.719 -68.25 1 14.36 20 TYR B CA 1
ATOM 2566 C C . TYR B 1 20 ? -3.549 14.539 -67 1 14.36 20 TYR B C 1
ATOM 2568 O O . TYR B 1 20 ? -3.691 14.086 -65.875 1 14.36 20 TYR B O 1
ATOM 2576 N N . ALA B 1 21 ? -3.82 15.875 -67.125 1 14.15 21 ALA B N 1
ATOM 2577 C CA . ALA B 1 21 ? -3.178 17.188 -67.25 1 14.15 21 ALA B CA 1
ATOM 2578 C C . ALA B 1 21 ? -3.217 17.969 -65.938 1 14.15 21 ALA B C 1
ATOM 2580 O O . ALA B 1 21 ? -2.172 18.25 -65.375 1 14.15 21 ALA B O 1
ATOM 2581 N N . LEU B 1 22 ? -3.914 19.203 -66 1 14.09 22 LEU B N 1
ATOM 2582 C CA . LEU B 1 22 ? -3.346 20.547 -66.062 1 14.09 22 LEU B CA 1
ATOM 2583 C C . LEU B 1 22 ? -3.393 21.25 -64.75 1 14.09 22 LEU B C 1
ATOM 2585 O O . LEU B 1 22 ? -2.393 21.812 -64.312 1 14.09 22 LEU B O 1
ATOM 2589 N N . LEU B 1 23 ? -4.574 21.844 -64.25 1 14.77 23 LEU B N 1
ATOM 2590 C CA . LEU B 1 23 ? -4.668 23.297 -64.312 1 14.77 23 LEU B CA 1
ATOM 2591 C C . LEU B 1 23 ? -4.125 23.906 -63 1 14.77 23 LEU B C 1
ATOM 2593 O O . LEU B 1 23 ? -4.16 23.266 -61.969 1 14.77 23 LEU B O 1
ATOM 2597 N N . ALA B 1 24 ? -4.082 25.422 -62.906 1 14.05 24 ALA B N 1
ATOM 2598 C CA . ALA B 1 24 ? -3.229 26.578 -62.719 1 14.05 24 ALA B CA 1
ATOM 2599 C C . ALA B 1 24 ? -3.391 27.141 -61.281 1 14.05 24 ALA B C 1
ATOM 2601 O O . ALA B 1 24 ? -2.404 27.344 -60.594 1 14.05 24 ALA B O 1
ATOM 2602 N N . SER B 1 25 ? -4.375 28.078 -61.094 1 13.88 25 SER B N 1
ATOM 2603 C CA . SER B 1 25 ? -3.982 29.484 -60.969 1 13.88 25 SER B CA 1
ATOM 2604 C C . SER B 1 25 ? -3.656 29.828 -59.531 1 13.88 25 SER B C 1
ATOM 2606 O O . SER B 1 25 ? -3.945 29.062 -58.594 1 13.88 25 SER B O 1
ATOM 2608 N N . ARG B 1 26 ? -4.441 31 -59 1 14.42 26 ARG B N 1
ATOM 2609 C CA . ARG B 1 26 ? -3.977 32.375 -58.75 1 14.42 26 ARG B CA 1
ATOM 2610 C C . ARG B 1 26 ? -3.662 32.562 -57.281 1 14.42 26 ARG B C 1
ATOM 2612 O O . ARG B 1 26 ? -4.383 32.062 -56.406 1 14.42 26 ARG B O 1
ATOM 2619 N N . LYS B 1 27 ? -2.738 33.531 -57 1 14.42 27 LYS B N 1
ATOM 2620 C CA . LYS B 1 27 ? -1.704 33.969 -56.062 1 14.42 27 LYS B CA 1
ATOM 2621 C C . LYS B 1 27 ? -2.279 34.906 -55 1 14.42 27 LYS B C 1
ATOM 2623 O O . LYS B 1 27 ? -1.683 35.094 -53.938 1 14.42 27 LYS B O 1
ATOM 2628 N N . SER B 1 28 ? -3.393 35.688 -55.094 1 13.76 28 SER B N 1
ATOM 2629 C CA . SER B 1 28 ? -2.924 37.062 -54.812 1 13.76 28 SER B CA 1
ATOM 2630 C C . SER B 1 28 ? -2.613 37.219 -53.312 1 13.76 28 SER B C 1
ATOM 2632 O O . SER B 1 28 ? -3.113 36.469 -52.5 1 13.76 28 SER B O 1
ATOM 2634 N N . PRO B 1 29 ? -2.541 38.688 -52.906 1 14.73 29 PRO B N 1
ATOM 2635 C CA . PRO B 1 29 ? -1.526 39.594 -52.344 1 14.73 29 PRO B CA 1
ATOM 2636 C C . PRO B 1 29 ? -1.706 39.75 -50.812 1 14.73 29 PRO B C 1
ATOM 2638 O O . PRO B 1 29 ? -2.676 39.281 -50.25 1 14.73 29 PRO B O 1
ATOM 2641 N N . GLY B 1 30 ? -1.968 41.094 -50.469 1 13.56 30 GLY B N 1
ATOM 2642 C CA . GLY B 1 30 ? -1.096 42.094 -49.875 1 13.56 30 GLY B CA 1
ATOM 2643 C C . GLY B 1 30 ? -1.338 42.25 -48.375 1 13.56 30 GLY B C 1
ATOM 2644 O O . GLY B 1 30 ? -0.571 41.75 -47.562 1 13.56 30 GLY B O 1
ATOM 2645 N N . THR B 1 31 ? -1.905 43.562 -47.938 1 14.12 31 THR B N 1
ATOM 2646 C CA . THR B 1 31 ? -1.162 44.625 -47.312 1 14.12 31 THR B CA 1
ATOM 2647 C C . THR B 1 31 ? -1.358 44.594 -45.781 1 14.12 31 THR B C 1
ATOM 2649 O O . THR B 1 31 ? -0.387 44.562 -45.031 1 14.12 31 THR B O 1
ATOM 2652 N N . ALA B 1 32 ? -2.186 45.75 -45.219 1 14.17 32 ALA B N 1
ATOM 2653 C CA . ALA B 1 32 ? -1.647 46.938 -44.562 1 14.17 32 ALA B CA 1
ATOM 2654 C C . ALA B 1 32 ? -1.633 46.781 -43.031 1 14.17 32 ALA B C 1
ATOM 2656 O O . ALA B 1 32 ? -2.377 45.969 -42.5 1 14.17 32 ALA B O 1
ATOM 2657 N N . ARG B 1 33 ? -1.258 48 -42.406 1 14.2 33 ARG B N 1
ATOM 2658 C CA . ARG B 1 33 ? -0.327 48.531 -41.406 1 14.2 33 ARG B CA 1
ATOM 2659 C C . ARG B 1 33 ? -0.963 48.562 -40.031 1 14.2 33 ARG B C 1
ATOM 2661 O O . ARG B 1 33 ? -2.174 48.375 -39.875 1 14.2 33 ARG B O 1
ATOM 2668 N N . PRO B 1 34 ? -0.78 49.875 -39.25 1 14.56 34 PRO B N 1
ATOM 2669 C CA . PRO B 1 34 ? 0.09 50.094 -38.094 1 14.56 34 PRO B CA 1
ATOM 2670 C C . PRO B 1 34 ? -0.685 50.156 -36.781 1 14.56 34 PRO B C 1
ATOM 2672 O O . PRO B 1 34 ? -0.297 49.531 -35.781 1 14.56 34 PRO B O 1
ATOM 2675 N N . ARG B 1 35 ? -1.703 51.094 -36.656 1 14.09 35 ARG B N 1
ATOM 2676 C CA . ARG B 1 35 ? -1.356 52.281 -35.875 1 14.09 35 ARG B CA 1
ATOM 2677 C C . ARG B 1 35 ? -1.613 52.062 -34.375 1 14.09 35 ARG B C 1
ATOM 2679 O O . ARG B 1 35 ? -2.381 51.156 -34.031 1 14.09 35 ARG B O 1
ATOM 2686 N N . LEU B 1 36 ? -1.595 53.312 -33.562 1 14.6 36 LEU B N 1
ATOM 2687 C CA . LEU B 1 36 ? -0.842 53.938 -32.469 1 14.6 36 LEU B CA 1
ATOM 2688 C C . LEU B 1 36 ? -1.618 53.844 -31.141 1 14.6 36 LEU B C 1
ATOM 2690 O O . LEU B 1 36 ? -1.068 53.406 -30.125 1 14.6 36 LEU B O 1
ATOM 2694 N N . SER B 1 37 ? -2.744 54.625 -30.891 1 13.8 37 SER B N 1
ATOM 2695 C CA . SER B 1 37 ? -2.516 55.719 -29.953 1 13.8 37 SER B CA 1
ATOM 2696 C C . SER B 1 37 ? -2.771 55.281 -28.516 1 13.8 37 SER B C 1
ATOM 2698 O O . SER B 1 37 ? -3.664 54.469 -28.266 1 13.8 37 SER B O 1
ATOM 2700 N N . ARG B 1 38 ? -1.934 55.812 -27.578 1 14.79 38 ARG B N 1
ATOM 2701 C CA . ARG B 1 38 ? -1.328 55.75 -26.25 1 14.79 38 ARG B CA 1
ATOM 2702 C C . ARG B 1 38 ? -2.285 56.312 -25.188 1 14.79 38 ARG B C 1
ATOM 2704 O O . ARG B 1 38 ? -1.949 56.344 -24 1 14.79 38 ARG B O 1
ATOM 2711 N N . ASP B 1 39 ? -3.492 56.906 -25.422 1 14.54 39 ASP B N 1
ATOM 2712 C CA . ASP B 1 39 ? -3.588 58.031 -24.5 1 14.54 39 ASP B CA 1
ATOM 2713 C C . ASP B 1 39 ? -3.787 57.562 -23.062 1 14.54 39 ASP B C 1
ATOM 2715 O O . ASP B 1 39 ? -4.625 56.688 -22.797 1 14.54 39 ASP B O 1
ATOM 2719 N N . ALA B 1 40 ? -2.912 58.062 -22.109 1 16.62 40 ALA B N 1
ATOM 2720 C CA . ALA B 1 40 ? -2.385 57.906 -20.766 1 16.62 40 ALA B CA 1
ATOM 2721 C C . ALA B 1 40 ? -3.354 58.469 -19.734 1 16.62 40 ALA B C 1
ATOM 2723 O O . ALA B 1 40 ? -3.023 58.562 -18.547 1 16.62 40 ALA B O 1
ATOM 2724 N N . ALA B 1 41 ? -4.605 58.562 -19.984 1 15.81 41 ALA B N 1
ATOM 2725 C CA . ALA B 1 41 ? -5.035 59.625 -19.062 1 15.81 41 ALA B CA 1
ATOM 2726 C C . ALA B 1 41 ? -4.746 59.25 -17.625 1 15.81 41 ALA B C 1
ATOM 2728 O O . ALA B 1 41 ? -5.055 58.125 -17.188 1 15.81 41 ALA B O 1
ATOM 2729 N N . VAL B 1 42 ? -4.156 60.188 -16.969 1 15.2 42 VAL B N 1
ATOM 2730 C CA . VAL B 1 42 ? -3.357 60.469 -15.789 1 15.2 42 VAL B CA 1
ATOM 2731 C C . VAL B 1 42 ? -4.23 60.375 -14.539 1 15.2 42 VAL B C 1
ATOM 2733 O O . VAL B 1 42 ? -3.83 59.75 -13.539 1 15.2 42 VAL B O 1
ATOM 2736 N N . GLN B 1 43 ? -5.391 61.125 -14.328 1 15.05 43 GLN B N 1
ATOM 2737 C CA . GLN B 1 43 ? -5.18 62.094 -13.242 1 15.05 43 GLN B CA 1
ATOM 2738 C C . GLN B 1 43 ? -5.312 61.438 -11.883 1 15.05 43 GLN B C 1
ATOM 2740 O O . GLN B 1 43 ? -5.922 60.344 -11.766 1 15.05 43 GLN B O 1
ATOM 2745 N N . PRO B 1 44 ? -5.418 62.344 -10.734 1 15.59 44 PRO B N 1
ATOM 2746 C CA . PRO B 1 44 ? -4.711 62.625 -9.484 1 15.59 44 PRO B CA 1
ATOM 2747 C C . PRO B 1 44 ? -5.359 61.938 -8.281 1 15.59 44 PRO B C 1
ATOM 2749 O O . PRO B 1 44 ? -4.699 61.188 -7.562 1 15.59 44 PRO B O 1
ATOM 2752 N N . SER B 1 45 ? -6.336 62.688 -7.531 1 15.25 45 SER B N 1
ATOM 2753 C CA . SER B 1 45 ? -5.992 63.344 -6.266 1 15.25 45 SER B CA 1
ATOM 2754 C C . SER B 1 45 ? -6.422 62.469 -5.082 1 15.25 45 SER B C 1
ATOM 2756 O O . SER B 1 45 ? -7.168 61.5 -5.25 1 15.25 45 SER B O 1
ATOM 2758 N N . PRO B 1 46 ? -7.219 63.125 -4.016 1 15.8 46 PRO B N 1
ATOM 2759 C CA . PRO B 1 46 ? -6.793 63.469 -2.66 1 15.8 46 PRO B CA 1
ATOM 2760 C C . PRO B 1 46 ? -7.297 62.5 -1.606 1 15.8 46 PRO B C 1
ATOM 2762 O O . PRO B 1 46 ? -6.504 61.969 -0.817 1 15.8 46 PRO B O 1
ATOM 2765 N N . GLN B 1 47 ? -8.625 62.719 -0.972 1 15.91 47 GLN B N 1
ATOM 2766 C CA . GLN B 1 47 ? -8.758 63.281 0.363 1 15.91 47 GLN B CA 1
ATOM 2767 C C . GLN B 1 47 ? -8.891 62.188 1.421 1 15.91 47 GLN B C 1
ATOM 2769 O O . GLN B 1 47 ? -9.164 61.031 1.097 1 15.91 47 GLN B O 1
ATOM 2774 N N . HIS B 1 48 ? -9.68 62.5 2.607 1 16.7 48 HIS B N 1
ATOM 2775 C CA . HIS B 1 48 ? -9.445 62.688 4.035 1 16.7 48 HIS B CA 1
ATOM 2776 C C . HIS B 1 48 ? -9.859 61.469 4.836 1 16.7 48 HIS B C 1
ATOM 2778 O O . HIS B 1 48 ? -9.078 60.969 5.648 1 16.7 48 HIS B O 1
ATOM 2784 N N . ALA B 1 49 ? -11.211 61.312 5.277 1 18.5 49 ALA B N 1
ATOM 2785 C CA . ALA B 1 49 ? -11.562 61.5 6.684 1 18.5 49 ALA B CA 1
ATOM 2786 C C . ALA B 1 49 ? -11.469 60.188 7.457 1 18.5 49 ALA B C 1
ATOM 2788 O O . ALA B 1 49 ? -11.336 59.125 6.863 1 18.5 49 ALA B O 1
ATOM 2789 N N . VAL B 1 50 ? -12.586 59.906 8.25 1 18.86 50 VAL B N 1
ATOM 2790 C CA . VAL B 1 50 ? -12.844 59.844 9.688 1 18.86 50 VAL B CA 1
ATOM 2791 C C . VAL B 1 50 ? -12.773 58.406 10.172 1 18.86 50 VAL B C 1
ATOM 2793 O O . VAL B 1 50 ? -13.156 57.469 9.453 1 18.86 50 VAL B O 1
ATOM 2796 N N . VAL B 1 51 ? -12.164 58.219 11.344 1 18.08 51 VAL B N 1
ATOM 2797 C CA . VAL B 1 51 ? -11.484 57.219 12.156 1 18.08 51 VAL B CA 1
ATOM 2798 C C . VA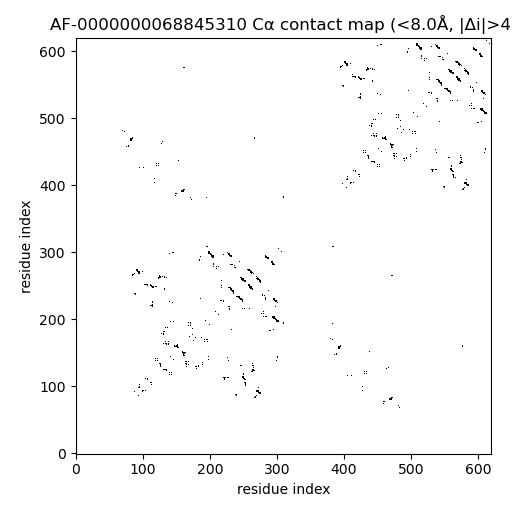L B 1 51 ? -12.5 56.219 12.68 1 18.08 51 VAL B C 1
ATOM 2800 O O . VAL B 1 51 ? -12.164 55.031 12.914 1 18.08 51 VAL B O 1
ATOM 2803 N N . GLN B 1 52 ? -13.82 56.531 12.852 1 19.81 52 GLN B N 1
ATOM 2804 C CA . GLN B 1 52 ? -14.195 56.219 14.227 1 19.81 52 GLN B CA 1
ATOM 2805 C C . GLN B 1 52 ? -14.297 54.719 14.445 1 19.81 52 GLN B C 1
ATOM 2807 O O . GLN B 1 52 ? -15.023 54.031 13.727 1 19.81 52 GLN B O 1
ATOM 2812 N N . PRO B 1 53 ? -13.281 54.062 15.07 1 17.19 53 PRO B N 1
ATOM 2813 C CA . PRO B 1 53 ? -13.055 52.625 15.094 1 17.19 53 PRO B CA 1
ATOM 2814 C C . PRO B 1 53 ? -14.117 51.875 15.898 1 17.19 53 PRO B C 1
ATOM 2816 O O . PRO B 1 53 ? -14.469 50.75 15.555 1 17.19 53 PRO B O 1
ATOM 2819 N N . SER B 1 54 ? -14.695 52.438 17 1 18.38 54 SER B N 1
ATOM 2820 C CA . SER B 1 54 ? -14.289 51.625 18.141 1 18.38 54 SER B CA 1
ATOM 2821 C C . SER B 1 54 ? -15.188 50.375 18.281 1 18.38 54 SER B C 1
ATOM 2823 O O . SER B 1 54 ? -14.891 49.469 19.062 1 18.38 54 SER B O 1
ATOM 2825 N N . PRO B 1 55 ? -16.406 50.219 17.625 1 20.73 55 PRO B N 1
ATOM 2826 C CA . PRO B 1 55 ? -17.328 49.594 18.547 1 20.73 55 PRO B CA 1
ATOM 2827 C C . PRO B 1 55 ? -16.953 48.125 18.859 1 20.73 55 PRO B C 1
ATOM 2829 O O . PRO B 1 55 ? -16.422 47.438 17.984 1 20.73 55 PRO B O 1
ATOM 2832 N N . GLY B 1 56 ? -16.656 47.75 20.156 1 19.75 56 GLY B N 1
ATOM 2833 C CA . GLY B 1 56 ? -16.219 46.625 20.922 1 19.75 56 GLY B CA 1
ATOM 2834 C C . GLY B 1 56 ? -17.188 45.438 20.859 1 19.75 56 GLY B C 1
ATOM 2835 O O . GLY B 1 56 ? -17.094 44.5 21.641 1 19.75 56 GLY B O 1
ATOM 2836 N N . SER B 1 57 ? -17.891 45.156 19.719 1 19.56 57 SER B N 1
ATOM 2837 C CA . SER B 1 57 ? -19 44.219 19.969 1 19.56 57 SER B CA 1
ATOM 2838 C C . SER B 1 57 ? -18.484 42.875 20.453 1 19.56 57 SER B C 1
ATOM 2840 O O . SER B 1 57 ? -17.594 42.281 19.859 1 19.56 57 SER B O 1
ATOM 2842 N N . VAL B 1 58 ? -18.812 42.531 21.688 1 23.33 58 VAL B N 1
ATOM 2843 C CA . VAL B 1 58 ? -18.656 41.406 22.625 1 23.33 58 VAL B CA 1
ATOM 2844 C C . VAL B 1 58 ? -19.234 40.125 22.016 1 23.33 58 VAL B C 1
ATOM 2846 O O . VAL B 1 58 ? -20.453 39.938 22.047 1 23.33 58 VAL B O 1
ATOM 2849 N N . ARG B 1 59 ? -19.172 39.75 20.766 1 23.64 59 ARG B N 1
ATOM 2850 C CA . ARG B 1 59 ? -19.938 38.562 20.422 1 23.64 59 ARG B CA 1
ATOM 2851 C C . ARG B 1 59 ? -19.312 37.312 21.031 1 23.64 59 ARG B C 1
ATOM 2853 O O . ARG B 1 59 ? -18.219 36.906 20.641 1 23.64 59 ARG B O 1
ATOM 2860 N N . SER B 1 60 ? -19.484 37.125 22.344 1 20.19 60 SER B N 1
ATOM 2861 C CA . SER B 1 60 ? -18.922 36.125 23.234 1 20.19 60 SER B CA 1
ATOM 2862 C C . SER B 1 60 ? -19.125 34.719 22.672 1 20.19 60 SER B C 1
ATOM 2864 O O . SER B 1 60 ? -18.172 33.938 22.5 1 20.19 60 SER B O 1
ATOM 2866 N N . ALA B 1 61 ? -19.875 33.781 23.703 1 25.19 61 ALA B N 1
ATOM 2867 C CA . ALA B 1 61 ? -19.734 32.438 24.281 1 25.19 61 ALA B CA 1
ATOM 2868 C C . ALA B 1 61 ? -20.422 31.375 23.406 1 25.19 61 ALA B C 1
ATOM 2870 O O . ALA B 1 61 ? -20.234 30.172 23.625 1 25.19 61 ALA B O 1
ATOM 2871 N N . SER B 1 62 ? -21.469 31.719 22.703 1 23.42 62 SER B N 1
ATOM 2872 C CA . SER B 1 62 ? -22.469 30.688 22.422 1 23.42 62 SER B CA 1
ATOM 2873 C C . SER B 1 62 ? -21.984 29.75 21.328 1 23.42 62 SER B C 1
ATOM 2875 O O . SER B 1 62 ? -22.609 28.703 21.078 1 23.42 62 SER B O 1
ATOM 2877 N N . GLU B 1 63 ? -21.156 30.125 20.328 1 27.31 63 GLU B N 1
ATOM 2878 C CA . GLU B 1 63 ? -21.172 29.328 19.109 1 27.31 63 GLU B CA 1
ATOM 2879 C C . GLU B 1 63 ? -20.344 28.047 19.25 1 27.31 63 GLU B C 1
ATOM 2881 O O . GLU B 1 63 ? -20.141 27.328 18.281 1 27.31 63 GLU B O 1
ATOM 2886 N N . LEU B 1 64 ? -19.703 27.844 20.406 1 29.98 64 LEU B N 1
ATOM 2887 C CA . LEU B 1 64 ? -18.891 26.641 20.516 1 29.98 64 LEU B CA 1
ATOM 2888 C C . LEU B 1 64 ? -19.781 25.406 20.703 1 29.98 64 LEU B C 1
ATOM 2890 O O . LEU B 1 64 ? -19.281 24.297 20.875 1 29.98 64 LEU B O 1
ATOM 2894 N N . SER B 1 65 ? -21.125 25.547 21.031 1 30.05 65 SER B N 1
ATOM 2895 C CA . SER B 1 65 ? -21.953 24.438 21.484 1 30.05 65 SER B CA 1
ATOM 2896 C C . SER B 1 65 ? -22.172 23.422 20.359 1 30.05 65 SER B C 1
ATOM 2898 O O . SER B 1 65 ? -22.797 22.375 20.578 1 30.05 65 SER B O 1
ATOM 2900 N N . SER B 1 66 ? -22.094 23.797 19.125 1 31.25 66 SER B N 1
ATOM 2901 C CA . SER B 1 66 ? -22.547 22.844 18.109 1 31.25 66 SER B CA 1
ATOM 2902 C C . SER B 1 66 ? -21.547 21.703 17.953 1 31.25 66 SER B C 1
ATOM 2904 O O . SER B 1 66 ? -21.719 20.844 17.078 1 31.25 66 SER B O 1
ATOM 2906 N N . ALA B 1 67 ? -20.422 21.688 18.531 1 34.84 67 ALA B N 1
ATOM 2907 C CA . ALA B 1 67 ? -19.484 20.578 18.516 1 34.84 67 ALA B CA 1
ATOM 2908 C C . ALA B 1 67 ? -20.047 19.359 19.234 1 34.84 67 ALA B C 1
ATOM 2910 O O . ALA B 1 67 ? -19.422 18.281 19.234 1 34.84 67 ALA B O 1
ATOM 2911 N N . SER B 1 68 ? -21.125 19.406 20.156 1 34.44 68 SER B N 1
ATOM 2912 C CA . SER B 1 68 ? -21.547 18.375 21.109 1 34.44 68 SER B CA 1
ATOM 2913 C C . SER B 1 68 ? -22.266 17.234 20.406 1 34.44 68 SER B C 1
ATOM 2915 O O . SER B 1 68 ? -22.406 16.141 20.953 1 34.44 68 SER B O 1
ATOM 2917 N N . GLN B 1 69 ? -23.109 17.516 19.422 1 34.28 69 GLN B N 1
ATOM 2918 C CA . GLN B 1 69 ? -24.031 16.438 19.062 1 34.28 69 GLN B CA 1
ATOM 2919 C C . GLN B 1 69 ? -23.312 15.375 18.234 1 34.28 69 GLN B C 1
ATOM 2921 O O . GLN B 1 69 ? -23.875 14.875 17.25 1 34.28 69 GLN B O 1
ATOM 2926 N N . CYS B 1 70 ? -22 15.414 18.078 1 40.72 70 CYS B N 1
ATOM 2927 C CA . CYS B 1 70 ? -21.547 14.188 17.422 1 40.72 70 CYS B CA 1
ATOM 2928 C C . CYS B 1 70 ? -22.188 12.969 18.062 1 40.72 70 CYS B C 1
ATOM 2930 O O . CYS B 1 70 ? -21.984 12.695 19.25 1 40.72 70 CYS B O 1
ATOM 2932 N N . GLU B 1 71 ? -23.438 12.68 17.734 1 38.31 71 GLU B N 1
ATOM 2933 C CA . GLU B 1 71 ? -24.031 11.43 18.203 1 38.31 71 GLU B CA 1
ATOM 2934 C C . GLU B 1 71 ? -22.969 10.367 18.438 1 38.31 71 GLU B C 1
ATOM 2936 O O . GLU B 1 71 ? -22.156 10.086 17.562 1 38.31 71 GLU B O 1
ATOM 2941 N N . ARG B 1 72 ? -22.5 10.328 19.594 1 40.47 72 ARG B N 1
ATOM 2942 C CA . ARG B 1 72 ? -21.688 9.164 19.953 1 40.47 72 ARG B CA 1
ATOM 2943 C C . ARG B 1 72 ? -22.125 7.938 19.156 1 40.47 72 ARG B C 1
ATOM 2945 O O . ARG B 1 72 ? -23.25 7.48 19.281 1 40.47 72 ARG B O 1
ATOM 2952 N N . VAL B 1 73 ? -21.625 7.77 18.047 1 42.28 73 VAL B N 1
ATOM 2953 C CA . VAL B 1 73 ? -21.906 6.48 17.422 1 42.28 73 VAL B CA 1
ATOM 2954 C C . VAL B 1 73 ? -22.031 5.406 18.5 1 42.28 73 VAL B C 1
ATOM 2956 O O . VAL B 1 73 ? -21.062 5.121 19.219 1 42.28 73 VAL B O 1
ATOM 2959 N N . GLU B 1 74 ? -23.016 5.395 19.297 1 43.09 74 GLU B N 1
ATOM 2960 C CA . GLU B 1 74 ? -23.281 4.25 20.156 1 43.09 74 GLU B CA 1
ATOM 2961 C C . GLU B 1 74 ? -22.531 3.014 19.688 1 43.09 74 GLU B C 1
ATOM 2963 O O . GLU B 1 74 ? -22.625 2.615 18.531 1 43.09 74 GLU B O 1
ATOM 2968 N N . ARG B 1 75 ? -21.281 2.875 20.109 1 49.59 75 ARG B N 1
ATOM 2969 C CA . ARG B 1 75 ? -20.578 1.634 19.812 1 49.59 75 ARG B CA 1
ATOM 2970 C C . ARG B 1 75 ? -21.531 0.458 19.719 1 49.59 75 ARG B C 1
ATOM 2972 O O . ARG B 1 75 ? -22.047 -0.003 20.75 1 49.59 75 ARG B O 1
ATOM 2979 N N . GLU B 1 76 ? -22.328 0.478 18.719 1 56.81 76 GLU B N 1
ATOM 2980 C CA . GLU B 1 76 ? -23.297 -0.516 18.266 1 56.81 76 GLU B CA 1
ATOM 2981 C C . GLU B 1 76 ? -22.766 -1.933 18.438 1 56.81 76 GLU B C 1
ATOM 2983 O O . GLU B 1 76 ? -21.547 -2.139 18.469 1 56.81 76 GLU B O 1
ATOM 2988 N N . ARG B 1 77 ? -23.453 -2.852 18.969 1 72.44 77 ARG B N 1
ATOM 2989 C CA . ARG B 1 77 ? -23.25 -4.297 18.922 1 72.44 77 ARG B CA 1
ATOM 2990 C C . ARG B 1 77 ? -22.531 -4.715 17.641 1 72.44 77 ARG B C 1
ATOM 2992 O O . ARG B 1 77 ? -22.797 -4.172 16.578 1 72.44 77 ARG B O 1
ATOM 2999 N N . LEU B 1 78 ? -21.406 -5.398 17.922 1 81.44 78 LEU B N 1
ATOM 3000 C CA . LEU B 1 78 ? -20.703 -5.953 16.766 1 81.44 78 LEU B CA 1
ATOM 3001 C C . LEU B 1 78 ? -21.688 -6.609 15.797 1 81.44 78 LEU B C 1
ATOM 3003 O O . LEU B 1 78 ? -22.656 -7.242 16.219 1 81.44 78 LEU B O 1
ATOM 3007 N N . PRO B 1 79 ? -21.469 -6.32 14.555 1 82.25 79 PRO B N 1
ATOM 3008 C CA . PRO B 1 79 ? -22.312 -7.051 13.594 1 82.25 79 PRO B CA 1
ATOM 3009 C C . PRO B 1 79 ? -22.188 -8.562 13.75 1 82.25 79 PRO B C 1
ATOM 3011 O O . PRO B 1 79 ? -21.109 -9.078 14.047 1 82.25 79 PRO B O 1
ATOM 3014 N N . PRO B 1 80 ? -23.328 -9.188 13.695 1 79.5 80 PRO B N 1
ATOM 3015 C CA . PRO B 1 80 ? -23.281 -10.648 13.797 1 79.5 80 PRO B CA 1
ATOM 3016 C C . PRO B 1 80 ? -22.406 -11.281 12.719 1 79.5 80 PRO B C 1
ATOM 3018 O O . PRO B 1 80 ? -22.344 -10.781 11.602 1 79.5 80 PRO B O 1
ATOM 3021 N N . LYS B 1 81 ? -21.734 -12.312 13.047 1 82.81 81 LYS B N 1
ATOM 3022 C CA . LYS B 1 81 ? -20.891 -13.117 12.148 1 82.81 81 LYS B CA 1
ATOM 3023 C C . LYS B 1 81 ? -19.875 -12.25 11.422 1 82.81 81 LYS B C 1
ATOM 3025 O O . LYS B 1 81 ? -19.922 -12.125 10.203 1 82.81 81 LYS B O 1
ATOM 3030 N N . SER B 1 82 ? -19.078 -11.555 12.078 1 88.38 82 SER B N 1
ATOM 3031 C CA . SER B 1 82 ? -18.031 -10.711 11.5 1 88.38 82 SER B CA 1
ATOM 3032 C C . SER B 1 82 ? -16.672 -11.047 12.094 1 88.38 82 SER B C 1
ATOM 3034 O O . SER B 1 82 ? -16.578 -11.625 13.172 1 88.38 82 SER B O 1
ATOM 3036 N N . VAL B 1 83 ? -15.617 -10.812 11.344 1 90.38 83 VAL B N 1
ATOM 3037 C CA . VAL B 1 83 ? -14.25 -11.148 11.719 1 90.38 83 VAL B CA 1
ATOM 3038 C C . VAL B 1 83 ? -13.352 -9.93 11.539 1 90.38 83 VAL B C 1
ATOM 3040 O O . VAL B 1 83 ? -13.398 -9.266 10.5 1 90.38 83 VAL B O 1
ATOM 3043 N N . PHE B 1 84 ? -12.68 -9.625 12.617 1 92.19 84 PHE B N 1
ATOM 3044 C CA . PHE B 1 84 ? -11.656 -8.586 12.539 1 92.19 84 PHE B CA 1
ATOM 3045 C C . PHE B 1 84 ? -10.273 -9.211 12.359 1 92.19 84 PHE B C 1
ATOM 3047 O O . PHE B 1 84 ? -9.695 -9.734 13.312 1 92.19 84 PHE B O 1
ATOM 3054 N N . ARG B 1 85 ? -9.781 -9.367 11.156 1 88.31 85 ARG B N 1
ATOM 3055 C CA . ARG B 1 85 ? -8.477 -9.898 10.773 1 88.31 85 ARG B CA 1
ATOM 3056 C C . ARG B 1 85 ? -8.258 -11.297 11.344 1 88.31 85 ARG B C 1
ATOM 3058 O O . ARG B 1 85 ? -9.047 -11.758 12.164 1 88.31 85 ARG B O 1
ATOM 3065 N N . ARG B 1 86 ? -7.277 -11.938 10.852 1 92.06 86 ARG B N 1
ATOM 3066 C CA . ARG B 1 86 ? -6.883 -13.266 11.305 1 92.06 86 ARG B CA 1
ATOM 3067 C C . ARG B 1 86 ? -5.41 -13.297 11.695 1 92.06 86 ARG B C 1
ATOM 3069 O O . ARG B 1 86 ? -4.605 -12.531 11.164 1 92.06 86 ARG B O 1
ATOM 3076 N N . GLN B 1 87 ? -5.18 -14.18 12.555 1 93.19 87 GLN B N 1
ATOM 3077 C CA . GLN B 1 87 ? -3.791 -14.375 12.961 1 93.19 87 GLN B CA 1
ATOM 3078 C C . GLN B 1 87 ? -3.027 -15.195 11.93 1 93.19 87 GLN B C 1
ATOM 3080 O O . GLN B 1 87 ? -3.533 -16.203 11.43 1 93.19 87 GLN B O 1
ATOM 3085 N N . LEU B 1 88 ? -1.878 -14.742 11.609 1 96.19 88 LEU B N 1
ATOM 3086 C CA . LEU B 1 88 ? -1.018 -15.477 10.688 1 96.19 88 LEU B CA 1
ATOM 3087 C C . LEU B 1 88 ? -0.566 -16.797 11.305 1 96.19 88 LEU B C 1
ATOM 3089 O O . LEU B 1 88 ? -0.026 -16.812 12.414 1 96.19 88 LEU B O 1
ATOM 3093 N N . PRO B 1 89 ? -0.742 -17.891 10.656 1 96.25 89 PRO B N 1
ATOM 3094 C CA . PRO B 1 89 ? -0.297 -19.172 11.203 1 96.25 89 PRO B CA 1
ATOM 3095 C C . PRO B 1 89 ? 1.221 -19.344 11.18 1 96.25 89 PRO B C 1
ATOM 3097 O O . PRO B 1 89 ? 1.878 -18.859 10.25 1 96.25 89 PRO B O 1
ATOM 3100 N N . ALA B 1 90 ? 1.701 -20.016 12.172 1 91.88 90 ALA B N 1
ATOM 3101 C CA . ALA B 1 90 ? 3.104 -20.422 12.117 1 91.88 90 ALA B CA 1
ATOM 3102 C C . ALA B 1 90 ? 3.361 -21.375 10.953 1 91.88 90 ALA B C 1
ATOM 3104 O O . ALA B 1 90 ? 2.504 -22.188 10.609 1 91.88 90 ALA B O 1
ATOM 3105 N N . PRO B 1 91 ? 4.504 -21.328 10.297 1 95.19 91 PRO B N 1
ATOM 3106 C CA . PRO B 1 91 ? 5.691 -20.547 10.625 1 95.19 91 PRO B CA 1
ATOM 3107 C C . PRO B 1 91 ? 5.758 -19.234 9.844 1 95.19 91 PRO B C 1
ATOM 3109 O O . PRO B 1 91 ? 6.848 -18.688 9.641 1 95.19 91 PRO B O 1
ATOM 3112 N N . LEU B 1 92 ? 4.68 -18.812 9.305 1 98.38 92 LEU B N 1
ATOM 3113 C CA . LEU B 1 92 ? 4.66 -17.547 8.586 1 98.38 92 LEU B CA 1
ATOM 3114 C C . LEU B 1 92 ? 5.016 -16.391 9.523 1 98.38 92 LEU B C 1
ATOM 3116 O O . LEU B 1 92 ? 4.586 -16.359 10.672 1 98.38 92 LEU B O 1
ATOM 3120 N N . VAL B 1 93 ? 5.84 -15.508 9.031 1 98.69 93 VAL B N 1
ATOM 3121 C CA . VAL B 1 93 ? 6.32 -14.391 9.844 1 98.69 93 VAL B CA 1
ATOM 3122 C C . VAL B 1 93 ? 5.754 -13.078 9.312 1 98.69 93 VAL B C 1
ATOM 3124 O O . VAL B 1 93 ? 6 -12.71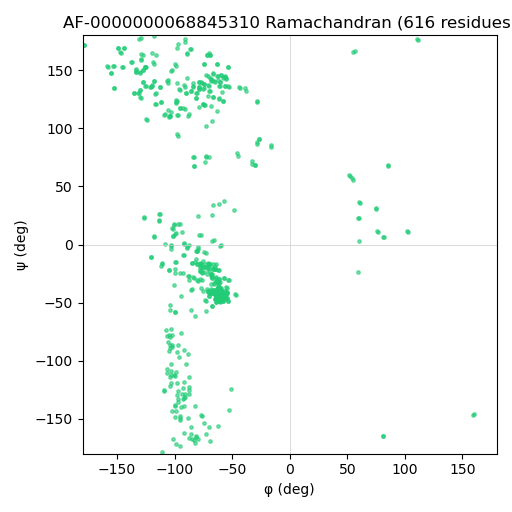1 8.164 1 98.69 93 VAL B O 1
ATOM 3127 N N . ALA B 1 94 ? 5.082 -12.391 10.133 1 98.44 94 ALA B N 1
ATOM 3128 C CA . ALA B 1 94 ? 4.453 -11.133 9.734 1 98.44 94 ALA B CA 1
ATOM 3129 C C . ALA B 1 94 ? 5.5 -10.086 9.367 1 98.44 94 ALA B C 1
ATOM 3131 O O . ALA B 1 94 ? 6.531 -9.969 10.039 1 98.44 94 ALA B O 1
ATOM 3132 N N . PHE B 1 95 ? 5.285 -9.32 8.367 1 98.44 95 PHE B N 1
ATOM 3133 C CA . PHE B 1 95 ? 6.168 -8.297 7.816 1 98.44 95 PHE B CA 1
ATOM 3134 C C . PHE B 1 95 ? 6.59 -7.305 8.898 1 98.44 95 PHE B C 1
ATOM 3136 O O . PHE B 1 95 ? 7.773 -7.004 9.039 1 98.44 95 PHE B O 1
ATOM 3143 N N . SER B 1 96 ? 5.637 -6.84 9.703 1 96.75 96 SER B N 1
ATOM 3144 C CA . SER B 1 96 ? 5.898 -5.754 10.641 1 96.75 96 SER B CA 1
ATOM 3145 C C . SER B 1 96 ? 6.324 -6.297 12.008 1 96.75 96 SER B C 1
ATOM 3147 O O . SER B 1 96 ? 6.539 -5.531 12.945 1 96.75 96 SER B O 1
ATOM 3149 N N . SER B 1 97 ? 6.434 -7.637 12.203 1 96.88 97 SER B N 1
ATOM 3150 C CA . SER B 1 97 ? 6.961 -8.219 13.43 1 96.88 97 SER B CA 1
ATOM 3151 C C . SER B 1 97 ? 8.453 -7.949 13.578 1 96.88 97 SER B C 1
ATOM 3153 O O . SER B 1 97 ? 9.125 -7.59 12.609 1 96.88 97 SER B O 1
ATOM 3155 N N . PRO B 1 98 ? 8.969 -8.117 14.797 1 96.5 98 PRO B N 1
ATOM 3156 C CA . PRO B 1 98 ? 10.406 -7.934 14.969 1 96.5 98 PRO B CA 1
ATOM 3157 C C . PRO B 1 98 ? 11.234 -8.828 14.047 1 96.5 98 PRO B C 1
ATOM 3159 O O . PRO B 1 98 ? 12.18 -8.359 13.414 1 96.5 98 PRO B O 1
ATOM 3162 N N . GLN B 1 99 ? 10.844 -10.078 13.914 1 98.31 99 GLN B N 1
ATOM 3163 C CA . GLN B 1 99 ? 11.555 -10.977 13.023 1 98.31 99 GLN B CA 1
ATOM 3164 C C . GLN B 1 99 ? 11.367 -10.57 11.562 1 98.31 99 GLN B C 1
ATOM 3166 O O . GLN B 1 99 ? 12.312 -10.641 10.766 1 98.31 99 GLN B O 1
ATOM 3171 N N . GLY B 1 100 ? 10.148 -10.164 11.211 1 98.44 100 GLY B N 1
ATOM 3172 C CA . GLY B 1 100 ? 9.898 -9.719 9.852 1 98.44 100 GLY B CA 1
ATOM 3173 C C . GLY B 1 100 ? 10.75 -8.523 9.453 1 98.44 100 GLY B C 1
ATOM 3174 O O . GLY B 1 100 ? 11.25 -8.453 8.328 1 98.44 100 GLY B O 1
ATOM 3175 N N . ARG B 1 101 ? 10.922 -7.629 10.383 1 97.5 101 ARG B N 1
ATOM 3176 C CA . ARG B 1 101 ? 11.742 -6.445 10.156 1 97.5 101 ARG B CA 1
ATOM 3177 C C . ARG B 1 101 ? 13.211 -6.816 10.008 1 97.5 101 ARG B C 1
ATOM 3179 O O . ARG B 1 101 ? 13.922 -6.234 9.188 1 97.5 101 ARG B O 1
ATOM 3186 N N . ARG B 1 102 ? 13.641 -7.75 10.781 1 98.06 102 ARG B N 1
ATOM 3187 C CA . ARG B 1 102 ? 15.016 -8.219 10.672 1 98.06 102 ARG B CA 1
ATOM 3188 C C . ARG B 1 102 ? 15.258 -8.883 9.32 1 98.06 102 ARG B C 1
ATOM 3190 O O . ARG B 1 102 ? 16.281 -8.625 8.672 1 98.06 102 ARG B O 1
ATOM 3197 N N . ASN B 1 103 ? 14.305 -9.781 8.945 1 98.69 103 ASN B N 1
ATOM 3198 C CA . ASN B 1 103 ? 14.414 -10.391 7.621 1 98.69 103 ASN B CA 1
ATOM 3199 C C . ASN B 1 103 ? 14.516 -9.336 6.523 1 98.69 103 ASN B C 1
ATOM 3201 O O . ASN B 1 103 ? 15.328 -9.469 5.605 1 98.69 103 ASN B O 1
ATOM 3205 N N . PHE B 1 104 ? 13.734 -8.336 6.684 1 98.69 104 PHE B N 1
ATOM 3206 C CA . PHE B 1 104 ? 13.688 -7.262 5.703 1 98.69 104 PHE B CA 1
ATOM 3207 C C . PHE B 1 104 ? 15.031 -6.543 5.629 1 98.69 104 PHE B C 1
ATOM 3209 O O . PHE B 1 104 ? 15.562 -6.324 4.539 1 98.69 104 PHE B O 1
ATOM 3216 N N . ALA B 1 105 ? 15.531 -6.176 6.746 1 97.56 105 ALA B N 1
ATOM 3217 C CA . ALA B 1 105 ? 16.797 -5.457 6.812 1 97.56 105 ALA B CA 1
ATOM 3218 C C . ALA B 1 105 ? 17.938 -6.281 6.211 1 97.56 105 ALA B C 1
ATOM 3220 O O . ALA B 1 105 ? 18.75 -5.762 5.449 1 97.56 105 ALA B O 1
ATOM 3221 N N . GLU B 1 106 ? 17.938 -7.52 6.512 1 98.25 106 GLU B N 1
ATOM 3222 C CA . GLU B 1 106 ? 18.984 -8.406 6.016 1 98.25 106 GLU B CA 1
ATOM 3223 C C . GLU B 1 106 ? 18.859 -8.633 4.512 1 98.25 106 GLU B C 1
ATOM 3225 O O . GLU B 1 106 ? 19.844 -8.648 3.785 1 98.25 106 GLU B O 1
ATOM 3230 N N . ALA B 1 107 ? 17.625 -8.797 4.078 1 98.5 107 ALA B N 1
ATOM 3231 C CA . ALA B 1 107 ? 17.391 -8.945 2.645 1 98.5 107 ALA B CA 1
ATOM 3232 C C . ALA B 1 107 ? 17.781 -7.684 1.885 1 98.5 107 ALA B C 1
ATOM 3234 O O . ALA B 1 107 ? 18.328 -7.762 0.784 1 98.5 107 ALA B O 1
ATOM 3235 N N . MET B 1 108 ? 17.438 -6.559 2.465 1 96.69 108 MET B N 1
ATOM 3236 C CA . MET B 1 108 ? 17.797 -5.285 1.845 1 96.69 108 MET B CA 1
ATOM 3237 C C . MET B 1 108 ? 19.312 -5.152 1.704 1 96.69 108 MET B C 1
ATOM 3239 O O . MET B 1 108 ? 19.812 -4.762 0.647 1 96.69 108 MET B O 1
ATOM 3243 N N . ALA B 1 109 ? 20.016 -5.469 2.746 1 95.62 109 ALA B N 1
ATOM 3244 C CA . ALA B 1 109 ? 21.469 -5.391 2.742 1 95.62 109 ALA B CA 1
ATOM 3245 C C . ALA B 1 109 ? 22.062 -6.328 1.697 1 95.62 109 ALA B C 1
ATOM 3247 O O . ALA B 1 109 ? 23.109 -6.035 1.115 1 95.62 109 ALA B O 1
ATOM 3248 N N . ALA B 1 110 ? 21.375 -7.414 1.432 1 96.88 110 ALA B N 1
ATOM 3249 C CA . ALA B 1 110 ? 21.859 -8.414 0.49 1 96.88 110 ALA B CA 1
ATOM 3250 C C . ALA B 1 110 ? 21.406 -8.109 -0.931 1 96.88 110 ALA B C 1
ATOM 3252 O O . ALA B 1 110 ? 21.703 -8.852 -1.866 1 96.88 110 ALA B O 1
ATOM 3253 N N . GLY B 1 111 ? 20.609 -7.047 -1.127 1 96.06 111 GLY B N 1
ATOM 3254 C CA . GLY B 1 111 ? 20.125 -6.68 -2.447 1 96.06 111 GLY B CA 1
ATOM 3255 C C . GLY B 1 111 ? 19.016 -7.59 -2.949 1 96.06 111 GLY B C 1
ATOM 3256 O O . GLY B 1 111 ? 18.891 -7.816 -4.152 1 96.06 111 GLY B O 1
ATOM 3257 N N . GLN B 1 112 ? 18.234 -8.109 -2.08 1 97.75 112 GLN B N 1
ATOM 3258 C CA . GLN B 1 112 ? 17.234 -9.094 -2.449 1 97.75 112 GLN B CA 1
ATOM 3259 C C . GLN B 1 112 ? 15.828 -8.547 -2.258 1 97.75 112 GLN B C 1
ATOM 3261 O O . GLN B 1 112 ? 14.891 -9.305 -1.977 1 97.75 112 GLN B O 1
ATOM 3266 N N . LEU B 1 113 ? 15.703 -7.188 -2.336 1 97.75 113 LEU B N 1
ATOM 3267 C CA . LEU B 1 113 ? 14.422 -6.512 -2.188 1 97.75 113 LEU B CA 1
ATOM 3268 C C . LEU B 1 113 ? 14.148 -5.586 -3.371 1 97.75 113 LEU B C 1
ATOM 3270 O O . LEU B 1 113 ? 13.359 -4.648 -3.264 1 97.75 113 LEU B O 1
ATOM 3274 N N . GLU B 1 114 ? 14.773 -5.848 -4.5 1 96.81 114 GLU B N 1
ATOM 3275 C CA . GLU B 1 114 ? 14.688 -4.945 -5.645 1 96.81 114 GLU B CA 1
ATOM 3276 C C . GLU B 1 114 ? 13.234 -4.691 -6.043 1 96.81 114 GLU B C 1
ATOM 3278 O O . GLU B 1 114 ? 12.852 -3.551 -6.309 1 96.81 114 GLU B O 1
ATOM 3283 N N . PRO B 1 115 ? 12.414 -5.734 -6.055 1 97.88 115 PRO B N 1
ATOM 3284 C CA . PRO B 1 115 ? 11.039 -5.453 -6.492 1 97.88 115 PRO B CA 1
ATOM 3285 C C . PRO B 1 115 ? 10.203 -4.793 -5.398 1 97.88 115 PRO B C 1
ATOM 3287 O O . PRO B 1 115 ? 9.109 -4.293 -5.676 1 97.88 115 PRO B O 1
ATOM 3290 N N . TYR B 1 116 ? 10.656 -4.855 -4.148 1 98.25 116 TYR B N 1
ATOM 3291 C CA . TYR B 1 116 ? 9.836 -4.383 -3.039 1 98.25 116 TYR B CA 1
ATOM 3292 C C . TYR B 1 116 ? 9.453 -2.922 -3.229 1 98.25 116 TYR B C 1
ATOM 3294 O O . TYR B 1 116 ? 8.297 -2.547 -3.025 1 98.25 116 TYR B O 1
ATOM 3302 N N . PHE B 1 117 ? 10.359 -2.098 -3.605 1 97.62 117 PHE B N 1
ATOM 3303 C CA . PHE B 1 117 ? 10.18 -0.651 -3.564 1 97.62 117 PHE B CA 1
ATOM 3304 C C . PHE B 1 117 ? 9.133 -0.212 -4.582 1 97.62 117 PHE B C 1
ATOM 3306 O O . PHE B 1 117 ? 8.117 0.388 -4.219 1 97.62 117 PHE B O 1
ATOM 3313 N N . PRO B 1 118 ? 9.281 -0.595 -5.824 1 97.19 118 PRO B N 1
ATOM 3314 C CA . PRO B 1 118 ? 8.211 -0.204 -6.738 1 97.19 118 PRO B CA 1
ATOM 3315 C C . PRO B 1 118 ? 6.879 -0.881 -6.406 1 97.19 118 PRO B C 1
ATOM 3317 O O . PRO B 1 118 ? 5.816 -0.28 -6.578 1 97.19 118 PRO B O 1
ATOM 3320 N N . LEU B 1 119 ? 6.852 -2.082 -5.922 1 98.06 119 LEU B N 1
ATOM 3321 C CA . LEU B 1 119 ? 5.617 -2.785 -5.598 1 98.06 119 LEU B CA 1
ATOM 3322 C C . LEU B 1 119 ? 4.934 -2.152 -4.387 1 98.06 119 LEU B C 1
ATOM 3324 O O . LEU B 1 119 ? 3.705 -2.033 -4.355 1 98.06 119 LEU B O 1
ATOM 3328 N N . SER B 1 120 ? 5.719 -1.792 -3.396 1 97.62 120 SER B N 1
ATOM 3329 C CA . SER B 1 120 ? 5.137 -1.225 -2.184 1 97.62 120 SER B CA 1
ATOM 3330 C C . SER B 1 120 ? 4.453 0.109 -2.471 1 97.62 120 SER B C 1
ATOM 3332 O O . SER B 1 120 ? 3.477 0.466 -1.81 1 97.62 120 SER B O 1
ATOM 3334 N N . GLU B 1 121 ? 4.91 0.832 -3.475 1 96.75 121 GLU B N 1
ATOM 3335 C CA . GLU B 1 121 ? 4.27 2.08 -3.879 1 96.75 121 GLU B CA 1
ATOM 3336 C C . GLU B 1 121 ? 2.865 1.829 -4.418 1 96.75 121 GLU B C 1
ATOM 3338 O O . GLU B 1 121 ? 2.031 2.736 -4.441 1 96.75 121 GLU B O 1
ATOM 3343 N N . GLN B 1 122 ? 2.703 0.615 -4.812 1 96.31 122 GLN B N 1
ATOM 3344 C CA . GLN B 1 122 ? 1.452 0.277 -5.48 1 96.31 122 GLN B CA 1
ATOM 3345 C C . GLN B 1 122 ? 0.667 -0.764 -4.691 1 96.31 122 GLN B C 1
ATOM 3347 O O . GLN B 1 122 ? -0.295 -1.343 -5.199 1 96.31 122 GLN B O 1
ATOM 3352 N N . PHE B 1 123 ? 1.164 -1.056 -3.51 1 96.62 123 PHE B N 1
ATOM 3353 C CA . PHE B 1 123 ? 0.522 -2.062 -2.672 1 96.62 123 PHE B CA 1
ATOM 3354 C C . PHE B 1 123 ? -0.901 -1.646 -2.32 1 96.62 123 PHE B C 1
ATOM 3356 O O . PHE B 1 123 ? -1.13 -0.522 -1.865 1 96.62 123 PHE B O 1
ATOM 3363 N N . VAL B 1 124 ? -1.848 -2.557 -2.631 1 93.38 124 VAL B N 1
ATOM 3364 C CA . VAL B 1 124 ? -3.24 -2.174 -2.428 1 93.38 124 VAL B CA 1
ATOM 3365 C C . VAL B 1 124 ? -4.047 -3.387 -1.968 1 93.38 124 VAL B C 1
ATOM 3367 O O . VAL B 1 124 ? -3.678 -4.527 -2.246 1 93.38 124 VAL B O 1
ATOM 3370 N N . THR B 1 125 ? -5.066 -3.061 -1.26 1 93.25 125 THR B N 1
ATOM 3371 C CA . THR B 1 125 ? -6.004 -4.086 -0.813 1 93.25 125 THR B CA 1
ATOM 3372 C C . THR B 1 125 ? -6.957 -4.477 -1.939 1 93.25 125 THR B C 1
ATOM 3374 O O . THR B 1 125 ? -7.5 -3.607 -2.629 1 93.25 125 THR B O 1
ATOM 3377 N N . GLN B 1 126 ? -7.137 -5.754 -2.066 1 92.5 126 GLN B N 1
ATOM 3378 C CA . GLN B 1 126 ? -8.102 -6.176 -3.076 1 92.5 126 GLN B CA 1
ATOM 3379 C C . GLN B 1 126 ? -9.484 -5.598 -2.791 1 92.5 126 GLN B C 1
ATOM 3381 O O . GLN B 1 126 ? -9.906 -5.52 -1.636 1 92.5 126 GLN B O 1
ATOM 3386 N N . ASP B 1 127 ? -10.188 -5.305 -3.828 1 85.06 127 ASP B N 1
ATOM 3387 C CA . ASP B 1 127 ? -11.453 -4.586 -3.729 1 85.06 127 ASP B CA 1
ATOM 3388 C C . ASP B 1 127 ? -12.586 -5.523 -3.328 1 85.06 127 ASP B C 1
ATOM 3390 O O . ASP B 1 127 ? -13.586 -5.09 -2.754 1 85.06 127 ASP B O 1
ATOM 3394 N N . GLU B 1 128 ? -12.516 -6.727 -3.715 1 84 128 GLU B N 1
ATOM 3395 C CA . GLU B 1 128 ? -13.492 -7.77 -3.408 1 84 128 GLU B CA 1
ATOM 3396 C C . GLU B 1 128 ? -12.797 -9.078 -3.037 1 84 128 GLU B C 1
ATOM 3398 O O . GLU B 1 128 ? -11.656 -9.32 -3.434 1 84 128 GLU B O 1
ATOM 3403 N N . PRO B 1 129 ? -13.43 -9.922 -2.346 1 83.12 129 PRO B N 1
ATOM 3404 C CA . PRO B 1 129 ? -12.805 -11.156 -1.88 1 83.12 129 PRO B CA 1
ATOM 3405 C C . PRO B 1 129 ? -12.25 -12.008 -3.023 1 83.12 129 PRO B C 1
ATOM 3407 O O . PRO B 1 129 ? -11.281 -12.75 -2.834 1 83.12 129 PRO B O 1
ATOM 3410 N N . THR B 1 130 ? -12.828 -11.922 -4.211 1 88.5 130 THR B N 1
ATOM 3411 C CA . THR B 1 130 ? -12.414 -12.766 -5.324 1 88.5 130 THR B CA 1
ATOM 3412 C C . THR B 1 130 ? -11.477 -12.008 -6.262 1 88.5 130 THR B C 1
ATOM 3414 O O . THR B 1 130 ? -11.125 -12.508 -7.328 1 88.5 130 THR B O 1
ATOM 3417 N N . PHE B 1 131 ? -11 -10.766 -5.867 1 92.62 131 PHE B N 1
ATOM 3418 C CA . PHE B 1 131 ? -10.297 -9.891 -6.797 1 92.62 131 PHE B CA 1
ATOM 3419 C C . PHE B 1 131 ? -8.789 -9.977 -6.582 1 92.62 131 PHE B C 1
ATOM 3421 O O . PHE B 1 131 ? -8.039 -9.125 -7.062 1 92.62 131 PHE B O 1
ATOM 3428 N N . CYS B 1 132 ? -8.328 -11.016 -5.902 1 96.38 132 CYS B N 1
ATOM 3429 C CA . CYS B 1 132 ? -6.898 -11.062 -5.617 1 96.38 132 CYS B CA 1
ATOM 3430 C C . CYS B 1 132 ? -6.082 -11.078 -6.902 1 96.38 132 CYS B C 1
ATOM 3432 O O . CYS B 1 132 ? -5.031 -10.445 -6.984 1 96.38 132 CYS B O 1
ATOM 3434 N N . GLY B 1 133 ? -6.562 -11.836 -7.914 1 96.44 133 GLY B N 1
ATOM 3435 C CA . GLY B 1 133 ? -5.859 -11.852 -9.188 1 96.44 133 GLY B CA 1
ATOM 3436 C C . GLY B 1 133 ? -5.84 -10.5 -9.875 1 96.44 133 GLY B C 1
ATOM 3437 O O . GLY B 1 133 ? -4.789 -10.039 -10.328 1 96.44 133 GLY B O 1
ATOM 3438 N N . LEU B 1 134 ? -7 -9.852 -9.969 1 95.62 134 LEU B N 1
ATOM 3439 C CA . LEU B 1 134 ? -7.105 -8.531 -10.594 1 95.62 134 LEU B CA 1
ATOM 3440 C C . LEU B 1 134 ? -6.246 -7.512 -9.859 1 95.62 134 LEU B C 1
ATOM 3442 O O . LEU B 1 134 ? -5.488 -6.766 -10.484 1 95.62 134 LEU B O 1
ATOM 3446 N N . THR B 1 135 ? -6.352 -7.492 -8.555 1 96.94 135 THR B N 1
ATOM 3447 C CA . THR B 1 135 ? -5.641 -6.512 -7.738 1 96.94 135 THR B CA 1
ATOM 3448 C C . THR B 1 135 ? -4.133 -6.703 -7.852 1 96.94 135 THR B C 1
ATOM 3450 O O . THR B 1 135 ? -3.383 -5.73 -7.961 1 96.94 135 THR B O 1
ATOM 3453 N N . THR B 1 136 ? -3.729 -7.945 -7.82 1 98.44 136 THR B N 1
ATOM 3454 C CA . THR B 1 136 ? -2.314 -8.258 -8 1 98.44 136 THR B CA 1
ATOM 3455 C C . THR B 1 136 ? -1.809 -7.715 -9.336 1 98.44 136 THR B C 1
ATOM 3457 O O . THR B 1 136 ? -0.744 -7.098 -9.398 1 98.44 136 THR B O 1
ATOM 3460 N N . LEU B 1 137 ? -2.584 -7.973 -10.344 1 97.12 137 LEU B N 1
ATOM 3461 C CA . LEU B 1 137 ? -2.186 -7.5 -11.664 1 97.12 137 LEU B CA 1
ATOM 3462 C C . LEU B 1 137 ? -2.15 -5.977 -11.711 1 97.12 137 LEU B C 1
ATOM 3464 O O . LEU B 1 137 ? -1.217 -5.391 -12.266 1 97.12 137 LEU B O 1
ATOM 3468 N N . THR B 1 138 ? -3.143 -5.348 -11.156 1 96.5 138 THR B N 1
ATOM 3469 C CA . THR B 1 138 ? -3.18 -3.893 -11.062 1 96.5 138 THR B CA 1
ATOM 3470 C C . THR B 1 138 ? -1.911 -3.357 -10.406 1 96.5 138 THR B C 1
ATOM 3472 O O . THR B 1 138 ? -1.289 -2.424 -10.922 1 96.5 138 THR B O 1
ATOM 3475 N N . MET B 1 139 ? -1.54 -3.924 -9.305 1 97.25 139 MET B N 1
ATOM 3476 C CA . MET B 1 139 ? -0.324 -3.545 -8.594 1 97.25 139 MET B CA 1
ATOM 3477 C C . MET B 1 139 ? 0.896 -3.658 -9.5 1 97.25 139 MET B C 1
ATOM 3479 O O . MET B 1 139 ? 1.721 -2.744 -9.555 1 97.25 139 MET B O 1
ATOM 3483 N N . VAL B 1 140 ? 0.973 -4.734 -10.188 1 98.38 140 VAL B N 1
ATOM 3484 C CA . VAL B 1 140 ? 2.143 -5.02 -11.016 1 98.38 140 VAL B CA 1
ATOM 3485 C C . VAL B 1 140 ? 2.174 -4.07 -12.211 1 98.38 140 VAL B C 1
ATOM 3487 O O . VAL B 1 140 ? 3.225 -3.527 -12.555 1 98.38 140 VAL B O 1
ATOM 3490 N N . LEU B 1 141 ? 1.041 -3.857 -12.875 1 97.06 141 LEU B N 1
ATOM 3491 C CA . LEU B 1 141 ? 0.99 -2.967 -14.031 1 97.06 141 LEU B CA 1
ATOM 3492 C C . LEU B 1 141 ? 1.38 -1.545 -13.641 1 97.06 141 LEU B C 1
ATOM 3494 O O . LEU B 1 141 ? 2.113 -0.874 -14.367 1 97.06 141 LEU B O 1
ATOM 3498 N N . ASN B 1 142 ? 0.903 -1.068 -12.531 1 96.88 142 ASN B N 1
ATOM 3499 C CA . ASN B 1 142 ? 1.301 0.244 -12.031 1 96.88 142 ASN B CA 1
ATOM 3500 C C . ASN B 1 142 ? 2.787 0.288 -11.688 1 96.88 142 ASN B C 1
ATOM 3502 O O . ASN B 1 142 ? 3.471 1.268 -11.992 1 96.88 142 ASN B O 1
ATOM 3506 N N . ALA B 1 143 ? 3.258 -0.763 -11.055 1 97.12 143 ALA B N 1
ATOM 3507 C CA . ALA B 1 143 ? 4.668 -0.825 -10.688 1 97.12 143 ALA B CA 1
ATOM 3508 C C . ALA B 1 143 ? 5.562 -0.842 -11.922 1 97.12 143 ALA B C 1
ATOM 3510 O O . ALA B 1 143 ? 6.68 -0.321 -11.898 1 97.12 143 ALA B O 1
ATOM 3511 N N . LEU B 1 144 ? 5.039 -1.432 -12.992 1 97.06 144 LEU B N 1
ATOM 3512 C CA . LEU B 1 144 ? 5.773 -1.488 -14.25 1 97.06 144 LEU B CA 1
ATOM 3513 C C . LEU B 1 144 ? 5.652 -0.17 -15.008 1 97.06 144 LEU B C 1
ATOM 3515 O O . LEU B 1 144 ? 6.273 0.005 -16.062 1 97.06 144 LEU B O 1
ATOM 3519 N N . ASN B 1 145 ? 4.848 0.716 -14.5 1 94.56 145 ASN B N 1
ATOM 3520 C CA . ASN B 1 145 ? 4.621 2.018 -15.117 1 94.56 145 ASN B CA 1
ATOM 3521 C C . ASN B 1 145 ? 4.031 1.877 -16.516 1 94.56 145 ASN B C 1
ATOM 3523 O O . ASN B 1 145 ? 4.414 2.609 -17.438 1 94.56 145 ASN B O 1
ATOM 3527 N N . ILE B 1 146 ? 3.203 0.911 -16.672 1 94.75 146 ILE B N 1
ATOM 3528 C CA . ILE B 1 146 ? 2.469 0.769 -17.922 1 94.75 146 ILE B CA 1
ATOM 3529 C C . ILE B 1 146 ? 1.268 1.711 -17.922 1 94.75 146 ILE B C 1
ATOM 3531 O O . ILE B 1 146 ? 0.446 1.682 -17 1 94.75 146 ILE B O 1
ATOM 3535 N N . ASP B 1 147 ? 1.157 2.52 -18.906 1 93.81 147 ASP B N 1
ATOM 3536 C CA . ASP B 1 147 ? 0.055 3.465 -19.047 1 93.81 147 ASP B CA 1
ATOM 3537 C C . ASP B 1 147 ? -1.234 2.754 -19.453 1 93.81 147 ASP B C 1
ATOM 3539 O O . ASP B 1 147 ? -1.294 2.111 -20.5 1 93.81 147 ASP B O 1
ATOM 3543 N N . PRO B 1 148 ? -2.287 2.855 -18.641 1 92.38 148 PRO B N 1
ATOM 3544 C CA . PRO B 1 148 ? -3.549 2.217 -19.016 1 92.38 148 PRO B CA 1
ATOM 3545 C C . PRO B 1 148 ? -4.191 2.873 -20.25 1 92.38 148 PRO B C 1
ATOM 3547 O O . PRO B 1 148 ? -5.102 2.301 -20.844 1 92.38 148 PRO B O 1
ATOM 3550 N N . ARG B 1 149 ? -3.762 4.156 -20.5 1 90.12 149 ARG B N 1
ATOM 3551 C CA . ARG B 1 149 ? -4.301 4.953 -21.609 1 90.12 149 ARG B CA 1
ATOM 3552 C C . ARG B 1 149 ? -5.805 5.156 -21.453 1 90.12 149 ARG B C 1
ATOM 3554 O O . ARG B 1 149 ? -6.527 5.27 -22.438 1 90.12 149 ARG B O 1
ATOM 3561 N N . ARG B 1 150 ? -6.266 5.055 -20.297 1 88 150 ARG B N 1
ATOM 3562 C CA . ARG B 1 150 ? -7.645 5.309 -19.875 1 88 150 ARG B CA 1
ATOM 3563 C C . ARG B 1 150 ? -7.688 6.16 -18.609 1 88 150 ARG B C 1
ATOM 3565 O O . ARG B 1 150 ? -6.824 6.031 -17.75 1 88 150 ARG B O 1
ATOM 3572 N N . ARG B 1 151 ? -8.75 6.895 -18.547 1 88.75 151 ARG B N 1
ATOM 3573 C CA . ARG B 1 151 ? -8.914 7.754 -17.375 1 88.75 151 ARG B CA 1
ATOM 3574 C C . ARG B 1 151 ? -9.352 6.949 -16.156 1 88.75 151 ARG B C 1
ATOM 3576 O O . ARG B 1 151 ? -10.188 6.051 -16.266 1 88.75 151 ARG B O 1
ATOM 3583 N N . TRP B 1 152 ? -8.688 7.379 -15.078 1 87.75 152 TRP B N 1
ATOM 3584 C CA . TRP B 1 152 ? -9.07 6.859 -13.766 1 87.75 152 TRP B CA 1
ATOM 3585 C C . TRP B 1 152 ? -10.016 7.82 -13.055 1 87.75 152 TRP B C 1
ATOM 3587 O O . TRP B 1 152 ? -9.656 8.969 -12.789 1 87.75 152 TRP B O 1
ATOM 3597 N N . ARG B 1 153 ? -11.242 7.746 -12.75 1 72.06 153 ARG B N 1
ATOM 3598 C CA . ARG B 1 153 ? -12.297 8.391 -11.969 1 72.06 153 ARG B CA 1
ATOM 3599 C C . ARG B 1 153 ? -12.508 9.828 -12.422 1 72.06 153 ARG B C 1
ATOM 3601 O O . ARG B 1 153 ? -13.375 10.531 -11.883 1 72.06 153 ARG B O 1
ATOM 3608 N N . ASP B 1 154 ? -11.758 10.516 -13.602 1 63.69 154 ASP B N 1
ATOM 3609 C CA . ASP B 1 154 ? -11.398 11.867 -14.047 1 63.69 154 ASP B CA 1
ATOM 3610 C C . ASP B 1 154 ? -12.609 12.797 -14 1 63.69 154 ASP B C 1
ATOM 3612 O O . ASP B 1 154 ? -12.664 13.781 -14.75 1 63.69 154 ASP B O 1
ATOM 3616 N N . GLU B 1 155 ? -13.742 12.695 -13.086 1 59.19 155 GLU B N 1
ATOM 3617 C CA . GLU B 1 155 ? -14.68 13.703 -13.578 1 59.19 155 GLU B CA 1
ATOM 3618 C C . GLU B 1 155 ? -14.258 15.102 -13.156 1 59.19 155 GLU B C 1
ATOM 3620 O O . GLU B 1 155 ? -14.414 16.062 -13.914 1 59.19 155 GLU B O 1
ATOM 3625 N N . ALA B 1 156 ? -13.617 15.203 -12.07 1 57.62 156 ALA B N 1
ATOM 3626 C CA . ALA B 1 156 ? -13.352 16.562 -11.602 1 57.62 156 ALA B CA 1
ATOM 3627 C C . ALA B 1 156 ? -11.867 16.906 -11.758 1 57.62 156 ALA B C 1
ATOM 3629 O O . ALA B 1 156 ? -11.477 18.062 -11.57 1 57.62 156 ALA B O 1
ATOM 3630 N N . GLY B 1 157 ? -11.086 15.984 -12.273 1 65.19 157 GLY B N 1
ATOM 3631 C CA . GLY B 1 157 ? -9.656 16.25 -12.344 1 65.19 157 GLY B CA 1
ATOM 3632 C C . GLY B 1 157 ? -9.125 16.281 -13.766 1 65.19 157 GLY B C 1
ATOM 3633 O O . GLY B 1 157 ? -9.906 16.344 -14.727 1 65.19 157 GLY B O 1
ATOM 3634 N N . PRO B 1 158 ? -7.824 16.531 -13.891 1 77 158 PRO B N 1
ATOM 3635 C CA . PRO B 1 158 ? -7.168 16.625 -15.195 1 77 158 PRO B CA 1
ATOM 3636 C C . PRO B 1 158 ? -7.289 15.328 -16 1 77 158 PRO B C 1
ATOM 3638 O O . PRO B 1 158 ? -6.836 15.273 -17.156 1 77 158 PRO B O 1
ATOM 3641 N N . GLY B 1 159 ? -7.961 14.336 -15.383 1 86.31 159 GLY B N 1
ATOM 3642 C CA . GLY B 1 159 ? -8.094 13.062 -16.078 1 86.31 159 GLY B CA 1
ATOM 3643 C C . GLY B 1 159 ? -6.906 12.141 -15.875 1 86.31 159 GLY B C 1
ATOM 3644 O O . GLY B 1 159 ? -6.281 11.703 -16.844 1 86.31 159 GLY B O 1
ATOM 3645 N N . TRP B 1 160 ? -6.711 11.664 -14.703 1 89.56 160 TRP B N 1
ATOM 3646 C CA . TRP B 1 160 ? -5.562 10.828 -14.359 1 89.56 160 TRP B CA 1
ATOM 3647 C C . TRP B 1 160 ? -5.676 9.453 -15.008 1 89.56 160 TRP B C 1
ATOM 3649 O O . TRP B 1 160 ? -6.758 8.859 -15.031 1 89.56 160 TRP B O 1
ATOM 3659 N N . ARG B 1 161 ? -4.617 9.008 -15.523 1 92 161 ARG B N 1
ATOM 3660 C CA . ARG B 1 161 ? -4.543 7.648 -16.047 1 92 161 ARG B CA 1
ATOM 3661 C C . ARG B 1 161 ? -3.781 6.73 -15.102 1 92 161 ARG B C 1
ATOM 3663 O O . ARG B 1 161 ? -2.566 6.863 -14.945 1 92 161 ARG B O 1
ATOM 3670 N N . TRP B 1 162 ? -4.488 5.84 -14.5 1 92.5 162 TRP B N 1
ATOM 3671 C CA . TRP B 1 162 ? -4.004 4.977 -13.43 1 92.5 162 TRP B CA 1
ATOM 3672 C C . TRP B 1 162 ? -4.781 3.662 -13.398 1 92.5 162 TRP B C 1
ATOM 3674 O O . TRP B 1 162 ? -6.008 3.658 -13.523 1 92.5 162 TRP B O 1
ATOM 3684 N N . TRP B 1 163 ? -4.055 2.553 -13.273 1 93 163 TRP B N 1
ATOM 3685 C CA . TRP B 1 163 ? -4.719 1.252 -13.297 1 93 163 TRP B CA 1
ATOM 3686 C C . TRP B 1 163 ? -5.562 1.048 -12.047 1 93 163 TRP B C 1
ATOM 3688 O O . TRP B 1 163 ? -5.102 1.309 -10.93 1 93 163 TRP B O 1
ATOM 3698 N N . SER B 1 164 ? -6.73 0.629 -12.219 1 91.31 164 SER B N 1
ATOM 3699 C CA . SER B 1 164 ? -7.605 0.093 -11.188 1 91.31 164 SER B CA 1
ATOM 3700 C C . SER B 1 164 ? -8.195 -1.25 -11.602 1 91.31 164 SER B C 1
ATOM 3702 O O . SER B 1 164 ? -8.227 -1.581 -12.789 1 91.31 164 SER B O 1
ATOM 3704 N N . ASP B 1 165 ? -8.656 -2.033 -10.656 1 91.06 165 ASP B N 1
ATOM 3705 C CA . ASP B 1 165 ? -9.109 -3.398 -10.906 1 91.06 165 ASP B CA 1
ATOM 3706 C C . ASP B 1 165 ? -10.211 -3.426 -11.969 1 91.06 165 ASP B C 1
ATOM 3708 O O . ASP B 1 165 ? -10.227 -4.312 -12.828 1 91.06 165 ASP B O 1
ATOM 3712 N N . GLU B 1 166 ? -11.07 -2.5 -11.922 1 87.44 166 GLU B N 1
ATOM 3713 C CA . GLU B 1 166 ? -12.266 -2.52 -12.766 1 87.44 166 GLU B CA 1
ATOM 3714 C C . GLU B 1 166 ? -11.906 -2.293 -14.234 1 87.44 166 GLU B C 1
ATOM 3716 O O . GLU B 1 166 ? -12.703 -2.582 -15.125 1 87.44 166 GLU B O 1
ATOM 3721 N N . MET B 1 167 ? -10.75 -1.799 -14.523 1 87.94 167 MET B N 1
ATOM 3722 C CA . MET B 1 167 ? -10.32 -1.506 -15.883 1 87.94 167 MET B CA 1
ATOM 3723 C C . MET B 1 167 ? -9.891 -2.781 -16.609 1 87.94 167 MET B C 1
ATOM 3725 O O . MET B 1 167 ? -9.844 -2.814 -17.844 1 87.94 167 MET B O 1
ATOM 3729 N N . LEU B 1 168 ? -9.516 -3.811 -15.898 1 89.94 168 LEU B N 1
ATOM 3730 C CA . LEU B 1 168 ? -8.812 -4.953 -16.469 1 89.94 168 LEU B CA 1
ATOM 3731 C C . LEU B 1 168 ? -9.75 -5.809 -17.312 1 89.94 168 LEU B C 1
ATOM 3733 O O . LEU B 1 168 ? -9.438 -6.137 -18.453 1 89.94 168 LEU B O 1
ATOM 3737 N N . PRO B 1 169 ? -10.891 -6.164 -16.859 1 76.25 169 PRO B N 1
ATOM 3738 C CA . PRO B 1 169 ? -11.75 -7.016 -17.688 1 76.25 169 PRO B CA 1
ATOM 3739 C C . PRO B 1 169 ? -12.32 -6.285 -18.906 1 76.25 169 PRO B C 1
ATOM 3741 O O . PRO B 1 169 ? -12.781 -6.926 -19.844 1 76.25 169 PRO B O 1
ATOM 3744 N N . ALA B 1 170 ? -12.359 -5.031 -18.781 1 62.66 170 ALA B N 1
ATOM 3745 C CA . ALA B 1 170 ? -12.93 -4.281 -19.906 1 62.66 170 ALA B CA 1
ATOM 3746 C C . ALA B 1 170 ? -12.078 -4.441 -21.156 1 62.66 170 ALA B C 1
ATOM 3748 O O . ALA B 1 170 ? -12.555 -4.234 -22.281 1 62.66 170 ALA B O 1
ATOM 3749 N N . SER B 1 171 ? -10.992 -4.844 -21.031 1 57.44 171 SER B N 1
ATOM 3750 C CA . SER B 1 171 ? -10.086 -4.957 -22.172 1 57.44 171 SER B CA 1
ATOM 3751 C C . SER B 1 171 ? -10.031 -6.391 -22.703 1 57.44 171 SER B C 1
ATOM 3753 O O . SER B 1 171 ? -9.656 -6.625 -23.844 1 57.44 171 SER B O 1
ATOM 3755 N N . CYS B 1 172 ? -10.438 -7.277 -21.766 1 63.66 172 CYS B N 1
ATOM 3756 C CA . CYS B 1 172 ? -10.227 -8.688 -22.062 1 63.66 172 CYS B CA 1
ATOM 3757 C C . CYS B 1 172 ? -11.555 -9.445 -22.094 1 63.66 172 CYS B C 1
ATOM 3759 O O . CYS B 1 172 ? -12.602 -8.883 -21.766 1 63.66 172 CYS B O 1
ATOM 3761 N N . THR B 1 173 ? -11.523 -10.633 -22.641 1 63.69 173 THR B N 1
ATOM 3762 C CA . THR B 1 173 ? -12.633 -11.539 -22.906 1 63.69 173 THR B CA 1
ATOM 3763 C C . THR B 1 173 ? -13.234 -12.055 -21.594 1 63.69 173 THR B C 1
ATOM 3765 O O . THR B 1 173 ? -14.188 -12.828 -21.609 1 63.69 173 THR B O 1
ATOM 3768 N N . VAL B 1 174 ? -12.672 -11.523 -20.469 1 75.25 174 VAL B N 1
ATOM 3769 C CA . VAL B 1 174 ? -13.25 -12.047 -19.234 1 75.25 174 VAL B CA 1
ATOM 3770 C C . VAL B 1 174 ? -14.156 -10.992 -18.594 1 75.25 174 VAL B C 1
ATOM 3772 O O . VAL B 1 174 ? -13.68 -9.953 -18.141 1 75.25 174 VAL B O 1
ATOM 3775 N N . PRO B 1 175 ? -15.414 -11.273 -18.516 1 81.94 175 PRO B N 1
ATOM 3776 C CA . PRO B 1 175 ? -16.297 -10.297 -17.875 1 81.94 175 PRO B CA 1
ATOM 3777 C C . PRO B 1 175 ? -16.047 -10.172 -16.375 1 81.94 175 PRO B C 1
ATOM 3779 O O . PRO B 1 175 ? -15.734 -11.164 -15.711 1 81.94 175 PRO B O 1
ATOM 3782 N N . LEU B 1 176 ? -16.109 -8.961 -15.852 1 84.62 176 LEU B N 1
ATOM 3783 C CA . LEU B 1 176 ? -15.883 -8.68 -14.438 1 84.62 176 LEU B CA 1
ATOM 3784 C C . LEU B 1 176 ? -16.812 -9.523 -13.57 1 84.62 176 LEU B C 1
ATOM 3786 O O . LEU B 1 176 ? -16.406 -9.977 -12.492 1 84.62 176 LEU B O 1
ATOM 3790 N N . GLU B 1 177 ? -18.016 -9.719 -14.047 1 84.56 177 GLU B N 1
ATOM 3791 C CA . GLU B 1 177 ? -19 -10.492 -13.297 1 84.56 177 GLU B CA 1
ATOM 3792 C C . GLU B 1 177 ? -18.531 -11.938 -13.109 1 84.56 177 GLU B C 1
ATOM 3794 O O . GLU B 1 177 ? -18.797 -12.547 -12.07 1 84.56 177 GLU B O 1
ATOM 3799 N N . GLN B 1 178 ? -17.906 -12.422 -14.078 1 84.81 178 GLN B N 1
ATOM 3800 C CA . GLN B 1 178 ? -17.375 -13.773 -13.977 1 84.81 178 GLN B CA 1
ATOM 3801 C C . GLN B 1 178 ? -16.25 -13.844 -12.945 1 84.81 178 GLN B C 1
ATOM 3803 O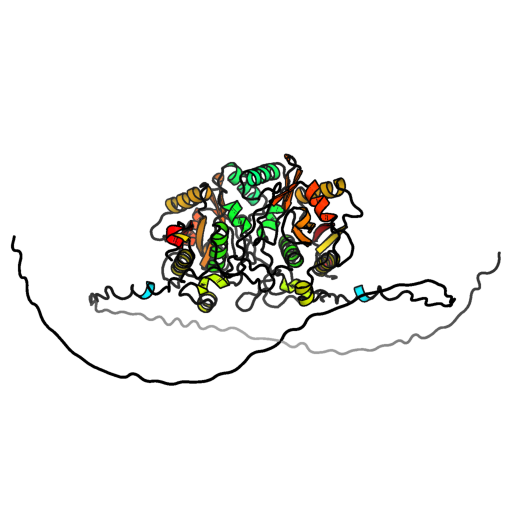 O . GLN B 1 178 ? -16.188 -14.789 -12.156 1 84.81 178 GLN B O 1
ATOM 3808 N N . VAL B 1 179 ? -15.398 -12.891 -12.93 1 86.25 179 VAL B N 1
ATOM 3809 C CA . VAL B 1 179 ? -14.312 -12.836 -11.953 1 86.25 179 VAL B CA 1
ATOM 3810 C C . VAL B 1 179 ? -14.891 -12.727 -10.547 1 86.25 179 VAL B C 1
ATOM 3812 O O . VAL B 1 179 ? -14.383 -13.359 -9.609 1 86.25 179 VAL B O 1
ATOM 3815 N N . ARG B 1 180 ? -15.922 -11.969 -10.398 1 85.31 180 ARG B N 1
ATOM 3816 C CA . ARG B 1 180 ? -16.562 -11.797 -9.102 1 85.31 180 ARG B CA 1
ATOM 3817 C C . ARG B 1 180 ? -17.125 -13.125 -8.586 1 85.31 180 ARG B C 1
ATOM 3819 O O . ARG B 1 180 ? -17.062 -13.406 -7.387 1 85.31 180 ARG B O 1
ATOM 3826 N N . ALA B 1 181 ? -17.578 -13.914 -9.5 1 83.5 181 ALA B N 1
ATOM 3827 C CA . ALA B 1 181 ? -18.234 -15.156 -9.117 1 83.5 181 ALA B CA 1
ATOM 3828 C C . ALA B 1 181 ? -17.219 -16.281 -8.914 1 83.5 181 ALA B C 1
ATOM 3830 O O . ALA B 1 181 ? -17.359 -17.078 -7.992 1 83.5 181 ALA B O 1
ATOM 3831 N N . GLU B 1 182 ? -16.234 -16.297 -9.773 1 84.56 182 GLU B N 1
ATOM 3832 C CA . GLU B 1 182 ? -15.414 -17.516 -9.844 1 84.56 182 GLU B CA 1
ATOM 3833 C C . GLU B 1 182 ? -13.953 -17.219 -9.531 1 84.56 182 GLU B C 1
ATOM 3835 O O . GLU B 1 182 ? -13.148 -18.141 -9.375 1 84.56 182 GLU B O 1
ATOM 3840 N N . GLY B 1 183 ? -13.625 -16.016 -9.469 1 89.38 183 GLY B N 1
ATOM 3841 C CA . GLY B 1 183 ? -12.219 -15.648 -9.312 1 89.38 183 GLY B CA 1
ATOM 3842 C C . GLY B 1 183 ? -11.453 -15.672 -10.617 1 89.38 183 GLY B C 1
ATOM 3843 O O . GLY B 1 183 ? -12.055 -15.609 -11.695 1 89.38 183 GLY B O 1
ATOM 3844 N N . THR B 1 184 ? -10.195 -15.664 -10.531 1 92.75 184 THR B N 1
ATOM 3845 C CA . THR B 1 184 ? -9.297 -15.602 -11.68 1 92.75 184 THR B CA 1
ATOM 3846 C C . THR B 1 184 ? -8.445 -16.859 -11.766 1 92.75 184 THR B C 1
ATOM 3848 O O . THR B 1 184 ? -7.879 -17.312 -10.766 1 92.75 184 THR B O 1
ATOM 3851 N N . THR B 1 185 ? -8.398 -17.484 -12.914 1 94.38 185 THR B N 1
ATOM 3852 C CA . THR B 1 185 ? -7.488 -18.594 -13.133 1 94.38 185 THR B CA 1
ATOM 3853 C C . THR B 1 185 ? -6.113 -18.094 -13.57 1 94.38 185 THR B C 1
ATOM 3855 O O . THR B 1 185 ? -5.957 -16.922 -13.922 1 94.38 185 THR B O 1
ATOM 3858 N N . MET B 1 186 ? -5.117 -18.984 -13.578 1 96.75 186 MET B N 1
ATOM 3859 C CA . MET B 1 186 ? -3.789 -18.594 -14.047 1 96.75 186 MET B CA 1
ATOM 3860 C C . MET B 1 186 ? -3.828 -18.188 -15.516 1 96.75 186 MET B C 1
ATOM 3862 O O . MET B 1 186 ? -3.164 -17.234 -15.922 1 96.75 186 MET B O 1
ATOM 3866 N N . ASP B 1 187 ? -4.621 -18.875 -16.281 1 94.25 187 ASP B N 1
ATOM 3867 C CA . ASP B 1 187 ? -4.758 -18.531 -17.688 1 94.25 187 ASP B CA 1
ATOM 3868 C C . ASP B 1 187 ? -5.379 -17.141 -17.859 1 94.25 187 ASP B C 1
ATOM 3870 O O . ASP B 1 187 ? -4.922 -16.344 -18.672 1 94.25 187 ASP B O 1
ATOM 3874 N N . ASP B 1 188 ? -6.43 -16.938 -17.125 1 92.81 188 ASP B N 1
ATOM 3875 C CA . ASP B 1 188 ? -7.074 -15.625 -17.156 1 92.81 188 ASP B CA 1
ATOM 3876 C C . ASP B 1 188 ? -6.09 -14.516 -16.781 1 92.81 188 ASP B C 1
ATOM 3878 O O . ASP B 1 188 ? -6.039 -13.477 -17.438 1 92.81 188 ASP B O 1
ATOM 3882 N N . PHE B 1 189 ? -5.352 -14.758 -15.742 1 96.12 189 PHE B N 1
ATOM 3883 C CA . PHE B 1 189 ? -4.367 -13.797 -15.258 1 96.12 189 PHE B CA 1
ATOM 3884 C C . PHE B 1 189 ? -3.361 -13.461 -16.344 1 96.12 189 PHE B C 1
ATOM 3886 O O . PHE B 1 189 ? -3.107 -12.289 -16.625 1 96.12 189 PHE B O 1
ATOM 3893 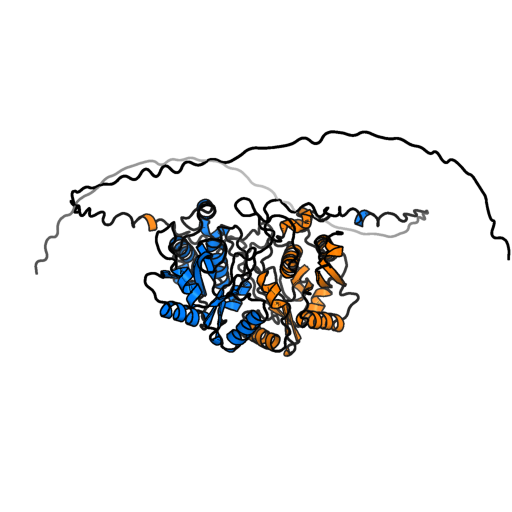N N . ALA B 1 190 ? -2.836 -14.445 -16.969 1 96.12 190 ALA B N 1
ATOM 3894 C CA . ALA B 1 190 ? -1.837 -14.258 -18.016 1 96.12 190 ALA B CA 1
ATOM 3895 C C . ALA B 1 190 ? -2.426 -13.508 -19.203 1 96.12 190 ALA B C 1
ATOM 3897 O O . ALA B 1 190 ? -1.789 -12.602 -19.75 1 96.12 190 ALA B O 1
ATOM 3898 N N . ARG B 1 191 ? -3.594 -13.883 -19.578 1 93.25 191 ARG B N 1
ATOM 3899 C CA . ARG B 1 191 ? -4.246 -13.234 -20.703 1 93.25 191 ARG B CA 1
ATOM 3900 C C . ARG B 1 191 ? -4.48 -11.75 -20.438 1 93.25 191 ARG B C 1
ATOM 3902 O O . ARG B 1 191 ? -4.23 -10.906 -21.297 1 93.25 191 ARG B O 1
ATOM 3909 N N . LEU B 1 192 ? -4.961 -11.461 -19.25 1 93.81 192 LEU B N 1
ATOM 3910 C CA . LEU B 1 192 ? -5.199 -10.078 -18.875 1 93.81 192 LEU B CA 1
ATOM 3911 C C . LEU B 1 192 ? -3.9 -9.281 -18.875 1 93.81 192 LEU B C 1
ATOM 3913 O O . LEU B 1 192 ? -3.871 -8.125 -19.312 1 93.81 192 LEU B O 1
ATOM 3917 N N . ALA B 1 193 ? -2.881 -9.883 -18.375 1 95.62 193 ALA B N 1
ATOM 3918 C CA . ALA B 1 193 ? -1.585 -9.211 -18.297 1 95.62 193 ALA B CA 1
ATOM 3919 C C . ALA B 1 193 ? -1.082 -8.859 -19.703 1 95.62 193 ALA B C 1
ATOM 3921 O O . ALA B 1 193 ? -0.726 -7.707 -19.969 1 95.62 193 ALA B O 1
ATOM 3922 N N . VAL B 1 194 ? -1.124 -9.797 -20.562 1 93.62 194 VAL B N 1
ATOM 3923 C CA . VAL B 1 194 ? -0.626 -9.602 -21.922 1 93.62 194 VAL B CA 1
ATOM 3924 C C . VAL B 1 194 ? -1.499 -8.586 -22.641 1 93.62 194 VAL B C 1
ATOM 3926 O O . VAL B 1 194 ? -0.986 -7.688 -23.328 1 93.62 194 VAL B O 1
ATOM 3929 N N . ALA B 1 195 ? -2.736 -8.695 -22.469 1 91.12 195 ALA B N 1
ATOM 3930 C CA . ALA B 1 195 ? -3.68 -7.801 -23.125 1 91.12 195 ALA B CA 1
ATOM 3931 C C . ALA B 1 195 ? -3.457 -6.352 -22.703 1 91.12 195 ALA B C 1
ATOM 3933 O O . ALA B 1 195 ? -3.832 -5.422 -23.422 1 91.12 195 ALA B O 1
ATOM 3934 N N . ASN B 1 196 ? -2.842 -6.215 -21.578 1 91.94 196 ASN B N 1
ATOM 3935 C CA . ASN B 1 196 ? -2.709 -4.863 -21.047 1 91.94 196 ASN B CA 1
ATOM 3936 C C . ASN B 1 196 ? -1.253 -4.41 -21.031 1 91.94 196 ASN B C 1
ATOM 3938 O O . ASN B 1 196 ? -0.875 -3.562 -20.219 1 91.94 196 ASN B O 1
ATOM 3942 N N . GLY B 1 197 ? -0.408 -5.012 -21.812 1 92.5 197 GLY B N 1
ATOM 3943 C CA . GLY B 1 197 ? 0.89 -4.438 -22.125 1 92.5 197 GLY B CA 1
ATOM 3944 C C . GLY B 1 197 ? 2.029 -5.074 -21.344 1 92.5 197 GLY B C 1
ATOM 3945 O O . GLY B 1 197 ? 3.16 -4.586 -21.375 1 92.5 197 GLY B O 1
ATOM 3946 N N . ALA B 1 198 ? 1.725 -6.184 -20.703 1 96.12 198 ALA B N 1
ATOM 3947 C CA . ALA B 1 198 ? 2.791 -6.879 -20 1 96.12 198 ALA B CA 1
ATOM 3948 C C . ALA B 1 198 ? 3.262 -8.102 -20.766 1 96.12 198 ALA B C 1
ATOM 3950 O O . ALA B 1 198 ? 2.516 -8.656 -21.578 1 96.12 198 ALA B O 1
ATOM 3951 N N . ARG B 1 199 ? 4.5 -8.359 -20.578 1 96.94 199 ARG B N 1
ATOM 3952 C CA . ARG B 1 199 ? 5.035 -9.672 -20.922 1 96.94 199 ARG B CA 1
ATOM 3953 C C . ARG B 1 199 ? 4.973 -10.625 -19.734 1 96.94 199 ARG B C 1
ATOM 3955 O O . ARG B 1 199 ? 5.301 -10.242 -18.609 1 96.94 199 ARG B O 1
ATOM 3962 N N . VAL B 1 200 ? 4.527 -11.859 -20.062 1 97.44 200 VAL B N 1
ATOM 3963 C CA . VAL B 1 200 ? 4.336 -12.805 -18.969 1 97.44 200 VAL B CA 1
ATOM 3964 C C . VAL B 1 200 ? 4.996 -14.133 -19.312 1 97.44 200 VAL B C 1
ATOM 3966 O O . VAL B 1 200 ? 4.836 -14.648 -20.422 1 97.44 200 VAL B O 1
ATOM 3969 N N . ARG B 1 201 ? 5.758 -14.641 -18.438 1 97.75 201 ARG B N 1
ATOM 3970 C CA . ARG B 1 201 ? 6.176 -16.031 -18.422 1 97.75 201 ARG B CA 1
ATOM 3971 C C . ARG B 1 201 ? 5.438 -16.812 -17.344 1 97.75 201 ARG B C 1
ATOM 3973 O O . ARG B 1 201 ? 5.664 -16.609 -16.156 1 97.75 201 ARG B O 1
ATOM 3980 N N . THR B 1 202 ? 4.547 -17.703 -17.797 1 98.12 202 THR B N 1
ATOM 3981 C CA . THR B 1 202 ? 3.758 -18.516 -16.875 1 98.12 202 THR B CA 1
ATOM 3982 C C . THR B 1 202 ? 4.477 -19.828 -16.562 1 98.12 202 THR B C 1
ATOM 3984 O O . THR B 1 202 ? 4.918 -20.531 -17.469 1 98.12 202 THR B O 1
ATOM 3987 N N . ARG B 1 203 ? 4.602 -20.156 -15.312 1 98.12 203 ARG B N 1
ATOM 3988 C CA . ARG B 1 203 ? 5.215 -21.406 -14.875 1 98.12 203 ARG B CA 1
ATOM 3989 C C . ARG B 1 203 ? 4.266 -22.203 -13.977 1 98.12 203 ARG B C 1
ATOM 3991 O O . ARG B 1 203 ? 4.078 -21.859 -12.812 1 98.12 203 ARG B O 1
ATOM 3998 N N . TYR B 1 204 ? 3.738 -23.266 -14.516 1 97.81 204 TYR B N 1
ATOM 3999 C CA . TYR B 1 204 ? 2.916 -24.172 -13.711 1 97.81 204 TYR B CA 1
ATOM 4000 C C . TYR B 1 204 ? 3.785 -25.094 -12.859 1 97.81 204 TYR B C 1
ATOM 4002 O O . TYR B 1 204 ? 4.816 -25.578 -13.32 1 97.81 204 TYR B O 1
ATOM 4010 N N . ALA B 1 205 ? 3.377 -25.312 -11.688 1 97.56 205 ALA B N 1
ATOM 4011 C CA . ALA B 1 205 ? 4.188 -26.062 -10.734 1 97.56 205 ALA B CA 1
ATOM 4012 C C . ALA B 1 205 ? 4.398 -27.5 -11.219 1 97.56 205 ALA B C 1
ATOM 4014 O O . ALA B 1 205 ? 5.453 -28.094 -10.969 1 97.56 205 ALA B O 1
ATOM 4015 N N . CYS B 1 206 ? 3.43 -28.188 -11.805 1 94.19 206 CYS B N 1
ATOM 4016 C CA . CYS B 1 206 ? 3.506 -29.578 -12.242 1 94.19 206 CYS B CA 1
ATOM 4017 C C . CYS B 1 206 ? 4.711 -29.797 -13.148 1 94.19 206 CYS B C 1
ATOM 4019 O O . CYS B 1 206 ? 5.316 -30.875 -13.141 1 94.19 206 CYS B O 1
ATOM 4021 N N . GLY B 1 207 ? 5.18 -28.875 -13.906 1 92.56 207 GLY B N 1
ATOM 4022 C CA . GLY B 1 207 ? 6.32 -29.016 -14.797 1 92.56 207 GLY B CA 1
ATOM 4023 C C . GLY B 1 207 ? 7.59 -28.406 -14.242 1 92.56 207 GLY B C 1
ATOM 4024 O O . GLY B 1 207 ? 8.578 -28.25 -14.961 1 92.56 207 GLY B O 1
ATOM 4025 N N . GLU B 1 208 ? 7.594 -28.078 -12.953 1 97.56 208 GLU B N 1
ATOM 4026 C CA . GLU B 1 208 ? 8.703 -27.359 -12.344 1 97.56 208 GLU B CA 1
ATOM 4027 C C . GLU B 1 208 ? 9.18 -28.062 -11.07 1 97.56 208 GLU B C 1
ATOM 4029 O O . GLU B 1 208 ? 8.719 -29.156 -10.742 1 97.56 208 GLU B O 1
ATOM 4034 N N . SER B 1 209 ? 10.211 -27.547 -10.445 1 98.44 209 SER B N 1
ATOM 4035 C CA . SER B 1 209 ? 10.773 -28.078 -9.203 1 98.44 209 SER B CA 1
ATOM 4036 C C . SER B 1 209 ? 10.93 -26.984 -8.156 1 98.44 209 SER B C 1
ATOM 4038 O O . SER B 1 209 ? 10.883 -25.797 -8.484 1 98.44 209 SER B O 1
ATOM 4040 N N . LEU B 1 210 ? 11.102 -27.422 -6.961 1 98.62 210 LEU B N 1
ATOM 4041 C CA . LEU B 1 210 ? 11.398 -26.484 -5.887 1 98.62 210 LEU B CA 1
ATOM 4042 C C . LEU B 1 210 ? 12.617 -25.641 -6.227 1 98.62 210 LEU B C 1
ATOM 4044 O O . LEU B 1 210 ? 12.625 -24.422 -5.988 1 98.62 210 LEU B O 1
ATOM 4048 N N . ASP B 1 211 ? 13.609 -26.234 -6.777 1 98.56 211 ASP B N 1
ATOM 4049 C CA . ASP B 1 211 ? 14.836 -25.531 -7.121 1 98.56 211 ASP B CA 1
ATOM 4050 C C . ASP B 1 211 ? 14.578 -24.469 -8.18 1 98.56 211 ASP B C 1
ATOM 4052 O O . ASP B 1 211 ? 15.102 -23.344 -8.094 1 98.56 211 ASP B O 1
ATOM 4056 N N . SER B 1 212 ? 13.836 -24.828 -9.18 1 98.38 212 SER B N 1
ATOM 4057 C CA . SER B 1 212 ? 13.531 -23.844 -10.219 1 98.38 212 SER B CA 1
ATOM 4058 C C . SER B 1 212 ? 12.68 -22.703 -9.672 1 98.38 212 SER B C 1
ATOM 4060 O O . SER B 1 212 ? 12.836 -21.547 -10.086 1 98.38 212 SER B O 1
ATOM 4062 N N . PHE B 1 213 ? 11.758 -23.062 -8.812 1 98.69 213 PHE B N 1
ATOM 4063 C CA . PHE B 1 213 ? 10.945 -22.047 -8.156 1 98.69 213 PHE B CA 1
ATOM 4064 C C . PHE B 1 213 ? 11.812 -21.094 -7.348 1 98.69 213 PHE B C 1
ATOM 4066 O O . PHE B 1 213 ? 11.711 -19.875 -7.5 1 98.69 213 PHE B O 1
ATOM 4073 N N . ARG B 1 214 ? 12.648 -21.656 -6.598 1 98.75 214 ARG B N 1
ATOM 4074 C CA . ARG B 1 214 ? 13.578 -20.875 -5.789 1 98.75 214 ARG B CA 1
ATOM 4075 C C . ARG B 1 214 ? 14.445 -19.984 -6.668 1 98.75 214 ARG B C 1
ATOM 4077 O O . ARG B 1 214 ? 14.648 -18.797 -6.363 1 98.75 214 ARG B O 1
ATOM 4084 N N . ALA B 1 215 ? 14.969 -20.531 -7.684 1 98.25 215 ALA B N 1
ATOM 4085 C CA . ALA B 1 215 ? 15.828 -19.781 -8.594 1 98.25 215 ALA B CA 1
ATOM 4086 C C . ALA B 1 215 ? 15.086 -18.594 -9.188 1 98.25 215 ALA B C 1
ATOM 4088 O O . ALA B 1 215 ? 15.656 -17.5 -9.328 1 98.25 215 ALA B O 1
ATOM 4089 N N . SER B 1 216 ? 13.867 -18.812 -9.555 1 98 216 SER B N 1
ATOM 4090 C CA . SER B 1 216 ? 13.055 -17.734 -10.102 1 98 216 SER B CA 1
ATOM 4091 C C . SER B 1 216 ? 12.859 -16.609 -9.078 1 98 216 SER B C 1
ATOM 4093 O O . SER B 1 216 ? 12.977 -15.43 -9.422 1 98 216 SER B O 1
ATOM 4095 N N . LEU B 1 217 ? 12.555 -17 -7.828 1 98.44 217 LEU B N 1
ATOM 4096 C CA . LEU B 1 217 ? 12.359 -16.016 -6.77 1 98.44 217 LEU B CA 1
ATOM 4097 C C . LEU B 1 217 ? 13.633 -15.211 -6.535 1 98.44 217 LEU B C 1
ATOM 4099 O O . LEU B 1 217 ? 13.586 -13.984 -6.449 1 98.44 217 LEU B O 1
ATOM 4103 N N . VAL B 1 218 ? 14.719 -15.906 -6.461 1 98.38 218 VAL B N 1
ATOM 4104 C CA . VAL B 1 218 ? 16 -15.242 -6.207 1 98.38 218 VAL B CA 1
ATOM 4105 C C . VAL B 1 218 ? 16.328 -14.297 -7.359 1 98.38 218 VAL B C 1
ATOM 4107 O O . VAL B 1 218 ? 16.719 -13.148 -7.137 1 98.38 218 VAL B O 1
ATOM 4110 N N . GLU B 1 219 ? 16.141 -14.75 -8.555 1 97.81 219 GLU B N 1
ATOM 4111 C CA . GLU B 1 219 ? 16.453 -13.938 -9.727 1 97.81 219 GLU B CA 1
ATOM 4112 C C . GLU B 1 219 ? 15.594 -12.672 -9.766 1 97.81 219 GLU B C 1
ATOM 4114 O O . GLU B 1 219 ? 16.109 -11.578 -10.008 1 97.81 219 GLU B O 1
ATOM 4119 N N . ARG B 1 220 ? 14.367 -12.805 -9.492 1 97 220 ARG B N 1
ATOM 4120 C CA . ARG B 1 220 ? 13.438 -11.688 -9.625 1 97 220 ARG B CA 1
ATOM 4121 C C . ARG B 1 220 ? 13.594 -10.703 -8.477 1 97 220 ARG B C 1
ATOM 4123 O O . ARG B 1 220 ? 13.25 -9.523 -8.609 1 97 220 ARG B O 1
ATOM 4130 N N . THR B 1 221 ? 14.094 -11.141 -7.359 1 97.88 221 THR B N 1
ATOM 4131 C CA . THR B 1 221 ? 14.203 -10.266 -6.203 1 97.88 221 THR B CA 1
ATOM 4132 C C . THR B 1 221 ? 15.57 -9.578 -6.172 1 97.88 221 THR B C 1
ATOM 4134 O O . THR B 1 221 ? 15.797 -8.672 -5.367 1 97.88 221 THR B O 1
ATOM 4137 N N . THR B 1 222 ? 16.484 -10 -7.055 1 96.56 222 THR B N 1
ATOM 4138 C CA . THR B 1 222 ? 17.828 -9.422 -7.07 1 96.56 222 THR B CA 1
ATOM 4139 C C . THR B 1 222 ? 18.031 -8.586 -8.328 1 96.56 222 THR B C 1
ATOM 4141 O O . THR B 1 222 ? 18.953 -7.766 -8.391 1 96.56 222 THR B O 1
ATOM 4144 N N . SER B 1 223 ? 17.188 -8.797 -9.258 1 90.44 223 SER B N 1
ATOM 4145 C CA . SER B 1 223 ? 17.344 -8.109 -10.531 1 90.44 223 SER B CA 1
ATOM 4146 C C . SER B 1 223 ? 16.953 -6.645 -10.422 1 90.44 223 SER B C 1
ATOM 4148 O O . SER B 1 223 ? 15.922 -6.312 -9.82 1 90.44 223 SER B O 1
ATOM 4150 N N . ALA B 1 224 ? 17.719 -5.84 -11.031 1 84.06 224 ALA B N 1
ATOM 4151 C CA . ALA B 1 224 ? 17.406 -4.414 -11.062 1 84.06 224 ALA B CA 1
ATOM 4152 C C . ALA B 1 224 ? 16.359 -4.102 -12.125 1 84.06 224 ALA B C 1
ATOM 4154 O O . ALA B 1 224 ? 15.758 -3.025 -12.109 1 84.06 224 ALA B O 1
ATOM 4155 N N . ALA B 1 225 ? 16.234 -5.031 -12.969 1 84.44 225 ALA B N 1
ATOM 4156 C CA . ALA B 1 225 ? 15.211 -4.84 -13.992 1 84.44 225 ALA B CA 1
ATOM 4157 C C . ALA B 1 225 ? 13.812 -4.855 -13.383 1 84.44 225 ALA B C 1
ATOM 4159 O O . ALA B 1 225 ? 13.586 -5.504 -12.359 1 84.44 225 ALA B O 1
ATOM 4160 N N . ALA B 1 226 ? 12.992 -4.059 -14.031 1 90.38 226 ALA B N 1
ATOM 4161 C CA . ALA B 1 226 ? 11.609 -4.047 -13.57 1 90.38 226 ALA B CA 1
ATOM 4162 C C . ALA B 1 226 ? 10.883 -5.328 -13.961 1 90.38 226 ALA B C 1
ATOM 4164 O O . ALA B 1 226 ? 10.164 -5.359 -14.961 1 90.38 226 ALA B O 1
ATOM 4165 N N . THR B 1 227 ? 11.117 -6.352 -13.328 1 95.81 227 THR B N 1
ATOM 4166 C CA . THR B 1 227 ? 10.461 -7.645 -13.453 1 95.81 227 THR B CA 1
ATOM 4167 C C . THR B 1 227 ? 9.93 -8.117 -12.109 1 95.81 227 THR B C 1
ATOM 4169 O O . THR B 1 227 ? 10.617 -8.016 -11.086 1 95.81 227 THR B O 1
ATOM 4172 N N . PHE B 1 228 ? 8.742 -8.625 -12.156 1 98.38 228 PHE B N 1
ATOM 4173 C CA . PHE B 1 228 ? 8.086 -8.977 -10.898 1 98.38 228 PHE B CA 1
ATOM 4174 C C . PHE B 1 228 ? 7.598 -10.422 -10.93 1 98.38 228 PHE B C 1
ATOM 4176 O O . PHE B 1 228 ? 7.105 -10.898 -11.961 1 98.38 228 PHE B O 1
ATOM 4183 N N . ALA B 1 229 ? 7.75 -11.086 -9.859 1 98.75 229 ALA B N 1
ATOM 4184 C CA . ALA B 1 229 ? 7.188 -12.422 -9.688 1 98.75 229 ALA B CA 1
ATOM 4185 C C . ALA B 1 229 ? 5.844 -12.367 -8.961 1 98.75 229 ALA B C 1
ATOM 4187 O O . ALA B 1 229 ? 5.684 -11.609 -8 1 98.75 229 ALA B O 1
ATOM 4188 N N . VAL B 1 230 ? 4.883 -13.078 -9.469 1 98.88 230 VAL B N 1
ATOM 4189 C CA . VAL B 1 230 ? 3.582 -13.273 -8.836 1 98.88 230 VAL B CA 1
ATOM 4190 C C . VAL B 1 230 ? 3.342 -14.766 -8.609 1 98.88 230 VAL B C 1
ATOM 4192 O O . VAL B 1 230 ? 3.584 -15.586 -9.508 1 98.88 230 VAL B O 1
ATOM 4195 N N . THR B 1 231 ? 2.861 -15.133 -7.473 1 98.88 231 THR B N 1
ATOM 4196 C CA . THR B 1 231 ? 2.578 -16.531 -7.188 1 98.88 231 THR B CA 1
ATOM 4197 C C . THR B 1 231 ? 1.076 -16.766 -7.039 1 98.88 231 THR B C 1
ATOM 4199 O O . THR B 1 231 ? 0.374 -15.938 -6.449 1 98.88 231 THR B O 1
ATOM 4202 N N . SER B 1 232 ? 0.588 -17.781 -7.625 1 98.75 232 SER B N 1
ATOM 4203 C CA . SER B 1 232 ? -0.715 -18.375 -7.328 1 98.75 232 SER B CA 1
ATOM 4204 C C . SER B 1 232 ? -0.58 -19.594 -6.422 1 98.75 232 SER B C 1
ATOM 4206 O O . SER B 1 232 ? 0.141 -20.531 -6.742 1 98.75 232 SER B O 1
ATOM 4208 N N . PHE B 1 233 ? -1.215 -19.594 -5.301 1 98.69 233 PHE B N 1
ATOM 4209 C CA . PHE B 1 233 ? -1.023 -20.656 -4.312 1 98.69 233 PHE B CA 1
ATOM 4210 C C . PHE B 1 233 ? -2.311 -20.906 -3.541 1 98.69 233 PHE B C 1
ATOM 4212 O O . PHE B 1 233 ? -3.258 -20.125 -3.617 1 98.69 233 PHE B O 1
ATOM 4219 N N . CYS B 1 234 ? -2.334 -22.016 -2.857 1 98.25 234 CYS B N 1
ATOM 4220 C CA . CYS B 1 234 ? -3.473 -22.391 -2.025 1 98.25 234 CYS B CA 1
ATOM 4221 C C . CYS B 1 234 ? -3.248 -21.969 -0.576 1 98.25 234 CYS B C 1
ATOM 4223 O O . CYS B 1 234 ? -2.357 -22.5 0.094 1 98.25 234 CYS B O 1
ATOM 4225 N N . ARG B 1 235 ? -4.066 -21.109 -0.06 1 97.75 235 ARG B N 1
ATOM 4226 C CA . ARG B 1 235 ? -3.945 -20.578 1.296 1 97.75 235 ARG B CA 1
ATOM 4227 C C . ARG B 1 235 ? -4.027 -21.703 2.328 1 97.75 235 ARG B C 1
ATOM 4229 O O . ARG B 1 235 ? -3.314 -21.672 3.334 1 97.75 235 ARG B O 1
ATOM 4236 N N . ALA B 1 236 ? -4.859 -22.672 2.072 1 97.06 236 ALA B N 1
ATOM 4237 C CA . ALA B 1 236 ? -5.074 -23.75 3.029 1 97.06 236 ALA B CA 1
ATOM 4238 C C . ALA B 1 236 ? -3.783 -24.531 3.275 1 97.06 236 ALA B C 1
ATOM 4240 O O . ALA B 1 236 ? -3.541 -25 4.387 1 97.06 236 ALA B O 1
ATOM 4241 N N . ARG B 1 237 ? -3.025 -24.609 2.299 1 97.38 237 ARG B N 1
ATOM 4242 C CA . ARG B 1 237 ? -1.77 -25.344 2.412 1 97.38 237 ARG B CA 1
ATOM 4243 C C . ARG B 1 237 ? -0.77 -24.594 3.283 1 97.38 237 ARG B C 1
ATOM 4245 O O . ARG B 1 237 ? 0.223 -25.172 3.736 1 97.38 237 ARG B O 1
ATOM 4252 N N . LEU B 1 238 ? -0.995 -23.359 3.521 1 98.06 238 LEU B N 1
ATOM 4253 C CA . LEU B 1 238 ? -0.154 -22.547 4.398 1 98.06 238 LEU B CA 1
ATOM 4254 C C . LEU B 1 238 ? -0.804 -22.375 5.766 1 98.06 238 LEU B C 1
ATOM 4256 O O . LEU B 1 238 ? -0.378 -21.531 6.555 1 98.06 238 LEU B O 1
ATOM 4260 N N . GLY B 1 239 ? -1.925 -23.094 5.988 1 97.38 239 GLY B N 1
ATOM 4261 C CA . GLY B 1 239 ? -2.639 -22.984 7.25 1 97.38 239 GLY B CA 1
ATOM 4262 C C . GLY B 1 239 ? -3.557 -21.781 7.32 1 97.38 239 GLY B C 1
ATOM 4263 O O . GLY B 1 239 ? -4.082 -21.453 8.391 1 97.38 239 GLY B O 1
ATOM 4264 N N . GLN B 1 240 ? -3.682 -21.094 6.223 1 96.88 240 GLN B N 1
ATOM 4265 C CA . GLN B 1 240 ? -4.559 -19.922 6.168 1 96.88 240 GLN B CA 1
ATOM 4266 C C . GLN B 1 240 ? -5.977 -20.312 5.773 1 96.88 240 GLN B C 1
ATOM 4268 O O . GLN B 1 240 ? -6.207 -21.438 5.305 1 96.88 240 GLN B O 1
ATOM 4273 N N . THR B 1 241 ? -6.852 -19.406 6.02 1 92.19 241 THR B N 1
ATOM 4274 C CA . THR B 1 241 ? -8.227 -19.641 5.59 1 92.19 241 THR B CA 1
ATOM 4275 C C . THR B 1 241 ? -8.406 -19.25 4.125 1 92.19 241 THR B C 1
ATOM 4277 O O . THR B 1 241 ? -7.906 -18.219 3.686 1 92.19 241 THR B O 1
ATOM 4280 N N . GLY B 1 242 ? -9.125 -20.172 3.418 1 90 242 GLY B N 1
ATOM 4281 C CA . GLY B 1 242 ? -9.398 -19.906 2.016 1 90 242 GLY B CA 1
ATOM 4282 C C . GLY B 1 242 ? -8.656 -20.828 1.072 1 90 242 GLY B C 1
ATOM 4283 O O . GLY B 1 242 ? -7.852 -21.656 1.51 1 90 242 GLY B O 1
ATOM 4284 N N . GLY B 1 243 ? -8.938 -20.656 -0.215 1 92.69 243 GLY B N 1
ATOM 4285 C CA . GLY B 1 243 ? -8.344 -21.484 -1.255 1 92.69 243 GLY B CA 1
ATOM 4286 C C . GLY B 1 243 ? -7.34 -20.734 -2.107 1 92.69 243 GLY B C 1
ATOM 4287 O O . GLY B 1 243 ? -6.426 -20.094 -1.583 1 92.69 243 GLY B O 1
ATOM 4288 N N . GLY B 1 244 ? -7.562 -20.781 -3.396 1 95.94 244 GLY B N 1
ATOM 4289 C CA . GLY B 1 244 ? -6.66 -20.156 -4.348 1 95.94 244 GLY B CA 1
ATOM 4290 C C . GLY B 1 244 ? -6.449 -18.672 -4.09 1 95.94 244 GLY B C 1
ATOM 4291 O O . GLY B 1 244 ? -7.391 -17.953 -3.738 1 95.94 244 GLY B O 1
ATOM 4292 N N . HIS B 1 245 ? -5.207 -18.188 -4.344 1 97.62 245 HIS B N 1
ATOM 4293 C CA . HIS B 1 245 ? -4.832 -16.797 -4.066 1 97.62 245 HIS B CA 1
ATOM 4294 C C . HIS B 1 245 ? -3.682 -16.359 -4.961 1 97.62 245 HIS B C 1
ATOM 4296 O O . HIS B 1 245 ? -2.889 -17.172 -5.422 1 97.62 245 HIS B O 1
ATOM 4302 N N . PHE B 1 246 ? -3.66 -15.109 -5.305 1 98.56 246 PHE B N 1
ATOM 4303 C CA . PHE B 1 246 ? -2.586 -14.469 -6.055 1 98.56 246 PHE B CA 1
ATOM 4304 C C . PHE B 1 246 ? -1.962 -13.336 -5.25 1 98.56 246 PHE B C 1
ATOM 4306 O O . PHE B 1 246 ? -2.674 -12.547 -4.625 1 98.56 246 PHE B O 1
ATOM 4313 N N . SER B 1 247 ? -0.689 -13.211 -5.23 1 98.81 247 SER B N 1
ATOM 4314 C CA . SER B 1 247 ? -0.012 -12.047 -4.668 1 98.81 247 SER B CA 1
ATOM 4315 C C . SER B 1 247 ? 1.395 -11.898 -5.234 1 98.81 247 SER B C 1
ATOM 4317 O O . SER B 1 247 ? 2.018 -12.883 -5.633 1 98.81 247 SER B O 1
ATOM 4319 N N . PRO B 1 248 ? 1.918 -10.688 -5.273 1 98.75 248 PRO B N 1
ATOM 4320 C CA . PRO B 1 248 ? 3.303 -10.469 -5.699 1 98.75 248 PRO B CA 1
ATOM 4321 C C . PRO B 1 248 ? 4.316 -10.883 -4.633 1 98.75 248 PRO B C 1
ATOM 4323 O O . PRO B 1 248 ? 3.99 -10.914 -3.445 1 98.75 248 PRO B O 1
ATOM 4326 N N . ILE B 1 249 ? 5.473 -11.18 -5.105 1 98.88 249 ILE B N 1
ATOM 4327 C CA . ILE B 1 249 ? 6.625 -11.438 -4.246 1 98.88 249 ILE B CA 1
ATOM 4328 C C . ILE B 1 249 ? 7.484 -10.18 -4.148 1 98.88 249 ILE B C 1
ATOM 4330 O O . ILE B 1 249 ? 7.957 -9.664 -5.168 1 98.88 249 ILE B O 1
ATOM 4334 N N . GLY B 1 250 ? 7.695 -9.75 -2.947 1 98.56 250 GLY B N 1
ATOM 4335 C CA . GLY B 1 250 ? 8.383 -8.484 -2.752 1 98.56 250 GLY B CA 1
ATOM 4336 C C . GLY B 1 250 ? 9.859 -8.648 -2.43 1 98.56 250 GLY B C 1
ATOM 4337 O O . GLY B 1 250 ? 10.633 -7.691 -2.514 1 98.56 250 GLY B O 1
ATOM 4338 N N . GLY B 1 251 ? 10.227 -9.891 -2.07 1 98.69 251 GLY B N 1
ATOM 4339 C CA . GLY B 1 251 ? 11.609 -10.086 -1.665 1 98.69 251 GLY B CA 1
ATOM 4340 C C . GLY B 1 251 ? 11.938 -11.523 -1.301 1 98.69 251 GLY B C 1
ATOM 4341 O O . GLY B 1 251 ? 11.047 -12.375 -1.285 1 98.69 251 GLY B O 1
ATOM 4342 N N . TYR B 1 252 ? 13.203 -11.734 -1.104 1 98.88 252 TYR B N 1
ATOM 4343 C CA . TYR B 1 252 ? 13.766 -13.016 -0.711 1 98.88 252 TYR B CA 1
ATOM 4344 C C . TYR B 1 252 ? 14.789 -12.844 0.408 1 98.88 252 TYR B C 1
ATOM 4346 O O . TYR B 1 252 ? 15.625 -11.938 0.362 1 98.88 252 TYR B O 1
ATOM 4354 N N . HIS B 1 253 ? 14.633 -13.602 1.386 1 98.81 253 HIS B N 1
ATOM 4355 C CA . HIS B 1 253 ? 15.586 -13.617 2.488 1 98.81 253 HIS B CA 1
ATOM 4356 C C . HIS B 1 253 ? 16.406 -14.906 2.49 1 98.81 253 HIS B C 1
ATOM 4358 O O . HIS B 1 253 ? 15.898 -15.961 2.875 1 98.81 253 HIS B O 1
ATOM 4364 N N . ALA B 1 254 ? 17.641 -14.797 2.215 1 98.38 254 ALA B N 1
ATOM 4365 C CA . ALA B 1 254 ? 18.5 -15.945 1.978 1 98.38 254 ALA B CA 1
ATOM 4366 C C . ALA B 1 254 ? 18.734 -16.734 3.268 1 98.38 254 ALA B C 1
ATOM 4368 O O . ALA B 1 254 ? 18.734 -17.953 3.266 1 98.38 254 ALA B O 1
ATOM 4369 N N . GLU B 1 255 ? 18.922 -16.047 4.355 1 98.19 255 GLU B N 1
ATOM 4370 C CA . GLU B 1 255 ? 19.297 -16.703 5.602 1 98.19 255 GLU B CA 1
ATOM 4371 C C . GLU B 1 255 ? 18.203 -17.656 6.07 1 98.19 255 GLU B C 1
ATOM 4373 O O . GLU B 1 255 ? 18.484 -18.766 6.539 1 98.19 255 GLU B O 1
ATOM 4378 N N . SER B 1 256 ? 17 -17.281 5.898 1 98.44 256 SER B N 1
ATOM 4379 C CA . SER B 1 256 ? 15.906 -18.141 6.34 1 98.44 256 SER B CA 1
ATOM 4380 C C . SER B 1 256 ? 15.258 -18.859 5.16 1 98.44 256 SER B C 1
ATOM 4382 O O . SER B 1 256 ? 14.289 -19.609 5.332 1 98.44 256 SER B O 1
ATOM 4384 N N . ASP B 1 257 ? 15.719 -18.625 3.939 1 98.69 257 ASP B N 1
ATOM 4385 C CA . ASP B 1 257 ? 15.117 -19.172 2.727 1 98.69 257 ASP B CA 1
ATOM 4386 C C . ASP B 1 257 ? 13.617 -18.875 2.68 1 98.69 257 ASP B C 1
ATOM 4388 O O . ASP B 1 257 ? 12.805 -19.797 2.57 1 98.69 257 ASP B O 1
ATOM 4392 N N . SER B 1 258 ? 13.344 -17.578 2.707 1 98.88 258 SER B N 1
ATOM 4393 C CA . SER B 1 258 ? 11.945 -17.156 2.752 1 98.88 258 SER B CA 1
ATOM 4394 C C . SER B 1 258 ? 11.648 -16.109 1.69 1 98.88 258 SER B C 1
ATOM 4396 O O . SER B 1 258 ? 12.523 -15.32 1.325 1 98.88 258 SER B O 1
ATOM 4398 N N . ALA B 1 259 ? 10.461 -16.156 1.24 1 98.94 259 ALA B N 1
ATOM 4399 C CA . ALA B 1 259 ? 9.953 -15.148 0.311 1 98.94 259 ALA B CA 1
ATOM 4400 C C . ALA B 1 259 ? 8.984 -14.203 1.007 1 98.94 259 ALA B C 1
ATOM 4402 O O . ALA B 1 259 ? 8.203 -14.617 1.863 1 98.94 259 ALA B O 1
ATOM 4403 N N . LEU B 1 260 ? 9.047 -12.945 0.678 1 98.94 260 LEU B N 1
ATOM 4404 C CA . LEU B 1 260 ? 8.094 -11.961 1.173 1 98.94 260 LEU B CA 1
ATOM 4405 C C . LEU B 1 260 ? 6.871 -11.883 0.264 1 98.94 260 LEU B C 1
ATOM 4407 O O . LEU B 1 260 ? 6.969 -11.43 -0.881 1 98.94 260 LEU B O 1
ATOM 4411 N N . VAL B 1 261 ? 5.738 -12.312 0.753 1 98.94 261 VAL B N 1
ATOM 4412 C CA . VAL B 1 261 ? 4.477 -12.227 0.023 1 98.94 261 VAL B CA 1
ATOM 4413 C C . VAL B 1 261 ? 3.756 -10.93 0.386 1 98.94 261 VAL B C 1
ATOM 4415 O O . VAL B 1 261 ? 3.426 -10.703 1.552 1 98.94 261 VAL B O 1
ATOM 4418 N N . LEU B 1 262 ? 3.561 -10.078 -0.573 1 98.69 262 LEU B N 1
ATOM 4419 C CA . LEU B 1 262 ? 2.746 -8.883 -0.386 1 98.69 262 LEU B CA 1
ATOM 4420 C C . LEU B 1 262 ? 1.266 -9.195 -0.572 1 98.69 262 LEU B C 1
ATOM 4422 O O . LEU B 1 262 ? 0.68 -8.867 -1.604 1 98.69 262 LEU B O 1
ATOM 4426 N N . ASP B 1 263 ? 0.747 -9.805 0.395 1 98.19 263 ASP B N 1
ATOM 4427 C CA . ASP B 1 263 ? -0.619 -10.32 0.355 1 98.19 263 ASP B CA 1
ATOM 4428 C C . ASP B 1 263 ? -1.619 -9.203 0.08 1 98.19 263 ASP B C 1
ATOM 4430 O O . ASP B 1 263 ? -1.746 -8.266 0.873 1 98.19 263 ASP B O 1
ATOM 4434 N N . VAL B 1 264 ? -2.395 -9.367 -0.961 1 97.56 264 VAL B N 1
ATOM 4435 C CA . VAL B 1 264 ? -3.303 -8.305 -1.365 1 97.56 264 VAL B CA 1
ATOM 4436 C C . VAL B 1 264 ? -4.602 -8.398 -0.569 1 97.56 264 VAL B C 1
ATOM 4438 O O . VAL B 1 264 ? -5.418 -7.473 -0.582 1 97.56 264 VAL B O 1
ATOM 4441 N N . ALA B 1 265 ? -4.84 -9.516 0.053 1 95.12 265 ALA B N 1
ATOM 4442 C CA . ALA B 1 265 ? -5.98 -9.602 0.965 1 95.12 265 ALA B CA 1
ATOM 4443 C C . ALA B 1 265 ? -5.617 -9.062 2.346 1 95.12 265 ALA B C 1
ATOM 4445 O O . ALA B 1 265 ? -5.684 -9.789 3.34 1 95.12 265 ALA B O 1
ATOM 4446 N N . ARG B 1 266 ? -5.383 -7.816 2.434 1 95.06 266 ARG B N 1
ATOM 4447 C CA . ARG B 1 266 ? -4.797 -7.184 3.611 1 95.06 266 ARG B CA 1
ATOM 4448 C C . ARG B 1 266 ? -5.801 -7.121 4.758 1 95.06 266 ARG B C 1
ATOM 4450 O O . ARG B 1 266 ? -5.422 -6.918 5.91 1 95.06 266 ARG B O 1
ATOM 4457 N N . PHE B 1 267 ? -7.102 -7.254 4.453 1 92.06 267 PHE B N 1
ATOM 4458 C CA . PHE B 1 267 ? -8.125 -7.293 5.492 1 92.06 267 PHE B CA 1
ATOM 4459 C C . PHE B 1 267 ? -8.047 -8.602 6.273 1 92.06 267 PHE B C 1
ATOM 4461 O O . PHE B 1 267 ? -8.562 -8.688 7.395 1 92.06 267 PHE B O 1
ATOM 4468 N N . LYS B 1 268 ? -7.41 -9.586 5.699 1 93.06 268 LYS B N 1
ATOM 4469 C CA . LYS B 1 268 ? -7.328 -10.914 6.305 1 93.06 268 LYS B CA 1
ATOM 4470 C C . LYS B 1 268 ? -5.992 -11.109 7.016 1 93.06 268 LYS B C 1
ATOM 4472 O O . LYS B 1 268 ? -5.957 -11.414 8.211 1 93.06 268 LYS B O 1
ATOM 4477 N N . TYR B 1 269 ? -4.934 -10.969 6.277 1 95.81 269 TYR B N 1
ATOM 4478 C CA . TYR B 1 269 ? -3.58 -11.188 6.773 1 95.81 269 TYR B CA 1
ATOM 4479 C C . TYR B 1 269 ? -2.654 -10.055 6.352 1 95.81 269 TYR B C 1
ATOM 4481 O O . TYR B 1 269 ? -2.84 -9.453 5.289 1 95.81 269 TYR B O 1
ATOM 4489 N N . PRO B 1 270 ? -1.655 -9.766 7.195 1 96.94 270 PRO B N 1
ATOM 4490 C CA . PRO B 1 270 ? -0.599 -8.859 6.738 1 96.94 270 PRO B CA 1
ATOM 4491 C C . PRO B 1 270 ? 0.322 -9.5 5.703 1 96.94 270 PRO B C 1
ATOM 4493 O O . PRO B 1 270 ? 0.275 -10.719 5.5 1 96.94 270 PRO B O 1
ATOM 4496 N N . PRO B 1 271 ? 1.097 -8.672 4.965 1 98.31 271 PRO B N 1
ATOM 4497 C CA . PRO B 1 271 ? 2.205 -9.305 4.242 1 98.31 271 PRO B CA 1
ATOM 4498 C C . PRO B 1 271 ? 3.1 -10.141 5.148 1 98.31 271 PRO B C 1
ATOM 4500 O O . PRO B 1 271 ? 3.195 -9.875 6.348 1 98.31 271 PRO B O 1
ATOM 4503 N N . PHE B 1 272 ? 3.742 -11.172 4.539 1 98.88 272 PHE B N 1
ATOM 4504 C CA . PHE B 1 272 ? 4.438 -12.109 5.422 1 98.88 272 PHE B CA 1
ATOM 4505 C C . PHE B 1 272 ? 5.602 -12.773 4.695 1 98.88 272 PHE B C 1
ATOM 4507 O O . PHE B 1 272 ? 5.594 -12.875 3.465 1 98.88 272 PHE B O 1
ATOM 4514 N N . TRP B 1 273 ? 6.539 -13.156 5.492 1 98.94 273 TRP B N 1
ATOM 4515 C CA . TRP B 1 273 ? 7.605 -14.047 5.047 1 98.94 273 TRP B CA 1
ATOM 4516 C C . TRP B 1 273 ? 7.176 -15.508 5.156 1 98.94 273 TRP B C 1
ATOM 4518 O O . TRP B 1 273 ? 6.645 -15.93 6.188 1 98.94 273 TRP B O 1
ATOM 4528 N N . VAL B 1 274 ? 7.398 -16.25 4.133 1 98.94 274 VAL B N 1
ATOM 4529 C CA . VAL B 1 274 ? 7.035 -17.672 4.094 1 98.94 274 VAL B CA 1
ATOM 4530 C C . VAL B 1 274 ? 8.227 -18.5 3.621 1 98.94 274 VAL B C 1
ATOM 4532 O O . VAL B 1 274 ? 8.891 -18.141 2.645 1 98.94 274 VAL B O 1
ATOM 4535 N N . PRO B 1 275 ? 8.547 -19.594 4.305 1 98.81 275 PRO B N 1
ATOM 4536 C CA . PRO B 1 275 ? 9.578 -20.469 3.75 1 98.81 275 PRO B CA 1
ATOM 4537 C C . PRO B 1 275 ? 9.289 -20.875 2.311 1 98.81 275 PRO B C 1
ATOM 4539 O O . PRO B 1 275 ? 8.156 -21.25 1.985 1 98.81 275 PRO B O 1
ATOM 4542 N N . VAL B 1 276 ? 10.266 -20.828 1.491 1 98.88 276 VAL B N 1
ATOM 4543 C CA . VAL B 1 276 ? 10.109 -21.062 0.059 1 98.88 276 VAL B CA 1
ATOM 4544 C C . VAL B 1 276 ? 9.547 -22.453 -0.186 1 98.88 276 VAL B C 1
ATOM 4546 O O . VAL B 1 276 ? 8.68 -22.641 -1.049 1 98.88 276 VAL B O 1
ATOM 4549 N N . GLU B 1 277 ? 9.977 -23.406 0.551 1 98.75 277 GLU B N 1
ATOM 4550 C CA . GLU B 1 277 ? 9.492 -24.781 0.391 1 98.75 277 GLU B CA 1
ATOM 4551 C C . GLU B 1 277 ? 7.988 -24.859 0.65 1 98.75 277 GLU B C 1
ATOM 4553 O O . GLU B 1 277 ? 7.27 -25.562 -0.068 1 98.75 277 GLU B O 1
ATOM 4558 N N . GLN B 1 278 ? 7.523 -24.172 1.627 1 98.62 278 GLN B N 1
ATOM 4559 C CA . GLN B 1 278 ? 6.098 -24.188 1.937 1 98.62 278 GLN B CA 1
ATOM 4560 C C . GLN B 1 278 ? 5.289 -23.484 0.858 1 98.62 278 GLN B C 1
ATOM 4562 O O . GLN B 1 278 ? 4.191 -23.922 0.501 1 98.62 278 GLN B O 1
ATOM 4567 N N . LEU B 1 279 ? 5.793 -22.406 0.424 1 98.81 279 LEU B N 1
ATOM 4568 C CA . LEU B 1 279 ? 5.117 -21.703 -0.662 1 98.81 279 LEU B CA 1
ATOM 4569 C C . LEU B 1 279 ? 5.055 -22.562 -1.916 1 98.81 279 LEU B C 1
ATOM 4571 O O . LEU B 1 279 ? 4.023 -22.609 -2.59 1 98.81 279 LEU B O 1
ATOM 4575 N N . TRP B 1 280 ? 6.152 -23.266 -2.201 1 98.75 280 TRP B N 1
ATOM 4576 C CA . TRP B 1 280 ? 6.207 -24.188 -3.324 1 98.75 280 TRP B CA 1
ATOM 4577 C C . TRP B 1 280 ? 5.125 -25.25 -3.197 1 98.75 280 TRP B C 1
ATOM 4579 O O . TRP B 1 280 ? 4.383 -25.516 -4.148 1 98.75 280 TRP B O 1
ATOM 4589 N N . GLU B 1 281 ? 4.977 -25.828 -2.082 1 98.31 281 GLU B N 1
ATOM 4590 C CA . GLU B 1 281 ? 3.961 -26.844 -1.851 1 98.31 281 GLU B CA 1
ATOM 4591 C C . GLU B 1 281 ? 2.559 -26.281 -2.074 1 98.31 281 GLU B C 1
ATOM 4593 O O . GLU B 1 281 ? 1.68 -26.984 -2.586 1 98.31 281 GLU B O 1
ATOM 4598 N N . ALA B 1 282 ? 2.404 -25.078 -1.67 1 98.62 282 ALA B N 1
ATOM 4599 C CA . ALA B 1 282 ? 1.1 -24.438 -1.832 1 98.62 282 ALA B CA 1
ATOM 4600 C C . ALA B 1 282 ? 0.782 -24.203 -3.307 1 98.62 282 ALA B C 1
ATOM 4602 O O . ALA B 1 282 ? -0.387 -24.125 -3.691 1 98.62 282 ALA B O 1
ATOM 4603 N N . THR B 1 283 ? 1.775 -24.047 -4.148 1 98.56 283 THR B N 1
ATOM 4604 C CA . THR B 1 283 ? 1.549 -23.859 -5.574 1 98.56 283 THR B CA 1
ATOM 4605 C C . THR B 1 283 ? 1.187 -25.188 -6.242 1 98.56 283 THR B C 1
ATOM 4607 O O . THR B 1 283 ? 0.611 -25.203 -7.332 1 98.56 283 THR B O 1
ATOM 4610 N N . LEU B 1 284 ? 1.51 -26.312 -5.617 1 98.12 284 LEU B N 1
ATOM 4611 C CA . LEU B 1 284 ? 1.255 -27.625 -6.188 1 98.12 284 LEU B CA 1
ATOM 4612 C C . LEU B 1 284 ? -0.221 -27.984 -6.07 1 98.12 284 LEU B C 1
ATOM 4614 O O . LEU B 1 284 ? -0.687 -28.922 -6.727 1 98.12 284 LEU B O 1
ATOM 4618 N N . ALA B 1 285 ? -0.89 -27.266 -5.211 1 96.81 285 ALA B N 1
ATOM 4619 C CA . ALA B 1 285 ? -2.311 -27.562 -5.039 1 96.81 285 ALA B CA 1
ATOM 4620 C C . ALA B 1 285 ? -3.07 -27.375 -6.352 1 96.81 285 ALA B C 1
ATOM 4622 O O . ALA B 1 285 ? -2.846 -26.406 -7.078 1 96.81 285 ALA B O 1
ATOM 4623 N N . VAL B 1 286 ? -3.982 -28.281 -6.594 1 96.25 286 VAL B N 1
ATOM 4624 C CA . VAL B 1 286 ? -4.754 -28.266 -7.832 1 96.25 286 VAL B CA 1
ATOM 4625 C C . VAL B 1 286 ? -5.891 -27.25 -7.727 1 96.25 286 VAL B C 1
ATOM 4627 O O . VAL B 1 286 ? -6.582 -27.188 -6.707 1 96.25 286 VAL B O 1
ATOM 4630 N N . ASP B 1 287 ? -5.996 -26.406 -8.719 1 94.88 287 ASP B N 1
ATOM 4631 C CA . ASP B 1 287 ? -7.164 -25.547 -8.891 1 94.88 287 ASP B CA 1
ATOM 4632 C C . ASP B 1 287 ? -8.359 -26.344 -9.422 1 94.88 287 ASP B C 1
ATOM 4634 O O . ASP B 1 287 ? -8.32 -26.859 -10.547 1 94.88 287 ASP B O 1
ATOM 4638 N N . GLU B 1 288 ? -9.398 -26.359 -8.727 1 91.31 288 GLU B N 1
ATOM 4639 C CA . GLU B 1 288 ? -10.539 -27.188 -9.086 1 91.31 288 GLU B CA 1
ATOM 4640 C C . GLU B 1 288 ? -11.211 -26.672 -10.359 1 91.31 288 GLU B C 1
ATOM 4642 O O . GLU B 1 288 ? -11.828 -27.453 -11.094 1 91.31 288 GLU B O 1
ATOM 4647 N N . VAL B 1 289 ? -11.055 -25.422 -10.617 1 90 289 VAL B N 1
ATOM 4648 C CA . VAL B 1 289 ? -11.656 -24.828 -11.805 1 90 289 VAL B CA 1
ATOM 4649 C C . VAL B 1 289 ? -10.93 -25.328 -13.055 1 90 289 VAL B C 1
ATOM 4651 O O . VAL B 1 289 ? -11.562 -25.688 -14.047 1 90 289 VAL B O 1
ATOM 4654 N N . THR B 1 290 ? -9.641 -25.469 -13.07 1 93.31 290 THR B N 1
ATOM 4655 C CA . THR B 1 290 ? -8.852 -25.781 -14.258 1 93.31 290 THR B CA 1
ATOM 4656 C C . THR B 1 290 ? -8.398 -27.234 -14.234 1 93.31 290 THR B C 1
ATOM 4658 O O . THR B 1 290 ? -8.023 -27.797 -15.273 1 93.31 290 THR B O 1
ATOM 4661 N N . GLY B 1 291 ? -8.383 -27.797 -13.031 1 95.06 291 GLY B N 1
ATOM 4662 C CA . GLY B 1 291 ? -7.867 -29.141 -12.875 1 95.06 291 GLY B CA 1
ATOM 4663 C C . GLY B 1 291 ? -6.352 -29.219 -12.922 1 95.06 291 GLY B C 1
ATOM 4664 O O . GLY B 1 291 ? -5.777 -30.297 -13.062 1 95.06 291 GLY B O 1
ATOM 4665 N N . ARG B 1 292 ? -5.691 -28.109 -12.867 1 95.94 292 ARG B N 1
ATOM 4666 C CA . ARG B 1 292 ? -4.238 -28.047 -12.93 1 95.94 292 ARG B CA 1
ATOM 4667 C C . ARG B 1 292 ? -3.662 -27.438 -11.656 1 95.94 292 ARG B C 1
ATOM 4669 O O . ARG B 1 292 ? -4.34 -26.672 -10.961 1 95.94 292 ARG B O 1
ATOM 4676 N N . ALA B 1 293 ? -2.418 -27.781 -11.43 1 97 293 ALA B N 1
ATOM 4677 C CA . ALA B 1 293 ? -1.7 -27.125 -10.344 1 97 293 ALA B CA 1
ATOM 4678 C C . ALA B 1 293 ? -1.554 -25.641 -10.602 1 97 293 ALA B C 1
ATOM 4680 O O . ALA B 1 293 ? -1.563 -25.203 -11.758 1 97 293 ALA B O 1
ATOM 4681 N N . ARG B 1 294 ? -1.419 -24.969 -9.594 1 97.94 294 ARG B N 1
ATOM 4682 C CA . ARG B 1 294 ? -1.158 -23.531 -9.711 1 97.94 294 ARG B CA 1
ATOM 4683 C C . ARG B 1 294 ? 0.293 -23.266 -10.094 1 97.94 294 ARG B C 1
ATOM 4685 O O . ARG B 1 294 ? 0.871 -24 -10.891 1 97.94 294 ARG B O 1
ATOM 4692 N N . GLY B 1 295 ? 0.903 -22.188 -9.641 1 98.69 295 GLY B N 1
ATOM 4693 C CA . GLY B 1 295 ? 2.258 -21.844 -10.039 1 98.69 295 GLY B CA 1
ATOM 4694 C C . GLY B 1 295 ? 2.588 -20.375 -9.836 1 98.69 295 GLY B C 1
ATOM 4695 O O . GLY B 1 295 ? 2.184 -19.781 -8.836 1 98.69 295 GLY B O 1
ATOM 4696 N N . TRP B 1 296 ? 3.434 -19.875 -10.766 1 98.81 296 TRP B N 1
ATOM 4697 C CA . TRP B 1 296 ? 3.834 -18.469 -10.625 1 98.81 296 TRP B CA 1
ATOM 4698 C C . TRP B 1 296 ? 4.094 -17.844 -11.984 1 98.81 296 TRP B C 1
ATOM 4700 O O . TRP B 1 296 ? 4.031 -18.516 -13.016 1 98.81 296 TRP B O 1
ATOM 4710 N N . PHE B 1 297 ? 4.223 -16.578 -11.93 1 98.75 297 PHE B N 1
ATOM 4711 C CA . PHE B 1 297 ? 4.418 -15.758 -13.117 1 98.75 297 PHE B CA 1
ATOM 4712 C C . PHE B 1 297 ? 5.641 -14.859 -12.969 1 98.75 297 PHE B C 1
ATOM 4714 O O . PHE B 1 297 ? 5.988 -14.453 -11.852 1 98.75 297 PHE B O 1
ATOM 4721 N N . GLU B 1 298 ? 6.246 -14.57 -14.039 1 98.25 298 GLU B N 1
ATOM 4722 C CA . GLU B 1 298 ? 7.211 -13.484 -14.18 1 98.25 298 GLU B CA 1
ATOM 4723 C C . GLU B 1 298 ? 6.715 -12.43 -15.164 1 98.25 298 GLU B C 1
ATOM 4725 O O . GLU B 1 298 ? 6.445 -12.734 -16.328 1 98.25 298 GLU B O 1
ATOM 4730 N N . LEU B 1 299 ? 6.59 -11.25 -14.688 1 98.19 299 LEU B N 1
ATOM 4731 C CA . LEU B 1 299 ? 5.988 -10.195 -15.5 1 98.19 299 LEU B CA 1
ATOM 4732 C C . LEU B 1 299 ? 6.984 -9.062 -15.742 1 98.19 299 LEU B C 1
ATOM 4734 O O . LEU B 1 299 ? 7.742 -8.695 -14.844 1 98.19 299 LEU B O 1
ATOM 4738 N N . SER B 1 300 ? 7 -8.523 -16.875 1 97.38 300 SER B N 1
ATOM 4739 C CA . SER B 1 300 ? 7.727 -7.324 -17.281 1 97.38 300 SER B CA 1
ATOM 4740 C C . SER B 1 300 ? 6.926 -6.504 -18.281 1 97.38 300 SER B C 1
ATOM 4742 O O . SER B 1 300 ? 5.867 -6.938 -18.734 1 97.38 300 SER B O 1
ATOM 4744 N N . ALA B 1 301 ? 7.398 -5.32 -18.516 1 95.38 301 ALA B N 1
ATOM 4745 C CA . ALA B 1 301 ? 6.723 -4.5 -19.516 1 95.38 301 ALA B CA 1
ATOM 4746 C C . ALA B 1 301 ? 7.043 -4.984 -20.922 1 95.38 301 ALA B C 1
ATOM 4748 O O . ALA B 1 301 ? 8.195 -5.293 -21.234 1 95.38 301 ALA B O 1
ATOM 4749 N N . ALA B 1 302 ? 6.047 -5.07 -21.656 1 90.31 302 ALA B N 1
ATOM 4750 C CA . ALA B 1 302 ? 6.285 -5.391 -23.062 1 90.31 302 ALA B CA 1
ATOM 4751 C C . ALA B 1 302 ? 6.977 -4.234 -23.766 1 90.31 302 ALA B C 1
ATOM 4753 O O . ALA B 1 302 ? 6.777 -3.068 -23.422 1 90.31 302 ALA B O 1
ATOM 4754 N N . PRO B 1 303 ? 7.863 -4.59 -24.641 1 80 303 PRO B N 1
ATOM 4755 C CA . PRO B 1 303 ? 8.492 -3.516 -25.406 1 80 303 PRO B CA 1
ATOM 4756 C C . PRO B 1 303 ? 7.473 -2.627 -26.125 1 80 303 PRO B C 1
ATOM 4758 O O . PRO B 1 303 ? 6.383 -3.09 -26.469 1 80 303 PRO B O 1
ATOM 4761 N N . LEU B 1 304 ? 7.793 -1.303 -26.141 1 68.44 304 LEU B N 1
ATOM 4762 C CA . LEU B 1 304 ? 6.906 -0.289 -26.703 1 68.44 304 LEU B CA 1
ATOM 4763 C C . LEU B 1 304 ? 6.367 -0.728 -28.062 1 68.44 304 LEU B C 1
ATOM 4765 O O . LEU B 1 304 ? 5.203 -0.488 -28.375 1 68.44 304 LEU B O 1
ATOM 4769 N N . ASN B 1 305 ? 7.215 -1.262 -28.875 1 50.88 305 ASN B N 1
ATOM 4770 C CA . ASN B 1 305 ? 6.777 -1.688 -30.203 1 50.88 305 ASN B CA 1
ATOM 4771 C C . ASN B 1 305 ? 5.691 -2.76 -30.109 1 50.88 305 ASN B C 1
ATOM 4773 O O . ASN B 1 305 ? 4.832 -2.852 -30.984 1 50.88 305 ASN B O 1
ATOM 4777 N N . GLU B 1 306 ? 5.676 -3.547 -29.203 1 48.75 306 GLU B N 1
ATOM 4778 C CA . GLU B 1 306 ? 4.691 -4.602 -29 1 48.75 306 GLU B CA 1
ATOM 4779 C C . GLU B 1 306 ? 3.453 -4.066 -28.281 1 48.75 306 GLU B C 1
ATOM 4781 O O . GLU B 1 306 ? 2.365 -4.637 -28.406 1 48.75 306 GLU B O 1
ATOM 4786 N N . ARG B 1 307 ? 3.605 -3.078 -27.516 1 51.56 307 ARG B N 1
ATOM 4787 C CA . ARG B 1 307 ? 2.49 -2.502 -26.766 1 51.56 307 ARG B CA 1
ATOM 4788 C C . ARG B 1 307 ? 1.482 -1.85 -27.703 1 51.56 307 ARG B C 1
ATOM 4790 O O . ARG B 1 307 ? 0.297 -1.752 -27.391 1 51.56 307 ARG B O 1
ATOM 4797 N N . ARG B 1 308 ? 2.096 -1.392 -28.828 1 44.44 308 ARG B N 1
ATOM 4798 C CA . ARG B 1 308 ? 1.293 -0.739 -29.859 1 44.44 308 ARG B CA 1
ATOM 4799 C C . ARG B 1 308 ? 0.53 -1.764 -30.703 1 44.44 308 ARG B C 1
ATOM 4801 O O . ARG B 1 308 ? -0.403 -1.412 -31.422 1 44.44 308 ARG B O 1
ATOM 4808 N N . ARG B 1 309 ? 1.097 -2.93 -30.547 1 37.75 309 ARG B N 1
ATOM 4809 C CA . ARG B 1 309 ? 0.479 -3.938 -31.406 1 37.75 309 ARG B CA 1
ATOM 4810 C C . ARG B 1 309 ? -0.701 -4.605 -30.703 1 37.75 309 ARG B C 1
ATOM 4812 O O . ARG B 1 309 ? -1.478 -5.324 -31.328 1 37.75 309 ARG B O 1
ATOM 4819 N N . GLY B 1 310 ? -0.683 -4.648 -29.438 1 33.75 310 GLY B N 1
ATOM 4820 C CA . GLY B 1 310 ? -1.844 -5.27 -28.828 1 33.75 310 GLY B CA 1
ATOM 4821 C C . GLY B 1 310 ? -3.002 -4.309 -28.625 1 33.75 310 GLY B C 1
ATOM 4822 O O . GLY B 1 310 ? -2.805 -3.094 -28.594 1 33.75 310 GLY B O 1
#